Protein AF-0000000066014298 (afdb_homodimer)

Solvent-accessible surface area (backbone atoms only — not comparable to full-atom values): 33777 Å² total; per-residue (Å²): 77,55,36,62,46,35,75,46,19,85,83,38,64,76,31,48,53,47,71,37,62,68,52,24,14,51,49,6,16,52,43,0,21,51,41,16,60,69,45,35,65,58,52,49,52,53,37,36,66,75,38,62,63,17,42,53,72,63,83,87,49,66,69,64,47,68,72,71,45,60,49,31,18,52,47,40,13,54,46,33,51,50,11,21,48,54,12,22,55,38,34,28,62,87,83,42,62,62,52,52,46,35,48,47,37,20,51,50,31,19,48,56,15,38,53,26,44,50,42,12,44,74,68,64,31,74,64,48,63,54,69,66,61,51,50,51,53,41,40,52,49,29,29,52,42,30,45,52,47,37,68,70,39,60,85,63,62,40,27,32,50,53,45,83,65,38,83,84,46,63,49,71,46,50,75,55,29,26,58,51,41,12,49,46,14,42,48,31,8,51,14,31,36,60,41,56,75,51,57,48,36,36,56,54,40,48,39,51,38,32,52,52,48,18,51,50,18,39,36,24,28,29,65,68,51,6,59,75,40,65,47,68,62,36,85,63,36,28,53,40,20,16,44,27,21,0,40,42,16,4,43,53,30,46,42,63,43,14,29,42,80,42,64,36,36,43,40,42,14,22,26,23,9,54,15,20,30,54,24,41,48,23,52,69,58,55,35,54,62,45,42,52,38,23,38,30,60,30,50,50,25,40,46,37,35,52,50,30,52,51,35,32,74,73,70,69,44,73,79,54,91,32,69,33,46,73,49,26,42,44,74,72,66,47,49,68,62,31,51,32,52,44,51,41,50,50,24,52,53,28,33,51,55,32,57,51,47,50,68,66,82,78,56,35,62,44,36,75,46,19,85,83,39,64,78,31,49,52,47,71,37,62,68,52,24,12,51,49,4,14,52,42,0,21,51,43,16,59,71,44,35,65,58,52,50,54,51,38,37,66,75,36,61,64,17,42,53,72,63,84,87,48,68,69,65,47,67,72,71,44,61,49,31,18,50,48,40,13,54,46,33,52,50,12,20,48,54,12,23,55,37,34,28,62,87,82,40,61,61,51,52,47,33,48,48,36,19,51,50,32,18,48,54,14,39,54,27,45,48,43,12,43,74,67,64,31,74,63,46,64,54,68,66,60,51,49,51,53,42,39,52,50,29,30,54,42,30,45,50,47,37,67,72,38,59,83,64,63,41,25,32,50,54,46,82,66,37,84,83,46,65,49,72,46,50,76,54,29,26,58,51,42,12,47,45,13,42,48,33,8,51,16,33,36,61,39,56,76,51,58,48,36,38,58,54,42,49,38,52,37,32,53,52,48,17,50,49,19,41,37,23,28,29,66,67,51,7,60,73,40,65,47,68,62,37,84,65,37,27,54,41,20,16,44,27,21,0,40,43,15,3,42,54,30,46,41,65,42,14,29,44,80,42,65,35,36,43,41,43,15,22,26,23,9,55,16,20,30,53,23,40,47,23,52,70,58,56,35,54,62,46,41,53,39,24,39,30,60,30,48,50,27,39,48,37,36,53,50,31,52,51,36,34,74,75,70,68,42,72,79,52,92,31,69,34,46,71,50,25,43,44,75,71,66,47,50,69,61,31,50,33,53,46,51,42,51,50,24,51,53,29,33,51,55,33,57,50,46,50,67,68,82

Radius of gyration: 25.82 Å; Cα contacts (8 Å, |Δi|>4): 1441; chains: 2; bounding box: 60×61×71 Å

Nearest PDB structures (foldseek):
  8tlu-assembly1_E  TM=9.517E-01  e=1.216E-29  Escherichia coli K-12
  8tlu-assembly1_A  TM=9.482E-01  e=8.428E-30  Escherichia coli K-12
  8g02-assembly1_E  TM=9.380E-01  e=7.347E-30  Escherichia coli K-12
  6oyz-assembly1_A  TM=9.672E-01  e=3.616E-25  Aquifex aeolicus VF5
  6oyz-assembly3_B  TM=9.262E-01  e=1.638E-24  Aquifex aeolicus VF5

Foldseek 3Di:
DLLCLCVCCVVPVVSVLLVDLVSLLQQLLQQLQCQCQVCVVVVLVVQLVVLVFAFQDDPPADPVCVVQVTSFHEQLLVSLLVLLVVSLVNRFDPVQVLSVLLNQLLQQLLVLQVQQRVQCSVVVHNGGDDPVVSLVSLLVSQLVSLVVLLVPWDPPLSQWADDFLDLPDIHRPDSVSSVVLSCLLQLLLVLLVLQQPFQLQRLLLLLLLLQLLLVLQLQLQDPVSCVVLSHHRTHRSNSCNSSSSSSNSNSVSLSVQRPVVHNYGNTSSNSSSSSSSSSSSCSNSNNSVLCCQLVVLSVLQVVQVVCQVVCCVVPVDGPAPDGSVLSSVVVVPDDRVRSRVVSSVVSNVSSVVSSVSSRSD/DLLCLCVCCVVPVVSVLLVDLVSLLQQLLQQLQCQCQVCVVVVLVVQLVVLVFAFQDDPPADPVCVVQVTSFHEQLLVSLLVLLVVSLVNRFDPVQVLSVLLNQLLQQLLVLQVQQRVQCSVVVHNGGDDPVVSLVSLLVSQLVSLVVLLVPWDPPLSQWADDFLDLPDIHRPDSVSSVVLSCLLQLLLVLLVLQQPFQLQRLLLLLLLLQLLLVLQLQLQDPVSCVVLSHHRTHRSNSCNSSSSSSNSNSVSLSVQRPVVHNYGNTSSNSSSSSSSSSSSCSNSNNSVLCCQLVVLSVLQVVQVVVQVVCCVVPVDGPAPDGSVLSSVVVVPDDRVRSRVVSSVVSNVSSVVSSVSSRSD

Secondary structure (DSSP, 8-state):
-GGGGGGGTTT-GGGGGGG-HHHHHHHHHHHHHHHHHHHHHHHHHHHHHHHTT-SPPPTTS-THHHHHSTT----THHHHHHHHHHHHHHHS-TT-HHHHHHHHHHHHHHHHHHHHHHHHHHHTSS--S-HHHHHHHHHHHHHHHHHHHHHHSPTTGGGEEEPTT-TT-EEE-TTHHHHHHHHHHHHHHHHHHHHTTSTTTTHHHHHHHHHHHHHHHHHHT-HHHHHHHT----TTGGGHHHHHHHHHHHHHHHHHHHSSSPSS--HHHHHHHHHHHHHHHHHHTT-HHHHHHHTHHHHHHHHHHHHHHHHHHHHS--SSSSSSHHHHHHHTT--HHHHHHHHHHHHHHHHHHHHHTTT--/-GGGGGGGTTT-GGGGGGG-HHHHHHHHHHHHHHHHHHHHHHHHHHHHHHHTT-SPPPTTS-THHHHHSTT----THHHHHHHHHHHHHHHS-TT-HHHHHHHHHHHHHHHHHHHHHHHHHHHTSS--S-HHHHHHHHHHHHHHHHHHHHHHSPTTGGGEEEPTT-TT-EEE-TTHHHHHHHHHHHHHHHHHHHHTTSTTTTHHHHHHHHHHHHHHHHHHT-HHHHHHHT----TTGGGHHHHHHHHHHHHHHHHHHHSSSPSS--HHHHHHHHHHHHHHHHHHTT-HHHHHHHTHHHHHHHHHHHHHHHHHHHHS--SSSSSSHHHHHHHTT--HHHHHHHHHHHHHHHHHHHHHTTT--

Structure (mmCIF, N/CA/C/O backbone):
data_AF-0000000066014298-model_v1
#
loop_
_entity.id
_entity.type
_entity.pdbx_description
1 polymer Phospho-N-acetylmuramoyl-pentapeptide-transferase
#
loop_
_atom_site.group_PDB
_atom_site.id
_atom_site.type_symbol
_atom_site.label_atom_id
_atom_site.label_alt_id
_atom_site.label_comp_id
_atom_site.label_asym_id
_atom_site.label_entity_id
_atom_site.label_seq_id
_atom_site.pdbx_PDB_ins_code
_atom_site.Cartn_x
_atom_site.Cartn_y
_atom_site.Cartn_z
_atom_site.occupancy
_atom_site.B_iso_or_equiv
_atom_site.auth_seq_id
_atom_site.auth_comp_id
_atom_site.auth_asym_id
_atom_site.auth_atom_id
_atom_site.pdbx_PDB_model_num
ATOM 1 N N . MET A 1 1 ? -16.188 22.031 -7.141 1 75.44 1 MET A N 1
ATOM 2 C CA . MET A 1 1 ? -17 22.641 -8.195 1 75.44 1 MET A CA 1
ATOM 3 C C . MET A 1 1 ? -17.688 21.562 -9.031 1 75.44 1 MET A C 1
ATOM 5 O O . MET A 1 1 ? -18.859 21.719 -9.414 1 75.44 1 MET A O 1
ATOM 9 N N . LEU A 1 2 ? -17.062 20.406 -9.18 1 82.62 2 LEU A N 1
ATOM 10 C CA . LEU A 1 2 ? -17.656 19.375 -10.023 1 82.62 2 LEU A CA 1
ATOM 11 C C . LEU A 1 2 ? -18.859 18.734 -9.336 1 82.62 2 LEU A C 1
ATOM 13 O O . LEU A 1 2 ? -19.703 18.125 -9.992 1 82.62 2 LEU A O 1
ATOM 17 N N . TYR A 1 3 ? -18.953 19.031 -8.094 1 81.81 3 TYR A N 1
ATOM 18 C CA . TYR A 1 3 ? -20.094 18.562 -7.309 1 81.81 3 TYR A CA 1
ATOM 19 C C . TYR A 1 3 ? -21.406 19.094 -7.883 1 81.81 3 TYR A C 1
ATOM 21 O O . TYR A 1 3 ? -22.406 18.391 -7.93 1 81.81 3 TYR A O 1
ATOM 29 N N . TRP A 1 4 ? -21.344 20.297 -8.406 1 83 4 TRP A N 1
ATOM 30 C CA . TRP A 1 4 ? -22.562 20.969 -8.852 1 83 4 TRP A CA 1
ATOM 31 C C . TRP A 1 4 ? -23.031 20.406 -10.188 1 83 4 TRP A C 1
ATOM 33 O O . TRP A 1 4 ? -24.141 20.719 -10.641 1 83 4 TRP A O 1
ATOM 43 N N . LEU A 1 5 ? -22.203 19.547 -10.781 1 82.25 5 LEU A N 1
ATOM 44 C CA . LEU A 1 5 ? -22.625 18.906 -12.023 1 82.25 5 LEU A CA 1
ATOM 45 C C . LEU A 1 5 ? -23.797 17.953 -11.773 1 82.25 5 LEU A C 1
ATOM 47 O O . LEU A 1 5 ? -24.469 17.547 -12.711 1 82.25 5 LEU A O 1
ATOM 51 N N . ILE A 1 6 ? -24.047 17.688 -10.57 1 80.12 6 ILE A N 1
ATOM 52 C CA . ILE A 1 6 ? -25.188 16.859 -10.18 1 80.12 6 ILE A CA 1
ATOM 53 C C . ILE A 1 6 ? -26.484 17.516 -10.664 1 80.12 6 ILE A C 1
ATOM 55 O O . ILE A 1 6 ? -27.438 16.812 -11.016 1 80.12 6 ILE A O 1
ATOM 59 N N . ASP A 1 7 ? -26.438 18.828 -10.703 1 83.75 7 ASP A N 1
ATOM 60 C CA . ASP A 1 7 ? -27.641 19.562 -11.086 1 83.75 7 ASP A CA 1
ATOM 61 C C . ASP A 1 7 ? -28 19.312 -12.547 1 83.75 7 ASP A C 1
ATOM 63 O O . ASP A 1 7 ? -29.141 19.531 -12.953 1 83.75 7 ASP A O 1
ATOM 67 N N . LEU A 1 8 ? -27.031 18.859 -13.297 1 81.19 8 LEU A N 1
ATOM 68 C CA . LEU A 1 8 ? -27.266 18.594 -14.711 1 81.19 8 LEU A CA 1
ATOM 69 C C . LEU A 1 8 ? -27.734 17.172 -14.93 1 81.19 8 LEU A C 1
ATOM 71 O O . LEU A 1 8 ? -28 16.766 -16.062 1 81.19 8 LEU A O 1
ATOM 75 N N . SER A 1 9 ? -27.859 16.422 -13.891 1 82.06 9 SER A N 1
ATOM 76 C CA . SER A 1 9 ? -28.172 15 -14 1 82.06 9 SER A CA 1
ATOM 77 C C . SER A 1 9 ? -29.562 14.781 -14.562 1 82.06 9 SER A C 1
ATOM 79 O O . SER A 1 9 ? -29.844 13.727 -15.141 1 82.06 9 SER A O 1
ATOM 81 N N . SER A 1 10 ? -30.453 15.734 -14.414 1 85.12 10 SER A N 1
ATOM 82 C CA . SER A 1 10 ? -31.797 15.609 -14.969 1 85.12 10 SER A CA 1
ATOM 83 C C . SER A 1 10 ? -31.75 15.602 -16.5 1 85.12 10 SER A C 1
ATOM 85 O O . SER A 1 10 ? -32.531 14.875 -17.125 1 85.12 10 SER A O 1
ATOM 87 N N . SER A 1 11 ? -30.828 16.344 -17.031 1 87.44 11 SER A N 1
ATOM 88 C CA . SER A 1 11 ? -30.672 16.422 -18.469 1 87.44 11 SER A CA 1
ATOM 89 C C . SER A 1 11 ? -29.719 15.359 -18.984 1 87.44 11 SER A C 1
ATOM 91 O O . SER A 1 11 ? -29.922 14.812 -20.078 1 87.44 11 SER A O 1
ATOM 93 N N . PHE A 1 12 ? -28.703 15.141 -18.188 1 87.44 12 PHE A N 1
ATOM 94 C CA . PHE A 1 12 ? -27.688 14.148 -18.562 1 87.44 12 PHE A CA 1
ATOM 95 C C . PHE A 1 12 ? -27.484 13.148 -17.422 1 87.44 12 PHE A C 1
ATOM 97 O O . PHE A 1 12 ? -26.703 13.398 -16.5 1 87.44 12 PHE A O 1
ATOM 104 N N . PRO A 1 13 ? -28.062 11.969 -17.516 1 82.69 13 PRO A N 1
ATOM 105 C CA . PRO A 1 13 ? -28.062 10.977 -16.438 1 82.69 13 PRO A CA 1
ATOM 106 C C . PRO A 1 13 ? -26.656 10.57 -16 1 82.69 13 PRO A C 1
ATOM 108 O O . PRO A 1 13 ? -26.453 10.148 -14.867 1 82.69 13 PRO A O 1
ATOM 111 N N . ALA A 1 14 ? -25.75 10.727 -16.859 1 80.56 14 ALA A N 1
ATOM 112 C CA . ALA A 1 14 ? -24.359 10.352 -16.578 1 80.56 14 ALA A CA 1
ATOM 113 C C . ALA A 1 14 ? -23.797 11.195 -15.43 1 80.56 14 ALA A C 1
ATOM 115 O O . ALA A 1 14 ? -22.922 10.734 -14.688 1 80.56 14 ALA A O 1
ATOM 116 N N . PHE A 1 15 ? -24.359 12.289 -15.211 1 84.69 15 PHE A N 1
ATOM 117 C CA . PHE A 1 15 ? -23.828 13.195 -14.195 1 84.69 15 PHE A CA 1
ATOM 118 C C . PHE A 1 15 ? -24.312 12.781 -12.805 1 84.69 15 PHE A C 1
ATOM 120 O O . PHE A 1 15 ? -23.844 13.328 -11.797 1 84.69 15 PHE A O 1
ATOM 127 N N . ASN A 1 16 ? -25.203 11.82 -12.703 1 84.25 16 ASN A N 1
ATOM 128 C CA . ASN A 1 16 ? -25.656 11.305 -11.422 1 84.25 16 ASN A CA 1
ATOM 129 C C . ASN A 1 16 ? -24.516 10.688 -10.617 1 84.25 16 ASN A C 1
ATOM 131 O O . ASN A 1 16 ? -24.609 10.586 -9.391 1 84.25 16 ASN A O 1
ATOM 135 N N . VAL A 1 17 ? -23.453 10.344 -11.328 1 84.56 17 VAL A N 1
ATOM 136 C CA . VAL A 1 17 ? -22.328 9.68 -10.688 1 84.56 17 VAL A CA 1
ATOM 137 C C . VAL A 1 17 ? -21.641 10.641 -9.711 1 84.56 17 VAL A C 1
ATOM 139 O O . VAL A 1 17 ? -21.016 10.203 -8.742 1 84.56 17 VAL A O 1
ATOM 142 N N . PHE A 1 18 ? -21.828 11.883 -9.898 1 88.81 18 PHE A N 1
ATOM 143 C CA . PHE A 1 18 ? -21.172 12.891 -9.062 1 88.81 18 PHE A CA 1
ATOM 144 C C . PHE A 1 18 ? -21.844 12.961 -7.691 1 88.81 18 PHE A C 1
ATOM 146 O O . PHE A 1 18 ? -21.297 13.562 -6.766 1 88.81 18 PHE A O 1
ATOM 153 N N . ARG A 1 19 ? -23 12.344 -7.48 1 88.19 19 ARG A N 1
ATOM 154 C CA . ARG A 1 19 ? -23.672 12.289 -6.184 1 88.19 19 ARG A CA 1
ATOM 155 C C . ARG A 1 19 ? -22.953 11.32 -5.246 1 88.19 19 ARG A C 1
ATOM 157 O O . ARG A 1 19 ? -23.047 11.453 -4.023 1 88.19 19 ARG A O 1
ATOM 164 N N . TYR A 1 20 ? -22.281 10.406 -5.863 1 90.06 20 TYR A N 1
ATOM 165 C CA . TYR A 1 20 ? -21.656 9.352 -5.074 1 90.06 20 TYR A CA 1
ATOM 166 C C . TYR A 1 20 ? -20.297 9.789 -4.547 1 90.06 20 TYR A C 1
ATOM 168 O O . TYR A 1 20 ? -19.406 10.125 -5.324 1 90.06 20 TYR A O 1
ATOM 176 N N . ILE A 1 21 ? -20.141 9.688 -3.246 1 95.06 21 ILE A N 1
ATOM 177 C CA . ILE A 1 21 ? -18.906 10.086 -2.57 1 95.06 21 ILE A CA 1
ATOM 178 C C . ILE A 1 21 ? -17.75 9.234 -3.08 1 95.06 21 ILE A C 1
ATOM 180 O O . ILE A 1 21 ? -16.641 9.734 -3.271 1 95.06 21 ILE A O 1
ATOM 184 N N . THR A 1 22 ? -18.062 7.965 -3.344 1 93.06 22 THR A N 1
ATOM 185 C CA . THR A 1 22 ? -17.016 7.051 -3.797 1 93.06 22 THR A CA 1
ATOM 186 C C . THR A 1 22 ? -16.469 7.492 -5.148 1 93.06 22 THR A C 1
ATOM 188 O O . THR A 1 22 ? -15.25 7.465 -5.363 1 93.06 22 THR A O 1
ATOM 191 N N . PHE A 1 23 ? -17.328 7.902 -6.051 1 92.69 23 PHE A N 1
ATOM 192 C CA . PHE A 1 23 ? -16.891 8.391 -7.355 1 92.69 23 PHE A CA 1
ATOM 193 C C . PHE A 1 23 ? -16.062 9.664 -7.211 1 92.69 23 PHE A C 1
ATOM 195 O O . PHE A 1 23 ? -15 9.789 -7.812 1 92.69 23 PHE A O 1
ATOM 202 N N . ARG A 1 24 ? -16.547 10.57 -6.391 1 96.38 24 ARG A N 1
ATOM 203 C CA . ARG A 1 24 ? -15.859 11.836 -6.207 1 96.38 24 ARG A CA 1
ATOM 204 C C . ARG A 1 24 ? -14.531 11.641 -5.488 1 96.38 24 ARG A C 1
ATOM 206 O O . ARG A 1 24 ? -13.562 12.359 -5.746 1 96.38 24 ARG A O 1
ATOM 213 N N . THR A 1 25 ? -14.469 10.664 -4.555 1 97.62 25 THR A N 1
ATOM 214 C CA . THR A 1 25 ? -13.211 10.312 -3.91 1 97.62 25 THR A CA 1
ATOM 215 C C . THR A 1 25 ? -12.188 9.828 -4.938 1 97.62 25 THR A C 1
ATOM 217 O O . THR A 1 25 ? -11.031 10.258 -4.926 1 97.62 25 THR A O 1
ATOM 220 N N . GLY A 1 26 ? -12.688 8.93 -5.852 1 95.75 26 GLY A N 1
ATOM 221 C CA . GLY A 1 26 ? -11.82 8.477 -6.934 1 95.75 26 GLY A CA 1
ATOM 222 C C . GLY A 1 26 ? -11.359 9.602 -7.836 1 95.75 26 GLY A C 1
ATOM 223 O O . GLY A 1 26 ? -10.188 9.656 -8.211 1 95.75 26 GLY A O 1
ATOM 224 N N . GLY A 1 27 ? -12.258 10.469 -8.164 1 96.31 27 GLY A N 1
ATOM 225 C CA . GLY A 1 27 ? -11.898 11.633 -8.961 1 96.31 27 GLY A CA 1
ATOM 226 C C . GLY A 1 27 ? -10.859 12.516 -8.305 1 96.31 27 GLY A C 1
ATOM 227 O O . GLY A 1 27 ? -9.922 12.977 -8.961 1 96.31 27 GLY A O 1
ATOM 228 N N . ALA A 1 28 ? -11.047 12.742 -7.027 1 98.31 28 ALA A N 1
ATOM 229 C CA . ALA A 1 28 ? -10.094 13.562 -6.273 1 98.31 28 ALA A CA 1
ATOM 230 C C . ALA A 1 28 ? -8.711 12.914 -6.254 1 98.31 28 ALA A C 1
ATOM 232 O O . ALA A 1 28 ? -7.699 13.609 -6.363 1 98.31 28 ALA A O 1
ATOM 233 N N . MET A 1 29 ? -8.703 11.625 -6.078 1 98.25 29 MET A N 1
ATOM 234 C CA . MET A 1 29 ? -7.441 10.883 -6.07 1 98.25 29 MET A CA 1
ATOM 235 C C . MET A 1 29 ? -6.707 11.039 -7.398 1 98.25 29 MET A C 1
ATOM 237 O O . MET A 1 29 ? -5.52 11.359 -7.422 1 98.25 29 MET A O 1
ATOM 241 N N . VAL A 1 30 ? -7.426 10.852 -8.492 1 97.44 30 VAL A N 1
ATOM 242 C CA . VAL A 1 30 ? -6.844 10.938 -9.828 1 97.44 30 VAL A CA 1
ATOM 243 C C . VAL A 1 30 ? -6.355 12.367 -10.086 1 97.44 30 VAL A C 1
ATOM 245 O O . VAL A 1 30 ? -5.254 12.562 -10.602 1 97.44 30 VAL A O 1
ATOM 248 N N . THR A 1 31 ? -7.176 13.305 -9.688 1 98 31 THR A N 1
ATOM 249 C CA . THR A 1 31 ? -6.809 14.703 -9.883 1 98 31 THR A CA 1
ATOM 250 C C . THR A 1 31 ? -5.551 15.047 -9.102 1 98 31 THR A C 1
ATOM 252 O O . THR A 1 31 ? -4.645 15.703 -9.625 1 98 31 THR A O 1
ATOM 255 N N . GLY A 1 32 ? -5.535 14.633 -7.812 1 98.38 32 GLY A N 1
ATOM 256 C CA . GLY A 1 32 ? -4.34 14.875 -7.02 1 98.38 32 GLY A CA 1
ATOM 257 C C . GLY A 1 32 ? -3.088 14.273 -7.621 1 98.38 32 GLY A C 1
ATOM 258 O O . GLY A 1 32 ? -2.045 14.922 -7.684 1 98.38 32 GLY A O 1
ATOM 259 N N . ALA A 1 33 ? -3.201 13.031 -8.102 1 97.94 33 ALA A N 1
ATOM 260 C CA . ALA A 1 33 ? -2.07 12.344 -8.719 1 97.94 33 ALA A CA 1
ATOM 261 C C . ALA A 1 33 ? -1.608 13.062 -9.977 1 97.94 33 ALA A C 1
ATOM 263 O O . ALA A 1 33 ? -0.416 13.328 -10.148 1 97.94 33 ALA A O 1
ATOM 264 N N . LEU A 1 34 ? -2.525 13.359 -10.852 1 97.06 34 LEU A N 1
ATOM 265 C CA . LEU A 1 34 ? -2.203 14 -12.125 1 97.06 34 LEU A CA 1
ATOM 266 C C . LEU A 1 34 ? -1.572 15.375 -11.891 1 97.06 34 LEU A C 1
ATOM 268 O O . LEU A 1 34 ? -0.633 15.75 -12.594 1 97.06 34 LEU A O 1
ATOM 272 N N . PHE A 1 35 ? -2.143 16.078 -10.906 1 97.75 35 PHE A N 1
ATOM 273 C CA . PHE A 1 35 ? -1.598 17.391 -10.602 1 97.75 35 PHE A CA 1
ATOM 274 C C . PHE A 1 35 ? -0.122 17.297 -10.234 1 97.75 35 PHE A C 1
ATOM 276 O O . PHE A 1 35 ? 0.708 18.031 -10.773 1 97.75 35 PHE A O 1
ATOM 283 N N . VAL A 1 36 ? 0.224 16.422 -9.312 1 97.75 36 VAL A N 1
ATOM 284 C CA . VAL A 1 36 ? 1.597 16.328 -8.828 1 97.75 36 VAL A CA 1
ATOM 285 C C . VAL A 1 36 ? 2.494 15.766 -9.93 1 97.75 36 VAL A C 1
ATOM 287 O O . VAL A 1 36 ? 3.631 16.219 -10.102 1 97.75 36 VAL A O 1
ATOM 290 N N . PHE A 1 37 ? 2 14.781 -10.703 1 94.25 37 PHE A N 1
ATOM 291 C CA . PHE A 1 37 ? 2.801 14.203 -11.781 1 94.25 37 PHE A CA 1
ATOM 292 C C . PHE A 1 37 ? 3.094 15.242 -12.859 1 94.25 37 PHE A C 1
ATOM 294 O O . PHE A 1 37 ? 4.191 15.266 -13.414 1 94.25 37 PHE A O 1
ATOM 301 N N . MET A 1 38 ? 2.148 16.062 -13.125 1 95.56 38 MET A N 1
ATOM 302 C CA . MET A 1 38 ? 2.289 17.031 -14.219 1 95.56 38 MET A CA 1
ATOM 303 C C . MET A 1 38 ? 3.096 18.25 -13.766 1 95.56 38 MET A C 1
ATOM 305 O O . MET A 1 38 ? 3.932 18.75 -14.523 1 95.56 38 MET A O 1
ATOM 309 N N . PHE A 1 39 ? 2.9 18.672 -12.516 1 96.25 39 PHE A N 1
ATOM 310 C CA . PHE A 1 39 ? 3.512 19.922 -12.078 1 96.25 39 PHE A CA 1
ATOM 311 C C . PHE A 1 39 ? 4.699 19.656 -11.164 1 96.25 39 PHE A C 1
ATOM 313 O O . PHE A 1 39 ? 5.473 20.562 -10.859 1 96.25 39 PHE A O 1
ATOM 320 N N . GLY A 1 40 ? 4.863 18.438 -10.734 1 94.81 40 GLY A N 1
ATOM 321 C CA . GLY A 1 40 ? 5.934 18.078 -9.82 1 94.81 40 GLY A CA 1
ATOM 322 C C . GLY A 1 40 ? 7.309 18.453 -10.328 1 94.81 40 GLY A C 1
ATOM 323 O O . GLY A 1 40 ? 8.062 19.141 -9.641 1 94.81 40 GLY A O 1
ATOM 324 N N . PRO A 1 41 ? 7.66 18.047 -11.562 1 96 41 PRO A N 1
ATOM 325 C CA . PRO A 1 41 ? 8.984 18.375 -12.094 1 96 41 PRO A CA 1
ATOM 326 C C . PRO A 1 41 ? 9.242 19.891 -12.133 1 96 41 PRO A C 1
ATOM 328 O O . PRO A 1 41 ? 10.336 20.344 -11.805 1 96 41 PRO A O 1
ATOM 331 N N . TRP A 1 42 ? 8.227 20.641 -12.445 1 96.31 42 TRP A N 1
ATOM 332 C CA . TRP A 1 42 ? 8.352 22.094 -12.484 1 96.31 42 TRP A CA 1
ATOM 333 C C . TRP A 1 42 ? 8.578 22.656 -11.086 1 96.31 42 TRP A C 1
ATOM 335 O O . TRP A 1 42 ? 9.406 23.547 -10.898 1 96.31 42 TRP A O 1
ATOM 345 N N . ILE A 1 43 ? 7.914 22.172 -10.117 1 95.44 43 ILE A N 1
ATOM 346 C CA . ILE A 1 43 ? 8.047 22.625 -8.742 1 95.44 43 ILE A CA 1
ATOM 347 C C . ILE A 1 43 ? 9.43 22.266 -8.211 1 95.44 43 ILE A C 1
ATOM 349 O O . ILE A 1 43 ? 10.102 23.109 -7.594 1 95.44 43 ILE A O 1
ATOM 353 N N . ILE A 1 44 ? 9.867 21.109 -8.492 1 95.81 44 ILE A N 1
ATOM 354 C CA . ILE A 1 44 ? 11.172 20.641 -8.031 1 95.81 44 ILE A CA 1
ATOM 355 C C . ILE A 1 44 ? 12.273 21.5 -8.633 1 95.81 44 ILE A C 1
ATOM 357 O O . ILE A 1 44 ? 13.188 21.938 -7.926 1 95.81 44 ILE A O 1
ATOM 361 N N . ASP A 1 45 ? 12.18 21.766 -9.93 1 95.44 45 ASP A N 1
ATOM 362 C CA . ASP A 1 45 ? 13.188 22.578 -10.609 1 95.44 45 ASP A CA 1
ATOM 363 C C . ASP A 1 45 ? 13.234 23.984 -10.039 1 95.44 45 ASP A C 1
ATOM 365 O O . ASP A 1 45 ? 14.312 24.547 -9.859 1 95.44 45 ASP A O 1
ATOM 369 N N . ASN A 1 46 ? 12.117 24.562 -9.781 1 95.31 46 ASN A N 1
ATOM 370 C CA . ASN A 1 46 ? 12.055 25.906 -9.219 1 95.31 46 ASN A CA 1
ATOM 371 C C . ASN A 1 46 ? 12.633 25.938 -7.809 1 95.31 46 ASN A C 1
ATOM 373 O O . ASN A 1 46 ? 13.328 26.891 -7.441 1 95.31 46 ASN A O 1
ATOM 377 N N . LEU A 1 47 ? 12.344 24.953 -7.012 1 93.94 47 LEU A N 1
ATOM 378 C CA . LEU A 1 47 ? 12.859 24.891 -5.648 1 93.94 47 LEU A CA 1
ATOM 379 C C . LEU A 1 47 ? 14.367 24.688 -5.652 1 93.94 47 LEU A C 1
ATOM 381 O O . LEU A 1 47 ? 15.078 25.266 -4.824 1 93.94 47 LEU A O 1
ATOM 385 N N . ARG A 1 48 ? 14.781 23.859 -6.535 1 92.88 48 ARG A N 1
ATOM 386 C CA . ARG A 1 48 ? 16.219 23.625 -6.668 1 92.88 48 ARG A CA 1
ATOM 387 C C . ARG A 1 48 ? 16.953 24.922 -7.008 1 92.88 48 ARG A C 1
ATOM 389 O O . ARG A 1 48 ? 18.016 25.188 -6.453 1 92.88 48 ARG A O 1
ATOM 396 N N . LEU A 1 49 ? 16.469 25.672 -7.895 1 90.88 49 LEU A N 1
ATOM 397 C CA . LEU A 1 49 ? 17.078 26.922 -8.32 1 90.88 49 LEU A CA 1
ATOM 398 C C . LEU A 1 49 ? 17.094 27.938 -7.172 1 90.88 49 LEU A C 1
ATOM 400 O O . LEU A 1 49 ? 18.094 28.625 -6.965 1 90.88 49 LEU A O 1
ATOM 404 N N . ARG A 1 50 ? 16.016 27.969 -6.441 1 91.69 50 ARG A N 1
ATOM 405 C CA . ARG A 1 50 ? 15.844 28.984 -5.406 1 91.69 50 ARG A CA 1
ATOM 406 C C . ARG A 1 50 ? 16.625 28.625 -4.148 1 91.69 50 ARG A C 1
ATOM 408 O O . ARG A 1 50 ? 17.031 29.5 -3.391 1 91.69 50 ARG A O 1
ATOM 415 N N . GLN A 1 51 ? 16.797 27.328 -3.943 1 91.19 51 GLN A N 1
ATOM 416 C CA . GLN A 1 51 ? 17.422 26.875 -2.703 1 91.19 51 GLN A CA 1
ATOM 417 C C . GLN A 1 51 ? 18.891 26.578 -2.906 1 91.19 51 GLN A C 1
ATOM 419 O O . GLN A 1 51 ? 19.641 26.375 -1.938 1 91.19 51 GLN A O 1
ATOM 424 N N . GLY A 1 52 ? 19.438 26.547 -4.055 1 84.75 52 GLY A N 1
ATOM 425 C CA . GLY A 1 52 ? 20.844 26.406 -4.383 1 84.75 52 GLY A CA 1
ATOM 426 C C . GLY A 1 52 ? 21.469 25.156 -3.791 1 84.75 52 GLY A C 1
ATOM 427 O O . GLY A 1 52 ? 21.5 24.109 -4.434 1 84.75 52 GLY A O 1
ATOM 428 N N . LYS A 1 53 ? 21.781 25.266 -2.434 1 82.5 53 LYS A N 1
ATOM 429 C CA . LYS A 1 53 ? 22.531 24.219 -1.744 1 82.5 53 LYS A CA 1
ATOM 430 C C . LYS A 1 53 ? 21.594 23.172 -1.16 1 82.5 53 LYS A C 1
ATOM 432 O O . LYS A 1 53 ? 22.031 22.203 -0.536 1 82.5 53 LYS A O 1
ATOM 437 N N . GLY A 1 54 ? 20.312 23.391 -1.422 1 85.06 54 GLY A N 1
ATOM 438 C CA . GLY A 1 54 ? 19.328 22.438 -0.925 1 85.06 54 GLY A CA 1
ATOM 439 C C . GLY A 1 54 ? 19.078 22.578 0.563 1 85.06 54 GLY A C 1
ATOM 440 O O . GLY A 1 54 ? 19.312 23.641 1.146 1 85.06 54 GLY A O 1
ATOM 441 N N . GLN A 1 55 ? 18.422 21.531 1.117 1 85.06 55 GLN A N 1
ATOM 442 C CA . GLN A 1 55 ? 18.109 21.516 2.545 1 85.06 55 GLN A CA 1
ATOM 443 C C . GLN A 1 55 ? 19.391 21.422 3.379 1 85.06 55 GLN A C 1
ATOM 445 O O . GLN A 1 55 ? 20.219 20.547 3.162 1 85.06 55 GLN A O 1
ATOM 450 N N . PRO A 1 56 ? 19.578 22.375 4.309 1 82.06 56 PRO A N 1
ATOM 451 C CA . PRO A 1 56 ? 20.703 22.25 5.234 1 82.06 56 PRO A CA 1
ATOM 452 C C . PRO A 1 56 ? 20.625 20.984 6.102 1 82.06 56 PRO A C 1
ATOM 454 O O . PRO A 1 56 ? 19.547 20.656 6.617 1 82.06 56 PRO A O 1
ATOM 457 N N . ILE A 1 57 ? 21.688 20.281 6.223 1 81.69 57 ILE A N 1
ATOM 458 C CA . ILE A 1 57 ? 21.734 19.016 6.945 1 81.69 57 ILE A CA 1
ATOM 459 C C . ILE A 1 57 ? 22.344 19.219 8.328 1 81.69 57 ILE A C 1
ATOM 461 O O . ILE A 1 57 ? 23.344 19.938 8.461 1 81.69 57 ILE A O 1
ATOM 465 N N . ARG A 1 58 ? 21.719 18.609 9.297 1 82.62 58 ARG A N 1
ATOM 466 C CA . ARG A 1 58 ? 22.234 18.719 10.656 1 82.62 58 ARG A CA 1
ATOM 467 C C . ARG A 1 58 ? 23.531 17.953 10.812 1 82.62 58 ARG A C 1
ATOM 469 O O . ARG A 1 58 ? 23.672 16.828 10.312 1 82.62 58 ARG A O 1
ATOM 476 N N . THR A 1 59 ? 24.422 18.469 11.602 1 80.31 59 THR A N 1
ATOM 477 C CA . THR A 1 59 ? 25.719 17.828 11.805 1 80.31 59 THR A CA 1
ATOM 478 C C . THR A 1 59 ? 25.625 16.75 12.875 1 80.31 59 THR A C 1
ATOM 480 O O . THR A 1 59 ? 26.484 15.852 12.93 1 80.31 59 THR A O 1
ATOM 483 N N . ASP A 1 60 ? 24.547 16.859 13.688 1 79.31 60 ASP A N 1
ATOM 484 C CA . ASP A 1 60 ? 24.422 15.906 14.781 1 79.31 60 ASP A CA 1
ATOM 485 C C . ASP A 1 60 ? 23.547 14.727 14.375 1 79.31 60 ASP A C 1
ATOM 487 O O . ASP A 1 60 ? 23.219 13.875 15.203 1 79.31 60 ASP A O 1
ATOM 491 N N . GLY A 1 61 ? 23.219 14.68 13.117 1 81.81 61 GLY A N 1
ATOM 492 C CA . GLY A 1 61 ? 22.484 13.531 12.602 1 81.81 61 GLY A CA 1
ATOM 493 C C . GLY A 1 61 ? 23.391 12.43 12.078 1 81.81 61 GLY A C 1
ATOM 494 O O . GLY A 1 61 ? 24.594 12.438 12.336 1 81.81 61 GLY A O 1
ATOM 495 N N . PRO A 1 62 ? 22.766 11.438 11.469 1 82.62 62 PRO A N 1
ATOM 496 C CA . PRO A 1 62 ? 23.625 10.391 10.891 1 82.62 62 PRO A CA 1
ATOM 497 C C . PRO A 1 62 ? 24.641 10.938 9.898 1 82.62 62 PRO A C 1
ATOM 499 O O . PRO A 1 62 ? 24.281 11.688 8.992 1 82.62 62 PRO A O 1
ATOM 502 N N . GLN A 1 63 ? 25.781 10.523 9.93 1 80 63 GLN A N 1
ATOM 503 C CA . GLN A 1 63 ? 26.875 11.062 9.141 1 80 63 GLN A CA 1
ATOM 504 C C . GLN A 1 63 ? 26.672 10.797 7.656 1 80 63 GLN A C 1
ATOM 506 O O . GLN A 1 63 ? 27.094 11.594 6.812 1 80 63 GLN A O 1
ATOM 511 N N . SER A 1 64 ? 26.031 9.742 7.387 1 81.56 64 SER A N 1
ATOM 512 C CA . SER A 1 64 ? 25.797 9.375 5.996 1 81.56 64 SER A CA 1
ATOM 513 C C . SER A 1 64 ? 24.922 10.414 5.289 1 81.56 64 SER A C 1
ATOM 515 O O . SER A 1 64 ? 25 10.57 4.07 1 81.56 64 SER A O 1
ATOM 517 N N . HIS A 1 65 ? 24.188 11.125 6.043 1 85.06 65 HIS A N 1
ATOM 518 C CA . HIS A 1 65 ? 23.281 12.109 5.465 1 85.06 65 HIS A CA 1
ATOM 519 C C . HIS A 1 65 ? 24.047 13.281 4.875 1 85.06 65 HIS A C 1
ATOM 521 O O . HIS A 1 65 ? 23.594 13.922 3.924 1 85.06 65 HIS A O 1
ATOM 527 N N . LEU A 1 66 ? 25.156 13.539 5.379 1 80.38 66 LEU A N 1
ATOM 528 C CA . LEU A 1 66 ? 25.984 14.656 4.918 1 80.38 66 LEU A CA 1
ATOM 529 C C . LEU A 1 66 ? 26.484 14.406 3.504 1 80.38 66 LEU A C 1
ATOM 531 O O . LEU A 1 66 ? 26.703 15.352 2.74 1 80.38 66 LEU A O 1
ATOM 535 N N . MET A 1 67 ? 26.531 13.148 3.168 1 80.06 67 MET A N 1
ATOM 536 C CA . MET A 1 67 ? 27.062 12.781 1.856 1 80.06 67 MET A CA 1
ATOM 537 C C . MET A 1 67 ? 25.938 12.469 0.883 1 80.06 67 MET A C 1
ATOM 539 O O . MET A 1 67 ? 26.016 12.789 -0.303 1 80.06 67 MET A O 1
ATOM 543 N N . THR A 1 68 ? 24.922 12.008 1.424 1 82.81 68 THR A N 1
ATOM 544 C CA . THR A 1 68 ? 23.938 11.414 0.524 1 82.81 68 THR A CA 1
ATOM 545 C C . THR A 1 68 ? 22.75 12.367 0.309 1 82.81 68 THR A C 1
ATOM 547 O O . THR A 1 68 ? 22.031 12.258 -0.687 1 82.81 68 THR A O 1
ATOM 550 N N . LYS A 1 69 ? 22.609 13.336 1.166 1 85.25 69 LYS A N 1
ATOM 551 C CA . LYS A 1 69 ? 21.406 14.148 1.114 1 85.25 69 LYS A CA 1
ATOM 552 C C . LYS A 1 69 ? 21.719 15.578 0.672 1 85.25 69 LYS A C 1
ATOM 554 O O . LYS A 1 69 ? 20.797 16.375 0.431 1 85.25 69 LYS A O 1
ATOM 559 N N . LYS A 1 70 ? 22.922 15.875 0.522 1 83.25 70 LYS A N 1
ATOM 560 C CA . LYS A 1 70 ? 23.344 17.234 0.159 1 83.25 70 LYS A CA 1
ATOM 561 C C . LYS A 1 70 ? 22.828 17.609 -1.225 1 83.25 70 LYS A C 1
ATOM 563 O O . LYS A 1 70 ? 22.859 16.797 -2.154 1 83.25 70 LYS A O 1
ATOM 568 N N . GLY A 1 71 ? 22.234 18.828 -1.28 1 86.81 71 GLY A N 1
ATOM 569 C CA . GLY A 1 71 ? 21.828 19.344 -2.576 1 86.81 71 GLY A CA 1
ATOM 570 C C . GLY A 1 71 ? 20.375 19.078 -2.904 1 86.81 71 GLY A C 1
ATOM 571 O O . GLY A 1 71 ? 19.812 19.672 -3.828 1 86.81 71 GLY A O 1
ATOM 572 N N . THR A 1 72 ? 19.703 18.234 -2.178 1 92.06 72 THR A N 1
ATOM 573 C CA . THR A 1 72 ? 18.312 17.906 -2.432 1 92.06 72 THR A CA 1
ATOM 574 C C . THR A 1 72 ? 17.391 19.016 -1.92 1 92.06 72 THR A C 1
ATOM 576 O O . THR A 1 72 ? 17.484 19.406 -0.755 1 92.06 72 THR A O 1
ATOM 579 N N . PRO A 1 73 ? 16.562 19.562 -2.785 1 95.31 73 PRO A N 1
ATOM 580 C CA . PRO A 1 73 ? 15.664 20.625 -2.338 1 95.31 73 PRO A CA 1
ATOM 581 C C . PRO A 1 73 ? 14.617 20.141 -1.338 1 95.31 73 PRO A C 1
ATOM 583 O O . PRO A 1 73 ? 14.297 18.938 -1.306 1 95.31 73 PRO A O 1
ATOM 586 N N . THR A 1 74 ? 14.125 21.062 -0.504 1 95.62 74 THR A N 1
ATOM 587 C CA . THR A 1 74 ? 13.078 20.766 0.473 1 95.62 74 THR A CA 1
ATOM 588 C C . THR A 1 74 ? 11.789 21.5 0.131 1 95.62 74 THR A C 1
ATOM 590 O O . THR A 1 74 ? 11.641 22.016 -0.977 1 95.62 74 THR A O 1
ATOM 593 N N . MET A 1 75 ? 10.766 21.406 0.931 1 97.06 75 MET A N 1
ATOM 594 C CA . MET A 1 75 ? 9.445 22.016 0.783 1 97.06 75 MET A CA 1
ATOM 595 C C . MET A 1 75 ? 8.617 21.266 -0.265 1 97.06 75 MET A C 1
ATOM 597 O O . MET A 1 75 ? 7.773 21.875 -0.933 1 97.06 75 MET A O 1
ATOM 601 N N . GLY A 1 76 ? 8.891 20.031 -0.455 1 97.38 76 GLY A N 1
ATOM 602 C CA . GLY A 1 76 ? 8.094 19.203 -1.346 1 97.38 76 GLY A CA 1
ATOM 603 C C . GLY A 1 76 ? 6.637 19.109 -0.929 1 97.38 76 GLY A C 1
ATOM 604 O O . GLY A 1 76 ? 5.777 18.75 -1.737 1 97.38 76 GLY A O 1
ATOM 605 N N . GLY A 1 77 ? 6.387 19.438 0.289 1 98.31 77 GLY A N 1
ATOM 606 C CA . GLY A 1 77 ? 5.012 19.516 0.759 1 98.31 77 GLY A CA 1
ATOM 607 C C . GLY A 1 77 ? 4.141 20.422 -0.095 1 98.31 77 GLY A C 1
ATOM 608 O O . GLY A 1 77 ? 2.926 20.219 -0.178 1 98.31 77 GLY A O 1
ATOM 609 N N . LEU A 1 78 ? 4.742 21.359 -0.725 1 98 78 LEU A N 1
ATOM 610 C CA . LEU A 1 78 ? 4 22.266 -1.593 1 98 78 LEU A CA 1
ATOM 611 C C . LEU A 1 78 ? 3.324 21.5 -2.725 1 98 78 LEU A C 1
ATOM 613 O O . LEU A 1 78 ? 2.197 21.812 -3.111 1 98 78 LEU A O 1
ATOM 617 N N . MET A 1 79 ? 4.008 20.531 -3.268 1 98 79 MET A N 1
ATOM 618 C CA . MET A 1 79 ? 3.424 19.75 -4.352 1 98 79 MET A CA 1
ATOM 619 C C . MET A 1 79 ? 2.25 18.922 -3.848 1 98 79 MET A C 1
ATOM 621 O O . MET A 1 79 ? 1.204 18.859 -4.496 1 98 79 MET A O 1
ATOM 625 N N . ILE A 1 80 ? 2.4 18.312 -2.656 1 98.69 80 ILE A N 1
ATOM 626 C CA . ILE A 1 80 ? 1.34 17.5 -2.072 1 98.69 80 ILE A CA 1
ATOM 627 C C . ILE A 1 80 ? 0.125 18.375 -1.772 1 98.69 80 ILE A C 1
ATOM 629 O O . ILE A 1 80 ? -0.999 18.047 -2.156 1 98.69 80 ILE A O 1
ATOM 633 N N . LEU A 1 81 ? 0.391 19.516 -1.131 1 98.81 81 LEU A N 1
ATOM 634 C CA . LEU A 1 81 ? -0.684 20.391 -0.679 1 98.81 81 LEU A CA 1
ATOM 635 C C . LEU A 1 81 ? -1.417 21.016 -1.865 1 98.81 81 LEU A C 1
ATOM 637 O O . LEU A 1 81 ? -2.633 21.219 -1.813 1 98.81 81 LEU A O 1
ATOM 641 N N . SER A 1 82 ? -0.672 21.344 -2.924 1 98.56 82 SER A N 1
ATOM 642 C CA . SER A 1 82 ? -1.319 21.875 -4.113 1 98.56 82 SER A CA 1
ATOM 643 C C . SER A 1 82 ? -2.232 20.844 -4.766 1 98.56 82 SER A C 1
ATOM 645 O O . SER A 1 82 ? -3.389 21.141 -5.078 1 98.56 82 SER A O 1
ATOM 647 N N . GLY A 1 83 ? -1.722 19.609 -4.957 1 98.62 83 GLY A N 1
ATOM 648 C CA . GLY A 1 83 ? -2.547 18.547 -5.523 1 98.62 83 GLY A CA 1
ATOM 649 C C . GLY A 1 83 ? -3.748 18.203 -4.66 1 98.62 83 GLY A C 1
ATOM 650 O O . GLY A 1 83 ? -4.852 18.016 -5.176 1 98.62 83 GLY A O 1
ATOM 651 N N . LEU A 1 84 ? -3.547 18.125 -3.367 1 98.81 84 LEU A N 1
ATOM 652 C CA . LEU A 1 84 ? -4.598 17.844 -2.395 1 98.81 84 LEU A CA 1
ATOM 653 C C . LEU A 1 84 ? -5.68 18.906 -2.439 1 98.81 84 LEU A C 1
ATOM 655 O O . LEU A 1 84 ? -6.875 18.594 -2.445 1 98.81 84 LEU A O 1
ATOM 659 N N . THR A 1 85 ? -5.238 20.188 -2.484 1 98.75 85 THR A N 1
ATOM 660 C CA . THR A 1 85 ? -6.18 21.297 -2.467 1 98.75 85 THR A CA 1
ATOM 661 C C . THR A 1 85 ? -6.992 21.344 -3.76 1 98.75 85 THR A C 1
ATOM 663 O O . THR A 1 85 ? -8.219 21.469 -3.727 1 98.75 85 THR A O 1
ATOM 666 N N . VAL A 1 86 ? -6.332 21.188 -4.895 1 98.44 86 VAL A N 1
ATOM 667 C CA . VAL A 1 86 ? -7.02 21.219 -6.184 1 98.44 86 VAL A CA 1
ATOM 668 C C . VAL A 1 86 ? -8 20.047 -6.262 1 98.44 86 VAL A C 1
ATOM 670 O O . VAL A 1 86 ? -9.164 20.234 -6.641 1 98.44 86 VAL A O 1
ATOM 673 N N . GLY A 1 87 ? -7.527 18.844 -5.867 1 98.44 87 GLY A N 1
ATOM 674 C CA . GLY A 1 87 ? -8.414 17.688 -5.867 1 98.44 87 GLY A CA 1
ATOM 675 C C . GLY A 1 87 ? -9.609 17.844 -4.949 1 98.44 87 GLY A C 1
ATOM 676 O O . GLY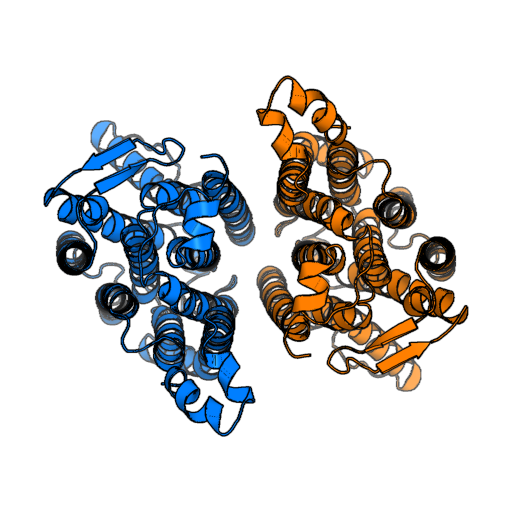 A 1 87 ? -10.734 17.5 -5.316 1 98.44 87 GLY A O 1
ATOM 677 N N . THR A 1 88 ? -9.422 18.406 -3.773 1 98.5 88 THR A N 1
ATOM 678 C CA . THR A 1 88 ? -10.484 18.578 -2.789 1 98.5 88 THR A CA 1
ATOM 679 C C . THR A 1 88 ? -11.5 19.609 -3.26 1 98.5 88 THR A C 1
ATOM 681 O O . THR A 1 88 ? -12.703 19.359 -3.26 1 98.5 88 THR A O 1
ATOM 684 N N . VAL A 1 89 ? -11.031 20.75 -3.727 1 97.94 89 VAL A N 1
ATOM 685 C CA . VAL A 1 89 ? -11.906 21.859 -4.09 1 97.94 89 VAL A CA 1
ATOM 686 C C . VAL A 1 89 ? -12.719 21.484 -5.328 1 97.94 89 VAL A C 1
ATOM 688 O O . VAL A 1 89 ? -13.883 21.859 -5.445 1 97.94 89 VAL A O 1
ATOM 691 N N . LEU A 1 90 ? -12.188 20.703 -6.184 1 97.69 90 LEU A N 1
ATOM 692 C CA . LEU A 1 90 ? -12.875 20.344 -7.418 1 97.69 90 LEU A CA 1
ATOM 693 C C . LEU A 1 90 ? -13.945 19.281 -7.148 1 97.69 90 LEU A C 1
ATOM 695 O O . LEU A 1 90 ? -15 19.281 -7.789 1 97.69 90 LEU A O 1
ATOM 699 N N . TRP A 1 91 ? -13.711 18.422 -6.176 1 97.94 91 TRP A N 1
ATOM 700 C CA . TRP A 1 91 ? -14.547 17.234 -6.148 1 97.94 91 TRP A CA 1
ATOM 701 C C . TRP A 1 91 ? -15.414 17.203 -4.895 1 97.94 91 TRP A C 1
ATOM 703 O O . TRP A 1 91 ? -16.453 16.531 -4.863 1 97.94 91 TRP A O 1
ATOM 713 N N . ALA A 1 92 ? -14.984 17.844 -3.818 1 97.88 92 ALA A N 1
ATOM 714 C CA . ALA A 1 92 ? -15.75 17.797 -2.576 1 97.88 92 ALA A CA 1
ATOM 715 C C . ALA A 1 92 ? -16.969 18.703 -2.643 1 97.88 92 ALA A C 1
ATOM 717 O O . ALA A 1 92 ? -17 19.641 -3.436 1 97.88 92 ALA A O 1
ATOM 718 N N . ASN A 1 93 ? -18.047 18.422 -1.851 1 96.69 93 ASN A N 1
ATOM 719 C CA . ASN A 1 93 ? -19.172 19.328 -1.663 1 96.69 93 ASN A CA 1
ATOM 720 C C . ASN A 1 93 ? -18.75 20.625 -1.005 1 96.69 93 ASN A C 1
ATOM 722 O O . ASN A 1 93 ? -18.375 20.641 0.169 1 96.69 93 ASN A O 1
ATOM 726 N N . PRO A 1 94 ? -18.797 21.703 -1.728 1 95.56 94 PRO A N 1
ATOM 727 C CA . PRO A 1 94 ? -18.297 22.969 -1.193 1 95.56 94 PRO A CA 1
ATOM 728 C C . PRO A 1 94 ? -19.125 23.469 -0.004 1 95.56 94 PRO A C 1
ATOM 730 O O . PRO A 1 94 ? -18.688 24.391 0.7 1 95.56 94 PRO A O 1
ATOM 733 N N . LEU A 1 95 ? -20.234 22.922 0.275 1 96.25 95 LEU A N 1
ATOM 734 C CA . LEU A 1 95 ? -21.078 23.375 1.376 1 96.25 95 LEU A CA 1
ATOM 735 C C . LEU A 1 95 ? -20.766 22.609 2.654 1 96.25 95 LEU A C 1
ATOM 737 O O . LEU A 1 95 ? -21.281 22.938 3.725 1 96.25 95 LEU A O 1
ATOM 741 N N . ASN A 1 96 ? -19.922 21.625 2.541 1 97.56 96 ASN A N 1
ATOM 742 C CA . ASN A 1 96 ? -19.625 20.781 3.695 1 97.56 96 ASN A CA 1
ATOM 743 C C . ASN A 1 96 ? -18.625 21.453 4.637 1 97.56 96 ASN A C 1
ATOM 745 O O . ASN A 1 96 ? -17.469 21.672 4.273 1 97.56 96 ASN A O 1
ATOM 749 N N . PRO A 1 97 ? -19.016 21.797 5.773 1 98.06 97 PRO A N 1
ATOM 750 C CA . PRO A 1 97 ? -18.125 22.531 6.684 1 98.06 97 PRO A CA 1
ATOM 751 C C . PRO A 1 97 ? -16.938 21.703 7.152 1 98.06 97 PRO A C 1
ATOM 753 O O . PRO A 1 97 ? -15.867 22.25 7.422 1 98.06 97 PRO A O 1
ATOM 756 N N . TYR A 1 98 ? -17.109 20.375 7.312 1 98.5 98 TYR A N 1
ATOM 757 C CA . TYR A 1 98 ? -16.016 19.516 7.77 1 98.5 98 TYR A CA 1
ATOM 758 C C . TYR A 1 98 ? -14.828 19.594 6.812 1 98.5 98 TYR A C 1
ATOM 760 O O . TYR A 1 98 ? -13.68 19.641 7.246 1 98.5 98 TYR A O 1
ATOM 768 N N . VAL A 1 99 ? -15.086 19.609 5.523 1 98.62 99 VAL A N 1
ATOM 769 C CA . VAL A 1 99 ? -14.047 19.688 4.504 1 98.62 99 VAL A CA 1
ATOM 770 C C . VAL A 1 99 ? -13.242 20.969 4.68 1 98.62 99 VAL A C 1
ATOM 772 O O . VAL A 1 99 ? -12.008 20.953 4.664 1 98.62 99 VAL A O 1
ATOM 775 N N . TRP A 1 100 ? -13.883 22.016 4.957 1 98.62 100 TRP A N 1
ATOM 776 C CA . TRP A 1 100 ? -13.219 23.312 5.07 1 98.62 100 TRP A CA 1
ATOM 777 C C . TRP A 1 100 ? -12.422 23.406 6.367 1 98.62 100 TRP A C 1
ATOM 779 O O . TRP A 1 100 ? -11.336 23.984 6.398 1 98.62 100 TRP A O 1
ATOM 789 N N . ILE A 1 101 ? -12.984 22.891 7.43 1 98.81 101 ILE A N 1
ATOM 790 C CA . ILE A 1 101 ? -12.289 22.906 8.711 1 98.81 101 ILE A CA 1
ATOM 791 C C . ILE A 1 101 ? -10.984 22.125 8.609 1 98.81 101 ILE A C 1
ATOM 793 O O . ILE A 1 101 ? -9.922 22.625 8.984 1 98.81 101 ILE A O 1
ATOM 797 N N . VAL A 1 102 ? -11.023 20.891 8.055 1 98.94 102 VAL A N 1
ATOM 798 C CA . VAL A 1 102 ? -9.844 20.047 7.941 1 98.94 102 VAL A CA 1
ATOM 799 C C . VAL A 1 102 ? -8.859 20.656 6.957 1 98.94 102 VAL A C 1
ATOM 801 O O . VAL A 1 102 ? -7.648 20.641 7.191 1 98.94 102 VAL A O 1
ATOM 804 N N . LEU A 1 103 ? -9.383 21.188 5.852 1 98.88 103 LEU A N 1
ATOM 805 C CA . LEU A 1 103 ? -8.508 21.828 4.879 1 98.88 103 LEU A CA 1
ATOM 806 C C . LEU A 1 103 ? -7.812 23.031 5.492 1 98.88 103 LEU A C 1
ATOM 808 O O . LEU A 1 103 ? -6.633 23.281 5.223 1 98.88 103 LEU A O 1
ATOM 812 N N . ALA A 1 104 ? -8.523 23.797 6.316 1 98.81 104 ALA A N 1
ATOM 813 C CA . ALA A 1 104 ? -7.945 24.969 6.98 1 98.81 104 ALA A CA 1
ATOM 814 C C . ALA A 1 104 ? -6.812 24.547 7.918 1 98.81 104 ALA A C 1
ATOM 816 O O . ALA A 1 104 ? -5.773 25.219 7.973 1 98.81 104 ALA A O 1
ATOM 817 N N . VAL A 1 105 ? -7.023 23.5 8.664 1 98.94 105 VAL A N 1
ATOM 818 C CA . VAL A 1 105 ? -5.969 22.984 9.531 1 98.94 105 VAL A CA 1
ATOM 819 C C . VAL A 1 105 ? -4.773 22.547 8.695 1 98.94 105 VAL A C 1
ATOM 821 O O . VAL A 1 105 ? -3.627 22.859 9.016 1 98.94 105 VAL A O 1
ATOM 824 N N . THR A 1 106 ? -5.035 21.797 7.605 1 98.94 106 THR A N 1
ATOM 825 C CA . THR A 1 106 ? -3.996 21.266 6.73 1 98.94 106 THR A CA 1
ATOM 826 C C . THR A 1 106 ? -3.146 22.391 6.152 1 98.94 106 THR A C 1
ATOM 828 O O . THR A 1 106 ? -1.919 22.375 6.266 1 98.94 106 THR A O 1
ATOM 831 N N . LEU A 1 107 ? -3.803 23.375 5.602 1 98.88 107 LEU A N 1
ATOM 832 C CA . LEU A 1 107 ? -3.092 24.484 4.984 1 98.88 107 LEU A CA 1
ATOM 833 C C . LEU A 1 107 ? -2.457 25.375 6.043 1 98.88 107 LEU A C 1
ATOM 835 O O . LEU A 1 107 ? -1.386 25.953 5.82 1 98.88 107 LEU A O 1
ATOM 839 N N . GLY A 1 108 ? -3.133 25.562 7.191 1 98.88 108 GLY A N 1
ATOM 840 C CA . GLY A 1 108 ? -2.545 26.312 8.281 1 98.88 108 GLY A CA 1
ATOM 841 C C . GLY A 1 108 ? -1.249 25.719 8.797 1 98.88 108 GLY A C 1
ATOM 842 O O . GLY A 1 108 ? -0.241 26.422 8.914 1 98.88 108 GLY A O 1
ATOM 843 N N . PHE A 1 109 ? -1.303 24.406 9.102 1 98.88 109 PHE A N 1
ATOM 844 C CA . PHE A 1 109 ? -0.086 23.719 9.516 1 98.88 109 PHE A CA 1
ATOM 845 C C . PHE A 1 109 ? 0.953 23.734 8.398 1 98.88 109 PHE A C 1
ATOM 847 O O . PHE A 1 109 ? 2.152 23.844 8.664 1 98.88 109 PHE A O 1
ATOM 854 N N . GLY A 1 110 ? 0.467 23.609 7.125 1 98.81 110 GLY A N 1
ATOM 855 C CA . GLY A 1 110 ? 1.359 23.719 5.984 1 98.81 110 GLY A CA 1
ATOM 856 C C . GLY A 1 110 ? 2.086 25.062 5.93 1 98.81 110 GLY A C 1
ATOM 857 O O . GLY A 1 110 ? 3.273 25.109 5.609 1 98.81 110 GLY A O 1
ATOM 858 N N . PHE A 1 111 ? 1.383 26.094 6.23 1 98.56 111 PHE A N 1
ATOM 859 C CA . PHE A 1 111 ? 1.978 27.422 6.238 1 98.56 111 PHE A CA 1
ATOM 860 C C . PHE A 1 111 ? 3.018 27.547 7.348 1 98.56 111 PHE A C 1
ATOM 862 O O . PHE A 1 111 ? 4.07 28.156 7.152 1 98.56 111 PHE A O 1
ATOM 869 N N . VAL A 1 112 ? 2.715 27.031 8.508 1 98.31 112 VAL A N 1
ATOM 870 C CA . VAL A 1 112 ? 3.674 27.016 9.602 1 98.31 112 VAL A CA 1
ATOM 871 C C . VAL A 1 112 ? 4.941 26.281 9.18 1 98.31 112 VAL A C 1
ATOM 873 O O . VAL A 1 112 ? 6.055 26.781 9.383 1 98.31 112 VAL A O 1
ATOM 876 N N . GLY A 1 113 ? 4.746 25.125 8.57 1 98.19 113 GLY A N 1
ATOM 877 C CA . GLY A 1 113 ? 5.879 24.344 8.078 1 98.19 113 GLY A CA 1
ATOM 878 C C . GLY A 1 113 ? 6.641 25.047 6.969 1 98.19 113 GLY A C 1
ATOM 879 O O . GLY A 1 113 ? 7.867 24.969 6.91 1 98.19 113 GLY A O 1
ATOM 880 N N . PHE A 1 114 ? 5.887 25.688 6.094 1 97.75 114 PHE A N 1
ATOM 881 C CA . PHE A 1 114 ? 6.496 26.422 4.996 1 97.75 114 PHE A CA 1
ATOM 882 C C . PHE A 1 114 ? 7.406 27.531 5.531 1 97.75 114 PHE A C 1
ATOM 884 O O . PHE A 1 114 ? 8.531 27.688 5.059 1 97.75 114 PHE A O 1
ATOM 891 N N . TYR A 1 115 ? 6.902 28.234 6.438 1 97 115 TYR A N 1
ATOM 892 C CA . TYR A 1 115 ? 7.691 29.312 7.02 1 97 115 TYR A CA 1
ATOM 893 C C . TYR A 1 115 ? 8.945 28.781 7.699 1 97 115 TYR A C 1
ATOM 895 O O . TYR A 1 115 ? 10.023 29.375 7.598 1 97 115 TYR A O 1
ATOM 903 N N . ASP A 1 116 ? 8.812 27.688 8.383 1 96.44 116 ASP A N 1
ATOM 904 C CA . ASP A 1 116 ? 9.945 27.047 9.023 1 96.44 116 ASP A CA 1
ATOM 905 C C . ASP A 1 116 ? 11 26.625 7.996 1 96.44 116 ASP A C 1
ATOM 907 O O . ASP A 1 116 ? 12.188 26.938 8.156 1 96.44 116 ASP A O 1
ATOM 911 N N . ASP A 1 117 ? 10.594 25.953 6.938 1 96.25 117 ASP A N 1
ATOM 912 C CA . ASP A 1 117 ? 11.5 25.516 5.879 1 96.25 117 ASP A CA 1
ATOM 913 C C . ASP A 1 117 ? 12.148 26.719 5.191 1 96.25 117 ASP A C 1
ATOM 915 O O . ASP A 1 117 ? 13.336 26.688 4.855 1 96.25 117 ASP A O 1
ATOM 919 N N . TYR A 1 118 ? 11.289 27.703 4.961 1 94.5 118 TYR A N 1
ATOM 920 C CA . TYR A 1 118 ? 11.75 28.922 4.293 1 94.5 118 TYR A CA 1
ATOM 921 C C . TYR A 1 118 ? 12.883 29.578 5.078 1 94.5 118 TYR A C 1
ATOM 923 O O . TYR A 1 118 ? 13.891 29.984 4.5 1 94.5 118 TYR A O 1
ATOM 931 N N . MET A 1 119 ? 12.773 29.656 6.344 1 93.56 119 MET A N 1
ATOM 932 C CA . MET A 1 119 ? 13.805 30.234 7.199 1 93.56 119 MET A CA 1
ATOM 933 C C . MET A 1 119 ? 15.078 29.391 7.172 1 93.56 119 MET A C 1
ATOM 935 O O . MET A 1 119 ? 16.188 29.938 7.109 1 93.56 119 MET A O 1
ATOM 939 N N . LYS A 1 120 ? 14.938 28.109 7.211 1 92 120 LYS A N 1
ATOM 940 C CA . LYS A 1 120 ? 16.078 27.203 7.188 1 92 120 LYS A CA 1
ATOM 941 C C . LYS A 1 120 ? 16.891 27.375 5.906 1 92 120 LYS A C 1
ATOM 943 O O . LYS A 1 120 ? 18.125 27.5 5.949 1 92 120 LYS A O 1
ATOM 948 N N . VAL A 1 121 ? 16.219 27.375 4.805 1 91.5 121 VAL A N 1
ATOM 949 C CA . VAL A 1 121 ? 16.891 27.422 3.512 1 91.5 121 VAL A CA 1
ATOM 950 C C . VAL A 1 121 ? 17.453 28.812 3.262 1 91.5 121 VAL A C 1
ATOM 952 O O . VAL A 1 121 ? 18.531 28.969 2.709 1 91.5 121 VAL A O 1
ATOM 955 N N . THR A 1 122 ? 16.734 29.875 3.641 1 90.62 122 THR A N 1
ATOM 956 C CA . THR A 1 122 ? 17.172 31.25 3.404 1 90.62 122 THR A CA 1
ATOM 957 C C . THR A 1 122 ? 18.375 31.594 4.281 1 90.62 122 THR A C 1
ATOM 959 O O . THR A 1 122 ? 19.297 32.281 3.834 1 90.62 122 THR A O 1
ATOM 962 N N . LYS A 1 123 ? 18.406 31.094 5.5 1 90.44 123 LYS A N 1
ATOM 963 C CA . LYS A 1 123 ? 19.484 31.391 6.43 1 90.44 123 LYS A CA 1
ATOM 964 C C . LYS A 1 123 ? 20.594 30.328 6.34 1 90.44 123 LYS A C 1
ATOM 966 O O . LYS A 1 123 ? 21.641 30.469 6.969 1 90.44 123 LYS A O 1
ATOM 971 N N . GLN A 1 124 ? 20.281 29.281 5.574 1 88.56 124 GLN A N 1
ATOM 972 C CA . GLN A 1 124 ? 21.234 28.188 5.402 1 88.56 124 GLN A CA 1
ATOM 973 C C . GLN A 1 124 ? 21.672 27.609 6.746 1 88.56 124 GLN A C 1
ATOM 975 O O . GLN A 1 124 ? 22.859 27.453 7.008 1 88.56 124 GLN A O 1
ATOM 980 N N . THR A 1 125 ? 20.656 27.484 7.555 1 87.06 125 THR A N 1
ATOM 981 C CA . THR A 1 125 ? 20.844 26.844 8.859 1 87.06 125 THR A CA 1
ATOM 982 C C . THR A 1 125 ? 19.766 25.781 9.094 1 87.06 125 THR A C 1
ATOM 984 O O . THR A 1 125 ? 18.734 25.766 8.422 1 87.06 125 THR A O 1
ATOM 987 N N . HIS A 1 126 ? 20.109 24.953 10.039 1 83.88 126 HIS A N 1
ATOM 988 C CA . HIS A 1 126 ? 19.125 23.906 10.328 1 83.88 126 HIS A CA 1
ATOM 989 C C . HIS A 1 126 ? 18.031 24.422 11.25 1 83.88 126 HIS A C 1
ATOM 991 O O . HIS A 1 126 ? 17 23.766 11.414 1 83.88 126 HIS A O 1
ATOM 997 N N . ALA A 1 127 ? 18.188 25.609 11.773 1 84.25 127 ALA A N 1
ATOM 998 C CA . ALA A 1 127 ? 17.219 26.156 12.734 1 84.25 127 ALA A CA 1
ATOM 999 C C . ALA A 1 127 ? 16.172 27.016 12.039 1 84.25 127 ALA A C 1
ATOM 1001 O O . ALA A 1 127 ? 16.516 27.906 11.266 1 84.25 127 ALA A O 1
ATOM 1002 N N . GLY A 1 128 ? 14.922 26.703 12.242 1 89.5 128 GLY A N 1
ATOM 1003 C CA . GLY A 1 128 ? 13.812 27.5 11.75 1 89.5 128 GLY A CA 1
ATOM 1004 C C . GLY A 1 128 ? 13.125 28.297 12.836 1 89.5 128 GLY A C 1
ATOM 1005 O O . GLY A 1 128 ? 13.789 29 13.609 1 89.5 128 GLY A O 1
ATOM 1006 N N . ILE A 1 129 ? 11.852 28.297 12.82 1 90.25 129 ILE A N 1
ATOM 1007 C CA . ILE A 1 129 ? 11.055 28.938 13.859 1 90.25 129 ILE A CA 1
ATOM 1008 C C . ILE A 1 129 ? 11.281 28.234 15.195 1 90.25 129 ILE A C 1
ATOM 1010 O O . ILE A 1 129 ? 11.508 27.016 15.234 1 90.25 129 ILE A O 1
ATOM 1014 N N . SER A 1 130 ? 11.25 29.031 16.234 1 92.75 130 SER A N 1
ATOM 1015 C CA . SER A 1 130 ? 11.438 28.406 17.547 1 92.75 130 SER A CA 1
ATOM 1016 C C . SER A 1 130 ? 10.352 27.375 17.812 1 92.75 130 SER A C 1
ATOM 1018 O O . SER A 1 130 ? 9.195 27.562 17.438 1 92.75 130 SER A O 1
ATOM 1020 N N . GLY A 1 131 ? 10.742 26.328 18.453 1 92.19 131 GLY A N 1
ATOM 1021 C CA . GLY A 1 131 ? 9.805 25.266 18.766 1 92.19 131 GLY A CA 1
ATOM 1022 C C . GLY A 1 131 ? 8.594 25.75 19.531 1 92.19 131 GLY A C 1
ATOM 1023 O O . GLY A 1 131 ? 7.473 25.297 19.281 1 92.19 131 GLY A O 1
ATOM 1024 N N . ARG A 1 132 ? 8.797 26.656 20.422 1 95.44 132 ARG A N 1
ATOM 1025 C CA . ARG A 1 132 ? 7.715 27.172 21.25 1 95.44 132 ARG A CA 1
ATOM 1026 C C . ARG A 1 132 ? 6.723 27.969 20.406 1 95.44 132 ARG A C 1
ATOM 1028 O O . ARG A 1 132 ? 5.508 27.828 20.562 1 95.44 132 ARG A O 1
ATOM 1035 N N . THR A 1 133 ? 7.242 28.812 19.609 1 96.19 133 THR A N 1
ATOM 1036 C CA . THR A 1 133 ? 6.395 29.625 18.734 1 96.19 133 THR A CA 1
ATOM 1037 C C . THR A 1 133 ? 5.613 28.75 17.766 1 96.19 133 THR A C 1
ATOM 1039 O O . THR A 1 133 ? 4.414 28.953 17.562 1 96.19 133 THR A O 1
ATOM 1042 N N . ARG A 1 134 ? 6.301 27.812 17.219 1 96.94 134 ARG A N 1
ATOM 1043 C CA . ARG A 1 134 ? 5.676 26.891 16.281 1 96.94 134 ARG A CA 1
ATOM 1044 C C . ARG A 1 134 ? 4.52 26.141 16.938 1 96.94 134 ARG A C 1
ATOM 1046 O O . ARG A 1 134 ? 3.42 26.078 16.391 1 96.94 134 ARG A O 1
ATOM 1053 N N . LEU A 1 135 ? 4.742 25.625 18.109 1 97.5 135 LEU A N 1
ATOM 1054 C CA . LEU A 1 135 ? 3.732 24.875 18.859 1 97.5 135 LEU A CA 1
ATOM 1055 C C . LEU A 1 135 ? 2.543 25.766 19.203 1 97.5 135 LEU A C 1
ATOM 1057 O O . LEU A 1 135 ? 1.393 25.328 19.125 1 97.5 135 LEU A O 1
ATOM 1061 N N . LEU A 1 136 ? 2.822 26.953 19.594 1 98.06 136 LEU A N 1
ATOM 1062 C CA . LEU A 1 136 ? 1.758 27.891 19.969 1 98.06 136 LEU A CA 1
ATOM 1063 C C . LEU A 1 136 ? 0.829 28.141 18.781 1 98.06 136 LEU A C 1
ATOM 1065 O O . LEU A 1 136 ? -0.395 28.109 18.938 1 98.06 136 LEU A O 1
ATOM 1069 N N . ILE A 1 137 ? 1.402 28.422 17.641 1 98.56 137 ILE A N 1
ATOM 1070 C CA . ILE A 1 137 ? 0.605 28.688 16.438 1 98.56 137 ILE A CA 1
ATOM 1071 C C . ILE A 1 137 ? -0.208 27.438 16.078 1 98.56 137 ILE A C 1
ATOM 1073 O O . ILE A 1 137 ? -1.386 27.547 15.727 1 98.56 137 ILE A O 1
ATOM 1077 N N . GLU A 1 138 ? 0.422 26.281 16.141 1 98.69 138 GLU A N 1
ATOM 1078 C CA . GLU A 1 138 ? -0.271 25.016 15.867 1 98.69 138 GLU A CA 1
ATOM 1079 C C . GLU A 1 138 ? -1.459 24.828 16.812 1 98.69 138 GLU A C 1
ATOM 1081 O O . GLU A 1 138 ? -2.543 24.438 16.375 1 98.69 138 GLU A O 1
ATOM 1086 N N . PHE A 1 139 ? -1.244 25.156 18.078 1 98.75 139 PHE A N 1
ATOM 1087 C CA . PHE A 1 139 ? -2.314 24.969 19.047 1 98.75 139 PHE A CA 1
ATOM 1088 C C . PHE A 1 139 ? -3.447 25.969 18.797 1 98.75 139 PHE A C 1
ATOM 1090 O O . PHE A 1 139 ? -4.617 25.641 19.016 1 98.75 139 PHE A O 1
ATOM 1097 N N . ILE A 1 140 ? -3.141 27.125 18.359 1 98.81 140 ILE A N 1
ATOM 1098 C CA . ILE A 1 140 ? -4.16 28.109 18.031 1 98.81 140 ILE A CA 1
ATOM 1099 C C . ILE A 1 140 ? -5 27.625 16.859 1 98.81 140 ILE A C 1
ATOM 1101 O O . ILE A 1 140 ? -6.234 27.641 16.906 1 98.81 140 ILE A O 1
ATOM 1105 N N . ILE A 1 141 ? -4.363 27.141 15.805 1 98.88 141 ILE A N 1
ATOM 1106 C CA . ILE A 1 141 ? -5.051 26.656 14.617 1 98.88 141 ILE A CA 1
ATOM 1107 C C . ILE A 1 141 ? -5.895 25.422 14.977 1 98.88 141 ILE A C 1
ATOM 1109 O O . ILE A 1 141 ? -7.082 25.375 14.648 1 98.88 141 ILE A O 1
ATOM 1113 N N . ALA A 1 142 ? -5.258 24.484 15.68 1 98.88 142 ALA A N 1
ATOM 1114 C CA . ALA A 1 142 ? -5.938 23.25 16.078 1 98.88 142 ALA A CA 1
ATOM 1115 C C . ALA A 1 142 ? -7.094 23.547 17.031 1 98.88 142 ALA A C 1
ATOM 1117 O O . ALA A 1 142 ? -8.156 22.922 16.938 1 98.88 142 ALA A O 1
ATOM 1118 N N . GLY A 1 143 ? -6.844 24.453 17.969 1 98.69 143 GLY A N 1
ATOM 1119 C CA . GLY A 1 143 ? -7.895 24.828 18.906 1 98.69 143 GLY A CA 1
ATOM 1120 C C . GLY A 1 143 ? -9.102 25.438 18.219 1 98.69 143 GLY A C 1
ATOM 1121 O O . GLY A 1 143 ? -10.242 25.109 18.547 1 98.69 143 GLY A O 1
ATOM 1122 N N . ALA A 1 144 ? -8.859 26.344 17.297 1 98.75 144 ALA A N 1
ATOM 1123 C CA . ALA A 1 144 ? -9.945 26.953 16.531 1 98.75 144 ALA A CA 1
ATOM 1124 C C . ALA A 1 144 ? -10.734 25.891 15.766 1 98.75 144 ALA A C 1
ATOM 1126 O O . ALA A 1 144 ? -11.969 25.953 15.719 1 98.75 144 ALA A O 1
ATOM 1127 N N . ALA A 1 145 ? -10.062 24.969 15.195 1 98.75 145 ALA A N 1
ATOM 1128 C CA . ALA A 1 145 ? -10.711 23.891 14.438 1 98.75 145 ALA A CA 1
ATOM 1129 C C . ALA A 1 145 ? -11.555 23.016 15.352 1 98.75 145 ALA A C 1
ATOM 1131 O O . ALA A 1 145 ? -12.695 22.672 15.008 1 98.75 145 ALA A O 1
ATOM 1132 N N . CYS A 1 146 ? -10.961 22.625 16.484 1 98.5 146 CYS A N 1
ATOM 1133 C CA . CYS A 1 146 ? -11.688 21.766 17.422 1 98.5 146 CYS A CA 1
ATOM 1134 C C . CYS A 1 146 ? -12.898 22.5 17.984 1 98.5 146 CYS A C 1
ATOM 1136 O O . CYS A 1 146 ? -13.945 21.875 18.219 1 98.5 146 CYS A O 1
ATOM 1138 N N . PHE A 1 147 ? -12.758 23.797 18.219 1 97.94 147 PHE A N 1
ATOM 1139 C CA . PHE A 1 147 ? -13.898 24.594 18.641 1 97.94 147 PHE A CA 1
ATOM 1140 C C . PHE A 1 147 ? -15.008 24.562 17.594 1 97.94 147 PHE A C 1
ATOM 1142 O O . PHE A 1 147 ? -16.172 24.359 17.922 1 97.94 147 PHE A O 1
ATOM 1149 N N . ALA A 1 148 ? -14.656 24.75 16.391 1 98.06 148 ALA A N 1
ATOM 1150 C CA . ALA A 1 148 ? -15.625 24.734 15.297 1 98.06 148 ALA A CA 1
ATOM 1151 C C . ALA A 1 148 ? -16.297 23.359 15.195 1 98.06 148 ALA A C 1
ATOM 1153 O O . ALA A 1 148 ? -17.5 23.281 14.945 1 98.06 148 ALA A O 1
ATOM 1154 N N . LEU A 1 149 ? -15.523 22.281 15.383 1 97.5 149 LEU A N 1
ATOM 1155 C CA . LEU A 1 149 ? -16.062 20.938 15.289 1 97.5 149 LEU A CA 1
ATOM 1156 C C . LEU A 1 149 ? -17.062 20.656 16.406 1 97.5 149 LEU A C 1
ATOM 1158 O O . LEU A 1 149 ? -18.094 20.016 16.188 1 97.5 149 LEU A O 1
ATOM 1162 N N . VAL A 1 150 ? -16.734 21.125 17.609 1 95.19 150 VAL A N 1
ATOM 1163 C CA . VAL A 1 150 ? -17.641 20.953 18.734 1 95.19 150 VAL A CA 1
ATOM 1164 C C . VAL A 1 150 ? -18.922 21.75 18.5 1 95.19 150 VAL A C 1
ATOM 1166 O O . VAL A 1 150 ? -20.016 21.266 18.781 1 95.19 150 VAL A O 1
ATOM 1169 N N . TRP A 1 151 ? -18.766 22.891 17.906 1 93.44 151 TRP A N 1
ATOM 1170 C CA . TRP A 1 151 ? -19.906 23.75 17.625 1 93.44 151 TRP A CA 1
ATOM 1171 C C . TRP A 1 151 ? -20.797 23.125 16.547 1 93.44 151 TRP A C 1
ATOM 1173 O O . TRP A 1 151 ? -22.016 23.219 16.625 1 93.44 151 TRP A O 1
ATOM 1183 N N . LEU A 1 152 ? -20.25 22.5 15.609 1 92.81 152 LEU A N 1
ATOM 1184 C CA . LEU A 1 152 ? -20.953 21.906 14.484 1 92.81 152 LEU A CA 1
ATOM 1185 C C . LEU A 1 152 ? -21.641 20.609 14.898 1 92.81 152 LEU A C 1
ATOM 1187 O O . LEU A 1 152 ? -22.688 20.25 14.352 1 92.81 152 LEU A O 1
ATOM 1191 N N . GLY A 1 153 ? -20.953 19.844 15.812 1 89.06 153 GLY A N 1
ATOM 1192 C CA . GLY A 1 153 ? -21.422 18.516 16.172 1 89.06 153 GLY A CA 1
ATOM 1193 C C . GLY A 1 153 ? -22.594 18.547 17.141 1 89.06 153 GLY A C 1
ATOM 1194 O O . GLY A 1 153 ? -23.016 19.609 17.578 1 89.06 153 GLY A O 1
ATOM 1195 N N . ARG A 1 154 ? -23.328 17.359 17.328 1 83.19 154 ARG A N 1
ATOM 1196 C CA . ARG A 1 154 ? -24.469 17.172 18.234 1 83.19 154 ARG A CA 1
ATOM 1197 C C . ARG A 1 154 ? -23.984 16.812 19.641 1 83.19 154 ARG A C 1
ATOM 1199 O O . ARG A 1 154 ? -23.188 15.898 19.812 1 83.19 154 ARG A O 1
ATOM 1206 N N . ALA A 1 155 ? -24.406 17.547 20.578 1 80.5 155 ALA A N 1
ATOM 1207 C CA . ALA A 1 155 ? -24.125 17.203 21.969 1 80.5 155 ALA A CA 1
ATOM 1208 C C . ALA A 1 155 ? -24.844 15.922 22.391 1 80.5 155 ALA A C 1
ATOM 1210 O O . ALA A 1 155 ? -25.938 15.641 21.906 1 80.5 155 ALA A O 1
ATOM 1211 N N . PRO A 1 156 ? -24.125 15.117 23.219 1 84.94 156 PRO A N 1
ATOM 1212 C CA . PRO A 1 156 ? -22.828 15.305 23.859 1 84.94 156 PRO A CA 1
ATOM 1213 C C . PRO A 1 156 ? -21.688 14.672 23.062 1 84.94 156 PRO A C 1
ATOM 1215 O O . PRO A 1 156 ? -20.516 14.75 23.469 1 84.94 156 PRO A O 1
ATOM 1218 N N . LEU A 1 157 ? -22.016 14.133 21.953 1 82.25 157 LEU A N 1
ATOM 1219 C CA . LEU A 1 157 ? -21.031 13.398 21.172 1 82.25 157 LEU A CA 1
ATOM 1220 C C . LEU A 1 157 ? -19.891 14.32 20.734 1 82.25 157 LEU A C 1
ATOM 1222 O O . LEU A 1 157 ? -18.719 13.945 20.797 1 82.25 157 LEU A O 1
ATOM 1226 N N . SER A 1 158 ? -20.203 15.523 20.453 1 86.06 158 SER A N 1
ATOM 1227 C CA . SER A 1 158 ? -19.25 16.453 19.875 1 86.06 158 SER A CA 1
ATOM 1228 C C . SER A 1 158 ? -18.156 16.828 20.859 1 86.06 158 SER A C 1
ATOM 1230 O O . SER A 1 158 ? -17.047 17.156 20.469 1 86.06 158 SER A O 1
ATOM 1232 N N . SER A 1 159 ? -18.438 16.719 22.141 1 89.12 159 SER A N 1
ATOM 1233 C CA . SER A 1 159 ? -17.484 17.078 23.172 1 89.12 159 SER A CA 1
ATOM 1234 C C . SER A 1 159 ? -17.062 15.867 23.984 1 89.12 159 SER A C 1
ATOM 1236 O O . SER A 1 159 ? -16.594 16 25.125 1 89.12 159 SER A O 1
ATOM 1238 N N . SER A 1 160 ? -17.25 14.734 23.391 1 88.38 160 SER A N 1
ATOM 1239 C CA . SER A 1 160 ? -16.953 13.516 24.141 1 88.38 160 SER A CA 1
ATOM 1240 C C . SER A 1 160 ? -15.836 12.727 23.469 1 88.38 160 SER A C 1
ATOM 1242 O O . SER A 1 160 ? -15.594 12.859 22.266 1 88.38 160 SER A O 1
ATOM 1244 N N . LEU A 1 161 ? -15.102 12.016 24.312 1 90.69 161 LEU A N 1
ATOM 1245 C CA . LEU A 1 161 ? -14.125 11.047 23.844 1 90.69 161 LEU A CA 1
ATOM 1246 C C . LEU A 1 161 ? -14.734 9.648 23.781 1 90.69 161 LEU A C 1
ATOM 1248 O O . LEU A 1 161 ? -15.234 9.133 24.781 1 90.69 161 LEU A O 1
ATOM 1252 N N . VAL A 1 162 ? -14.703 9.078 22.578 1 88.69 162 VAL A N 1
ATOM 1253 C CA . VAL A 1 162 ? -15.25 7.746 22.375 1 88.69 162 VAL A CA 1
ATOM 1254 C C . VAL A 1 162 ? -14.141 6.703 22.516 1 88.69 162 VAL A C 1
ATOM 1256 O O . VAL A 1 162 ? -13.07 6.848 21.922 1 88.69 162 VAL A O 1
ATOM 1259 N N . ILE A 1 163 ? -14.367 5.703 23.359 1 85 163 ILE A N 1
ATOM 1260 C CA . ILE A 1 163 ? -13.398 4.641 23.594 1 85 163 ILE A CA 1
ATOM 1261 C C . ILE A 1 163 ? -13.719 3.441 22.703 1 85 163 ILE A C 1
ATOM 1263 O O . ILE A 1 163 ? -14.812 2.879 22.781 1 85 163 ILE A O 1
ATOM 1267 N N . PRO A 1 164 ? -12.703 3.08 21.922 1 81.25 164 PRO A N 1
ATOM 1268 C CA . PRO A 1 164 ? -12.961 1.938 21.047 1 81.25 164 PRO A CA 1
ATOM 1269 C C . PRO A 1 164 ? -13.195 0.639 21.812 1 81.25 164 PRO A C 1
ATOM 1271 O O . PRO A 1 164 ? -12.672 0.468 22.922 1 81.25 164 PRO A O 1
ATOM 1274 N N . PHE A 1 165 ? -13.922 -0.301 21.359 1 77.69 165 PHE A N 1
ATOM 1275 C CA . PHE A 1 165 ? -14.227 -1.626 21.891 1 77.69 165 PHE A CA 1
ATOM 1276 C C . PHE A 1 165 ? -15.266 -1.541 23 1 77.69 165 PHE A C 1
ATOM 1278 O O . PHE A 1 165 ? -15.836 -2.557 23.406 1 77.69 165 PHE A O 1
ATOM 1285 N N . PHE A 1 166 ? -15.398 -0.25 23.594 1 77.75 166 PHE A N 1
ATOM 1286 C CA . PHE A 1 166 ? -16.422 -0.076 24.625 1 77.75 166 PHE A CA 1
ATOM 1287 C C . PHE A 1 166 ? -17.547 0.825 24.125 1 77.75 166 PHE A C 1
ATOM 1289 O O . PHE A 1 166 ? -17.469 2.047 24.281 1 77.75 166 PHE A O 1
ATOM 1296 N N . LYS A 1 167 ? -18.578 0.314 23.641 1 68.38 167 LYS A N 1
ATOM 1297 C CA . LYS A 1 167 ? -19.656 0.991 22.906 1 68.38 167 LYS A CA 1
ATOM 1298 C C . LYS A 1 167 ? -20.391 1.979 23.812 1 68.38 167 LYS A C 1
ATOM 1300 O O . LYS A 1 167 ? -20.797 3.053 23.359 1 68.38 167 LYS A O 1
ATOM 1305 N N . GLU A 1 168 ? -20.406 1.706 24.922 1 72.75 168 GLU A N 1
ATOM 1306 C CA . GLU A 1 168 ? -21.266 2.5 25.797 1 72.75 168 GLU A CA 1
ATOM 1307 C C . GLU A 1 168 ? -20.438 3.467 26.641 1 72.75 168 GLU A C 1
ATOM 1309 O O . GLU A 1 168 ? -21 4.254 27.406 1 72.75 168 GLU A O 1
ATOM 1314 N N . VAL A 1 169 ? -19.172 3.41 26.281 1 79.81 169 VAL A N 1
ATOM 1315 C CA . VAL A 1 169 ? -18.344 4.266 27.125 1 79.81 169 VAL A CA 1
ATOM 1316 C C . VAL A 1 169 ? -17.953 5.531 26.359 1 79.81 169 VAL A C 1
ATOM 1318 O O . VAL A 1 169 ? -17.266 5.461 25.344 1 79.81 169 VAL A O 1
ATOM 1321 N N . MET A 1 170 ? -18.609 6.57 26.734 1 86.31 170 MET A N 1
ATOM 1322 C CA . MET A 1 170 ? -18.312 7.906 26.219 1 86.31 170 MET A CA 1
ATOM 1323 C C . MET A 1 170 ? -18 8.859 27.375 1 86.31 170 MET A C 1
ATOM 1325 O O . MET A 1 170 ? -18.781 8.953 28.328 1 86.31 170 MET A O 1
ATOM 1329 N N . LEU A 1 171 ? -16.797 9.445 27.328 1 90.44 171 LEU A N 1
ATOM 1330 C CA . LEU A 1 171 ? -16.391 10.406 28.359 1 90.44 171 LEU A CA 1
ATOM 1331 C C . LEU A 1 171 ? -16.641 11.836 27.891 1 90.44 171 LEU A C 1
ATOM 1333 O O . LEU A 1 171 ? -15.93 12.352 27.031 1 90.44 171 LEU A O 1
ATOM 1337 N N . ASN A 1 172 ? -17.625 12.43 28.484 1 91.81 172 ASN A N 1
ATOM 1338 C CA . ASN A 1 172 ? -17.922 13.82 28.141 1 91.81 172 ASN A CA 1
ATOM 1339 C C . ASN A 1 172 ? -16.922 14.781 28.781 1 91.81 172 ASN A C 1
ATOM 1341 O O . ASN A 1 172 ? -16.891 14.922 30 1 91.81 172 ASN A O 1
ATOM 1345 N N . LEU A 1 173 ? -16.156 15.438 27.969 1 93.19 173 LEU A N 1
ATOM 1346 C CA . LEU A 1 173 ? -15.109 16.328 28.453 1 93.19 173 LEU A CA 1
ATOM 1347 C C . LEU A 1 173 ? -15.578 17.781 28.422 1 93.19 173 LEU A C 1
ATOM 1349 O O . LEU A 1 173 ? -14.914 18.672 28.969 1 93.19 173 LEU A O 1
ATOM 1353 N N . GLY A 1 174 ? -16.75 18.016 27.875 1 91.81 174 GLY A N 1
ATOM 1354 C CA . GLY A 1 174 ? -17.203 19.391 27.703 1 91.81 174 GLY A CA 1
ATOM 1355 C C . GLY A 1 174 ? -16.219 20.234 26.922 1 91.81 174 GLY A C 1
ATOM 1356 O O . GLY A 1 174 ? -15.711 19.797 25.891 1 91.81 174 GLY A O 1
ATOM 1357 N N . TRP A 1 175 ? -15.977 21.438 27.375 1 91 175 TRP A N 1
ATOM 1358 C CA . TRP A 1 175 ? -15.102 22.344 26.656 1 91 175 TRP A CA 1
ATOM 1359 C C . TRP A 1 175 ? -13.641 21.906 26.75 1 91 175 TRP A C 1
ATOM 1361 O O . TRP A 1 175 ? -12.805 22.328 25.953 1 91 175 TRP A O 1
ATOM 1371 N N . ALA A 1 176 ? -13.367 21.062 27.656 1 95.69 176 ALA A N 1
ATOM 1372 C CA . ALA A 1 176 ? -12.031 20.484 27.766 1 95.69 176 ALA A CA 1
ATOM 1373 C C . ALA A 1 176 ? -11.695 19.641 26.547 1 95.69 176 ALA A C 1
ATOM 1375 O O . ALA A 1 176 ? -10.523 19.344 26.281 1 95.69 176 ALA A O 1
ATOM 1376 N N . PHE A 1 177 ? -12.773 19.297 25.797 1 96.12 177 PHE A N 1
ATOM 1377 C CA . PHE A 1 177 ? -12.555 18.516 24.578 1 96.12 177 PHE A CA 1
ATOM 1378 C C . PHE A 1 177 ? -11.766 19.312 23.547 1 96.12 177 PHE A C 1
ATOM 1380 O O . PHE A 1 177 ? -10.969 18.75 22.797 1 96.12 177 PHE A O 1
ATOM 1387 N N . VAL A 1 178 ? -12.023 20.641 23.531 1 97.62 178 VAL A N 1
ATOM 1388 C CA . VAL A 1 178 ? -11.32 21.484 22.578 1 97.62 178 VAL A CA 1
ATOM 1389 C C . VAL A 1 178 ? -9.812 21.406 22.828 1 97.62 178 VAL A C 1
ATOM 1391 O O . VAL A 1 178 ? -9.031 21.297 21.875 1 97.62 178 VAL A O 1
ATOM 1394 N N . VAL A 1 179 ? -9.422 21.391 24.062 1 97.62 179 VAL A N 1
ATOM 1395 C CA . VAL A 1 179 ? -8.008 21.281 24.438 1 97.62 179 VAL A CA 1
ATOM 1396 C C . VAL A 1 179 ? -7.484 19.906 24.078 1 97.62 179 VAL A C 1
ATOM 1398 O O . VAL A 1 179 ? -6.391 19.766 23.516 1 97.62 179 VAL A O 1
ATOM 1401 N N . PHE A 1 180 ? -8.25 18.906 24.375 1 97.81 180 PHE A N 1
ATOM 1402 C CA . PHE A 1 180 ? -7.871 17.531 24.062 1 97.81 180 PHE A CA 1
ATOM 1403 C C . PHE A 1 180 ? -7.734 17.328 22.562 1 97.81 180 PHE A C 1
ATOM 1405 O O . PHE A 1 180 ? -6.742 16.766 22.094 1 97.81 180 PHE A O 1
ATOM 1412 N N . GLY A 1 181 ? -8.789 17.797 21.828 1 98.38 181 GLY A N 1
ATOM 1413 C CA . GLY A 1 181 ? -8.734 17.703 20.375 1 98.38 181 GLY A CA 1
ATOM 1414 C C . GLY A 1 181 ? -7.539 18.406 19.781 1 98.38 181 GLY A C 1
ATOM 1415 O O . GLY A 1 181 ? -6.891 17.875 18.859 1 98.38 181 GLY A O 1
ATOM 1416 N N . ALA A 1 182 ? -7.289 19.594 20.297 1 98.75 182 ALA A N 1
ATOM 1417 C CA . ALA A 1 182 ? -6.121 20.344 19.828 1 98.75 182 ALA A CA 1
ATOM 1418 C C . ALA A 1 182 ? -4.836 19.562 20.094 1 98.75 182 ALA A C 1
ATOM 1420 O O . ALA A 1 182 ? -3.922 19.578 19.266 1 98.75 182 ALA A O 1
ATOM 1421 N N . PHE A 1 183 ? -4.766 18.938 21.203 1 98.56 183 PHE A N 1
ATOM 1422 C CA . PHE A 1 183 ? -3.611 18.109 21.531 1 98.56 183 PHE A CA 1
ATOM 1423 C C . PHE A 1 183 ? -3.451 16.969 20.531 1 98.56 183 PHE A C 1
ATOM 1425 O O . PHE A 1 183 ? -2.334 16.656 20.125 1 98.56 183 PHE A O 1
ATOM 1432 N N . VAL A 1 184 ? -4.539 16.375 20.156 1 98.69 184 VAL A N 1
ATOM 1433 C CA . VAL A 1 184 ? -4.52 15.273 19.188 1 98.69 184 VAL A CA 1
ATOM 1434 C C . VAL A 1 184 ? -4.008 15.781 17.844 1 98.69 184 VAL A C 1
ATOM 1436 O O . VAL A 1 184 ? -3.135 15.164 17.234 1 98.69 184 VAL A O 1
ATOM 1439 N N . VAL A 1 185 ? -4.504 16.906 17.422 1 98.94 185 VAL A N 1
ATOM 1440 C CA . VAL A 1 185 ? -4.156 17.469 16.109 1 98.94 185 VAL A CA 1
ATOM 1441 C C . VAL A 1 185 ? -2.686 17.891 16.109 1 98.94 185 VAL A C 1
ATOM 1443 O O . VAL A 1 185 ? -1.935 17.516 15.203 1 98.94 185 VAL A O 1
ATOM 1446 N N . VAL A 1 186 ? -2.312 18.609 17.109 1 98.88 186 VAL A N 1
ATOM 1447 C CA . VAL A 1 186 ? -0.94 19.094 17.219 1 98.88 186 VAL A CA 1
ATOM 1448 C C . VAL A 1 186 ? 0.011 17.922 17.391 1 98.88 186 VAL A C 1
ATOM 1450 O O . VAL A 1 186 ? 1.086 17.875 16.797 1 98.88 186 VAL A O 1
ATOM 1453 N N . GLY A 1 187 ? -0.402 16.984 18.25 1 98.75 187 GLY A N 1
ATOM 1454 C CA . GLY A 1 187 ? 0.395 15.773 18.422 1 98.75 187 GLY A CA 1
ATOM 1455 C C . GLY A 1 187 ? 0.609 15 17.141 1 98.75 187 GLY A C 1
ATOM 1456 O O . GLY A 1 187 ? 1.729 14.578 16.844 1 98.75 187 GLY A O 1
ATOM 1457 N N . ALA A 1 188 ? -0.441 14.82 16.375 1 98.81 188 ALA A N 1
ATOM 1458 C CA . ALA A 1 188 ? -0.343 14.125 15.094 1 98.81 188 ALA A CA 1
ATOM 1459 C C . ALA A 1 188 ? 0.568 14.875 14.125 1 98.81 188 ALA A C 1
ATOM 1461 O O . ALA A 1 188 ? 1.403 14.266 13.453 1 98.81 188 ALA A O 1
ATOM 1462 N N . GLY A 1 189 ? 0.395 16.203 14.047 1 98.81 189 GLY A N 1
ATOM 1463 C CA . GLY A 1 189 ? 1.245 17.016 13.195 1 98.81 189 GLY A CA 1
ATOM 1464 C C . GLY A 1 189 ? 2.723 16.844 13.492 1 98.81 189 GLY A C 1
ATOM 1465 O O . GLY A 1 189 ? 3.52 16.609 12.586 1 98.81 189 GLY A O 1
ATOM 1466 N N . ASN A 1 190 ? 3.055 16.906 14.734 1 98.62 190 ASN A N 1
ATOM 1467 C CA . ASN A 1 190 ? 4.457 16.844 15.125 1 98.62 190 ASN A CA 1
ATOM 1468 C C . ASN A 1 190 ? 5 15.414 15.062 1 98.62 190 ASN A C 1
ATOM 1470 O O . ASN A 1 190 ? 6.18 15.211 14.773 1 98.62 190 ASN A O 1
ATOM 1474 N N . ALA A 1 191 ? 4.172 14.438 15.312 1 98.81 191 ALA A N 1
ATOM 1475 C CA . ALA A 1 191 ? 4.602 13.047 15.195 1 98.81 191 ALA A CA 1
ATOM 1476 C C . ALA A 1 191 ? 4.973 12.703 13.75 1 98.81 191 ALA A C 1
ATOM 1478 O O . ALA A 1 191 ? 5.984 12.047 13.5 1 98.81 191 ALA A O 1
ATOM 1479 N N . VAL A 1 192 ? 4.137 13.141 12.812 1 98.88 192 VAL A N 1
ATOM 1480 C CA . VAL A 1 192 ? 4.445 12.906 11.406 1 98.88 192 VAL A CA 1
ATOM 1481 C C . VAL A 1 192 ? 5.711 13.672 11.023 1 98.88 192 VAL A C 1
ATOM 1483 O O . VAL A 1 192 ? 6.555 13.156 10.281 1 98.88 192 VAL A O 1
ATOM 1486 N N . ASN A 1 193 ? 5.867 14.867 11.531 1 98.5 193 ASN A N 1
ATOM 1487 C CA . ASN A 1 193 ? 7.051 15.68 11.273 1 98.5 193 ASN A CA 1
ATOM 1488 C C . ASN A 1 193 ? 8.32 14.977 11.742 1 98.5 193 ASN A C 1
ATOM 1490 O O . ASN A 1 193 ? 9.328 14.961 11.031 1 98.5 193 ASN A O 1
ATOM 1494 N N . LEU A 1 194 ? 8.242 14.367 12.938 1 98.06 194 LEU A N 1
ATOM 1495 C CA . LEU A 1 194 ? 9.383 13.641 13.484 1 98.06 194 LEU A CA 1
ATOM 1496 C C . LEU A 1 194 ? 9.695 12.414 12.633 1 98.06 194 LEU A C 1
ATOM 1498 O O . LEU A 1 194 ? 10.852 11.977 12.562 1 98.06 194 LEU A O 1
ATOM 1502 N N . THR A 1 195 ? 8.703 11.867 11.961 1 98.38 195 THR A N 1
ATOM 1503 C CA . THR A 1 195 ? 8.852 10.648 11.18 1 98.38 195 THR A CA 1
ATOM 1504 C C . THR A 1 195 ? 9.5 10.945 9.828 1 98.38 195 THR A C 1
ATOM 1506 O O . THR A 1 195 ? 10.117 10.062 9.227 1 98.38 195 THR A O 1
ATOM 1509 N N . ASP A 1 196 ? 9.383 12.203 9.375 1 97.5 196 ASP A N 1
ATOM 1510 C CA . ASP A 1 196 ? 9.875 12.594 8.062 1 97.5 196 ASP A CA 1
ATOM 1511 C C . ASP A 1 196 ? 11.391 12.797 8.078 1 97.5 196 ASP A C 1
ATOM 1513 O O . ASP A 1 196 ? 11.875 13.891 7.777 1 97.5 196 ASP A O 1
ATOM 1517 N N . GLY A 1 197 ? 12.156 11.734 8.297 1 95.81 197 GLY A N 1
ATOM 1518 C CA . GLY A 1 197 ? 13.602 11.836 8.406 1 95.81 197 GLY A CA 1
ATOM 1519 C C . GLY A 1 197 ? 14.336 11.039 7.336 1 95.81 197 GLY A C 1
ATOM 1520 O O . GLY A 1 197 ? 15.547 11.203 7.156 1 95.81 197 GLY A O 1
ATOM 1521 N N . LEU A 1 198 ? 13.656 10.133 6.684 1 96.69 198 LEU A N 1
ATOM 1522 C CA . LEU A 1 198 ? 14.234 9.328 5.609 1 96.69 198 LEU A CA 1
ATOM 1523 C C . LEU A 1 198 ? 13.398 9.453 4.336 1 96.69 198 LEU A C 1
ATOM 1525 O O . LEU A 1 198 ? 12.203 9.727 4.398 1 96.69 198 LEU A O 1
ATOM 1529 N N . ASP A 1 199 ? 14.039 9.242 3.197 1 96.06 199 ASP A N 1
ATOM 1530 C CA . ASP A 1 199 ? 13.367 9.336 1.904 1 96.06 199 ASP A CA 1
ATOM 1531 C C . ASP A 1 199 ? 12.234 8.312 1.798 1 96.06 199 ASP A C 1
ATOM 1533 O O . ASP A 1 199 ? 12.469 7.109 1.928 1 96.06 199 ASP A O 1
ATOM 1537 N N . GLY A 1 200 ? 11.055 8.852 1.645 1 96.38 200 GLY A N 1
ATOM 1538 C CA . GLY A 1 200 ? 9.914 7.977 1.409 1 96.38 200 GLY A CA 1
ATOM 1539 C C . GLY A 1 200 ? 9.289 7.449 2.689 1 96.38 200 GLY A C 1
ATOM 1540 O O . GLY A 1 200 ? 8.266 6.766 2.65 1 96.38 200 GLY A O 1
ATOM 1541 N N . LEU A 1 201 ? 9.797 7.793 3.82 1 98 201 LEU A N 1
ATOM 1542 C CA . LEU A 1 201 ? 9.391 7.152 5.07 1 98 201 LEU A CA 1
ATOM 1543 C C . LEU A 1 201 ? 8.016 7.645 5.508 1 98 201 LEU A C 1
ATOM 1545 O O . LEU A 1 201 ? 7.137 6.844 5.824 1 98 201 LEU A O 1
ATOM 1549 N N . ALA A 1 202 ? 7.773 8.891 5.441 1 98.56 202 ALA A N 1
ATOM 1550 C CA . ALA A 1 202 ? 6.598 9.461 6.094 1 98.56 202 ALA A CA 1
ATOM 1551 C C . ALA A 1 202 ? 5.367 9.359 5.195 1 98.56 202 ALA A C 1
ATOM 1553 O O . ALA A 1 202 ? 4.258 9.109 5.672 1 98.56 202 ALA A O 1
ATOM 1554 N N . ILE A 1 203 ? 5.516 9.508 3.891 1 98.81 203 ILE A N 1
ATOM 1555 C CA . ILE A 1 203 ? 4.395 9.734 2.986 1 98.81 203 ILE A CA 1
ATOM 1556 C C . ILE A 1 203 ? 3.533 8.484 2.9 1 98.81 203 ILE A C 1
ATOM 1558 O O . ILE A 1 203 ? 2.303 8.562 2.861 1 98.81 203 ILE A O 1
ATOM 1562 N N . VAL A 1 204 ? 4.152 7.305 2.859 1 98.75 204 VAL A N 1
ATOM 1563 C CA . VAL A 1 204 ? 3.373 6.09 2.656 1 98.75 204 VAL A CA 1
ATOM 1564 C C . VAL A 1 204 ? 2.566 5.773 3.916 1 98.75 204 VAL A C 1
ATOM 1566 O O . VAL A 1 204 ? 1.358 5.539 3.844 1 98.75 204 VAL A O 1
ATOM 1569 N N . PRO A 1 205 ? 3.15 5.824 5.113 1 98.88 205 PRO A N 1
ATOM 1570 C CA . PRO A 1 205 ? 2.316 5.66 6.309 1 98.88 205 PRO A CA 1
ATOM 1571 C C . PRO A 1 205 ? 1.198 6.695 6.395 1 98.88 205 PRO A C 1
ATOM 1573 O O . PRO A 1 205 ? 0.107 6.391 6.883 1 98.88 205 PRO A O 1
ATOM 1576 N N . VAL A 1 206 ? 1.456 7.914 5.977 1 98.94 206 VAL A N 1
ATOM 1577 C CA . VAL A 1 206 ? 0.416 8.938 5.938 1 98.94 206 VAL A CA 1
ATOM 1578 C C . VAL A 1 206 ? -0.697 8.508 4.984 1 98.94 206 VAL A C 1
ATOM 1580 O O . VAL A 1 206 ? -1.881 8.641 5.305 1 98.94 206 VAL A O 1
ATOM 1583 N N . MET A 1 207 ? -0.299 8.023 3.846 1 98.88 207 MET A N 1
ATOM 1584 C CA . MET A 1 207 ? -1.281 7.555 2.873 1 98.88 207 MET A CA 1
ATOM 1585 C C . MET A 1 207 ? -2.098 6.395 3.438 1 98.88 207 MET A C 1
ATOM 1587 O O . MET A 1 207 ? -3.311 6.324 3.23 1 98.88 207 MET A O 1
ATOM 1591 N N . ILE A 1 208 ? -1.437 5.492 4.148 1 98.75 208 ILE A N 1
ATOM 1592 C CA . ILE A 1 208 ? -2.113 4.359 4.77 1 98.75 208 ILE A CA 1
ATOM 1593 C C . ILE A 1 208 ? -3.121 4.859 5.801 1 98.75 208 ILE A C 1
ATOM 1595 O O . ILE A 1 208 ? -4.27 4.414 5.82 1 98.75 208 ILE A O 1
ATOM 1599 N N . ALA A 1 209 ? -2.705 5.773 6.59 1 98.88 209 ALA A N 1
ATOM 1600 C CA . ALA A 1 209 ? -3.6 6.359 7.586 1 98.88 209 ALA A CA 1
ATOM 1601 C C . ALA A 1 209 ? -4.75 7.105 6.918 1 98.88 209 ALA A C 1
ATOM 1603 O O . ALA A 1 209 ? -5.898 7.004 7.352 1 98.88 209 ALA A O 1
ATOM 1604 N N . ALA A 1 210 ? -4.418 7.855 5.883 1 98.88 210 ALA A N 1
ATOM 1605 C CA . ALA A 1 210 ? -5.445 8.609 5.164 1 98.88 210 ALA A CA 1
ATOM 1606 C C . ALA A 1 210 ? -6.465 7.676 4.523 1 98.88 210 ALA A C 1
ATOM 1608 O O . ALA A 1 210 ? -7.664 7.961 4.523 1 98.88 210 ALA A O 1
ATOM 1609 N N . ALA A 1 211 ? -6.008 6.609 3.938 1 98.69 211 ALA A N 1
ATOM 1610 C CA . ALA A 1 211 ? -6.926 5.625 3.369 1 98.69 211 ALA A CA 1
ATOM 1611 C C . ALA A 1 211 ? -7.844 5.043 4.441 1 98.69 211 ALA A C 1
ATOM 1613 O O . ALA A 1 211 ? -9.047 4.891 4.223 1 98.69 211 ALA A O 1
ATOM 1614 N N . SER A 1 212 ? -7.273 4.707 5.562 1 98.62 212 SER A N 1
ATOM 1615 C CA . SER A 1 212 ? -8.031 4.156 6.68 1 98.62 212 SER A CA 1
ATOM 1616 C C . SER A 1 212 ? -9.07 5.148 7.188 1 98.62 212 SER A C 1
ATOM 1618 O O . SER A 1 212 ? -10.242 4.801 7.348 1 98.62 212 SER A O 1
ATOM 1620 N N . PHE A 1 213 ? -8.672 6.348 7.344 1 98.81 213 PHE A N 1
ATOM 1621 C CA . PHE A 1 213 ? -9.57 7.348 7.895 1 98.81 213 PHE A CA 1
ATOM 1622 C C . PHE A 1 213 ? -10.562 7.828 6.84 1 98.81 213 PHE A C 1
ATOM 1624 O O . PHE A 1 213 ? -11.648 8.297 7.168 1 98.81 213 PHE A O 1
ATOM 1631 N N . GLY A 1 214 ? -10.141 7.789 5.539 1 98.69 214 GLY A N 1
ATOM 1632 C CA . GLY A 1 214 ? -11.133 7.98 4.496 1 98.69 214 GLY A CA 1
ATOM 1633 C C . GLY A 1 214 ? -12.273 6.98 4.57 1 98.69 214 GLY A C 1
ATOM 1634 O O . GLY A 1 214 ? -13.445 7.355 4.449 1 98.69 214 GLY A O 1
ATOM 1635 N N . LEU A 1 215 ? -11.914 5.754 4.805 1 97.56 215 LEU A N 1
ATOM 1636 C CA . LEU A 1 215 ? -12.922 4.711 4.973 1 97.56 215 LEU A CA 1
ATOM 1637 C C . LEU A 1 215 ? -13.766 4.961 6.219 1 97.56 215 LEU A C 1
ATOM 1639 O O . LEU A 1 215 ? -14.992 4.867 6.176 1 97.56 215 LEU A O 1
ATOM 1643 N N . ILE A 1 216 ? -13.156 5.27 7.301 1 97.94 216 ILE A N 1
ATOM 1644 C CA . ILE A 1 216 ? -13.852 5.523 8.562 1 97.94 216 ILE A CA 1
ATOM 1645 C C . ILE A 1 216 ? -14.797 6.707 8.391 1 97.94 216 ILE A C 1
ATOM 1647 O O . ILE A 1 216 ? -15.945 6.664 8.852 1 97.94 216 ILE A O 1
ATOM 1651 N N . SER A 1 217 ? -14.32 7.742 7.707 1 98.62 217 SER A N 1
ATOM 1652 C CA . SER A 1 217 ? -15.156 8.914 7.461 1 98.62 217 SER A CA 1
ATOM 1653 C C . SER A 1 217 ? -16.391 8.547 6.637 1 98.62 217 SER A C 1
ATOM 1655 O O . SER A 1 217 ? -17.5 8.977 6.941 1 98.62 217 SER A O 1
ATOM 1657 N N . TYR A 1 218 ? -16.188 7.773 5.625 1 97.81 218 TYR A N 1
ATOM 1658 C CA . TYR A 1 218 ? -17.266 7.328 4.754 1 97.81 218 TYR A CA 1
ATOM 1659 C C . TYR A 1 218 ? -18.297 6.531 5.535 1 97.81 218 TYR A C 1
ATOM 1661 O O . TYR A 1 218 ? -19.5 6.734 5.363 1 97.81 218 TYR A O 1
ATOM 1669 N N . LEU A 1 219 ? -17.828 5.641 6.383 1 96.56 219 LEU A N 1
ATOM 1670 C CA . LEU A 1 219 ? -18.703 4.77 7.16 1 96.56 219 LEU A CA 1
ATOM 1671 C C . LEU A 1 219 ? -19.406 5.555 8.258 1 96.56 219 LEU A C 1
ATOM 1673 O O . LEU A 1 219 ? -20.609 5.406 8.453 1 96.56 219 LEU A O 1
ATOM 1677 N N . ALA A 1 220 ? -18.703 6.41 8.961 1 95.88 220 ALA A N 1
ATOM 1678 C CA . ALA A 1 220 ? -19.25 7.191 10.055 1 95.88 220 ALA A CA 1
ATOM 1679 C C . ALA A 1 220 ? -20.203 8.266 9.539 1 95.88 220 ALA A C 1
ATOM 1681 O O . ALA A 1 220 ? -21.094 8.727 10.266 1 95.88 220 ALA A O 1
ATOM 1682 N N . GLY A 1 221 ? -20 8.656 8.312 1 96.5 221 GLY A N 1
ATOM 1683 C CA . GLY A 1 221 ? -20.844 9.688 7.723 1 96.5 221 GLY A CA 1
ATOM 1684 C C . GLY A 1 221 ? -22.125 9.156 7.137 1 96.5 221 GLY A C 1
ATOM 1685 O O . GLY A 1 221 ? -22.969 9.922 6.645 1 96.5 221 GLY A O 1
ATOM 1686 N N . ASN A 1 222 ? -22.328 7.836 7.137 1 95.88 222 ASN A N 1
ATOM 1687 C CA . ASN A 1 222 ? -23.531 7.148 6.668 1 95.88 222 ASN A CA 1
ATOM 1688 C C . ASN A 1 222 ? -24.266 6.473 7.816 1 95.88 222 ASN A C 1
ATOM 1690 O O . ASN A 1 222 ? -23.734 5.566 8.461 1 95.88 222 ASN A O 1
ATOM 1694 N N . ALA A 1 223 ? -25.547 6.824 7.965 1 94.25 223 ALA A N 1
ATOM 1695 C CA . ALA A 1 223 ? -26.312 6.367 9.125 1 94.25 223 ALA A CA 1
ATOM 1696 C C . ALA A 1 223 ? -26.484 4.852 9.109 1 94.25 223 ALA A C 1
ATOM 1698 O O . ALA A 1 223 ? -26.406 4.203 10.156 1 94.25 223 ALA A O 1
ATOM 1699 N N . VAL A 1 224 ? -26.688 4.289 7.957 1 93.25 224 VAL A N 1
ATOM 1700 C CA . VAL A 1 224 ? -26.922 2.855 7.82 1 93.25 224 VAL A CA 1
ATOM 1701 C C . VAL A 1 224 ? -25.656 2.08 8.188 1 93.25 224 VAL A C 1
ATOM 1703 O O . VAL A 1 224 ? -25.703 1.149 8.992 1 93.25 224 VAL A O 1
ATOM 1706 N N . PHE A 1 225 ? -24.531 2.514 7.668 1 91.94 225 PHE A N 1
ATOM 1707 C CA . PHE A 1 225 ? -23.281 1.828 7.938 1 91.94 225 PHE A CA 1
ATOM 1708 C C . PHE A 1 225 ? -22.859 2.012 9.391 1 91.94 225 PHE A C 1
ATOM 1710 O O . PHE A 1 225 ? -22.344 1.082 10.016 1 91.94 225 PHE A O 1
ATOM 1717 N N . ALA A 1 226 ? -23.047 3.234 9.883 1 92.25 226 ALA A N 1
ATOM 1718 C CA . ALA A 1 226 ? -22.688 3.51 11.273 1 92.25 226 ALA A CA 1
ATOM 1719 C C . ALA A 1 226 ? -23.453 2.613 12.234 1 92.25 226 ALA A C 1
ATOM 1721 O O . ALA A 1 226 ? -22.891 2.074 13.188 1 92.25 226 ALA A O 1
ATOM 1722 N N . GLU A 1 227 ? -24.75 2.439 11.945 1 90.38 227 GLU A N 1
ATOM 1723 C CA . GLU A 1 227 ? -25.578 1.563 12.766 1 90.38 227 GLU A CA 1
ATOM 1724 C C . GLU A 1 227 ? -25.125 0.109 12.648 1 90.38 227 GLU A C 1
ATOM 1726 O O . GLU A 1 227 ? -24.984 -0.586 13.664 1 90.38 227 GLU A O 1
ATOM 1731 N N . TYR A 1 228 ? -24.844 -0.295 11.453 1 85.75 228 TYR A N 1
ATOM 1732 C CA . TYR A 1 228 ? -24.438 -1.672 11.188 1 85.75 228 TYR A CA 1
ATOM 1733 C C . TYR A 1 228 ? -23.141 -2.008 11.914 1 85.75 228 TYR A C 1
ATOM 1735 O O . TYR A 1 228 ? -22.984 -3.107 12.453 1 85.75 228 TYR A O 1
ATOM 1743 N N . LEU A 1 229 ? -22.219 -1.039 11.961 1 87.69 229 LEU A N 1
ATOM 1744 C CA . LEU A 1 229 ? -20.906 -1.268 12.547 1 87.69 229 LEU A CA 1
ATOM 1745 C C . LEU A 1 229 ? -20.875 -0.839 14.008 1 87.69 229 LEU A C 1
ATOM 1747 O O . LEU A 1 229 ? -19.859 -0.991 14.688 1 87.69 229 LEU A O 1
ATOM 1751 N N . GLN A 1 230 ? -21.938 -0.256 14.453 1 86.69 230 GLN A N 1
ATOM 1752 C CA . GLN A 1 230 ? -22.094 0.197 15.836 1 86.69 230 GLN A CA 1
ATOM 1753 C C . GLN A 1 230 ? -21.047 1.258 16.188 1 86.69 230 GLN A C 1
ATOM 1755 O O . GLN A 1 230 ? -20.391 1.165 17.219 1 86.69 230 GLN A O 1
ATOM 1760 N N . ILE A 1 231 ? -20.828 2.148 15.211 1 88.94 231 ILE A N 1
ATOM 1761 C CA . ILE A 1 231 ? -20 3.326 15.469 1 88.94 231 ILE A CA 1
ATOM 1762 C C . ILE A 1 231 ? -20.875 4.578 15.445 1 88.94 231 ILE A C 1
ATOM 1764 O O . ILE A 1 231 ? -22.031 4.527 15.031 1 88.94 231 ILE A O 1
ATOM 1768 N N . ASN A 1 232 ? -20.375 5.652 16.016 1 90.94 232 ASN A N 1
ATOM 1769 C CA . ASN A 1 232 ? -21.156 6.883 16.094 1 90.94 232 ASN A CA 1
ATOM 1770 C C . ASN A 1 232 ? -21.344 7.512 14.719 1 90.94 232 ASN A C 1
ATOM 1772 O O . ASN A 1 232 ? -20.375 7.684 13.977 1 90.94 232 ASN A O 1
ATOM 1776 N N . TYR A 1 233 ? -22.578 7.785 14.461 1 94.25 233 TYR A N 1
ATOM 1777 C CA . TYR A 1 233 ? -22.891 8.5 13.234 1 94.25 233 TYR A CA 1
ATOM 1778 C C . TYR A 1 233 ? -22.578 9.984 13.367 1 94.25 233 TYR A C 1
ATOM 1780 O O . TYR A 1 233 ? -23.031 10.641 14.305 1 94.25 233 TYR A O 1
ATOM 1788 N N . VAL A 1 234 ? -21.766 10.492 12.492 1 96.38 234 VAL A N 1
ATOM 1789 C CA . VAL A 1 234 ? -21.453 11.922 12.438 1 96.38 234 VAL A CA 1
ATOM 1790 C C . VAL A 1 234 ? -21.812 12.484 11.07 1 96.38 234 VAL A C 1
ATOM 1792 O O . VAL A 1 234 ? -21 12.43 10.133 1 96.38 234 VAL A O 1
ATOM 1795 N N . ALA A 1 235 ? -22.922 13.141 11.031 1 95.75 235 ALA A N 1
ATOM 1796 C CA . ALA A 1 235 ? -23.484 13.617 9.773 1 95.75 235 ALA A CA 1
ATOM 1797 C C . ALA A 1 235 ? -22.531 14.57 9.062 1 95.75 235 ALA A C 1
ATOM 1799 O O . ALA A 1 235 ? -22 15.508 9.68 1 95.75 235 ALA A O 1
ATOM 1800 N N . GLY A 1 236 ? -22.234 14.297 7.766 1 96.31 236 GLY A N 1
ATOM 1801 C CA . GLY A 1 236 ? -21.453 15.203 6.949 1 96.31 236 GLY A CA 1
ATOM 1802 C C . GLY A 1 236 ? -20 14.797 6.836 1 96.31 236 GLY A C 1
ATOM 1803 O O . GLY A 1 236 ? -19.281 15.242 5.938 1 96.31 236 GLY A O 1
ATOM 1804 N N . THR A 1 237 ? -19.531 13.914 7.719 1 98.12 237 THR A N 1
ATOM 1805 C CA . THR A 1 237 ? -18.109 13.594 7.754 1 98.12 237 THR A CA 1
ATOM 1806 C C . THR A 1 237 ? -17.734 12.68 6.598 1 98.12 237 THR A C 1
ATOM 1808 O O . THR A 1 237 ? -16.547 12.523 6.281 1 98.12 237 THR A O 1
ATOM 1811 N N . GLY A 1 238 ? -18.719 12.094 5.934 1 98.25 238 GLY A N 1
ATOM 1812 C CA . GLY A 1 238 ? -18.438 11.25 4.781 1 98.25 238 GLY A CA 1
ATOM 1813 C C . GLY A 1 238 ? -17.656 11.977 3.695 1 98.25 238 GLY A C 1
ATOM 1814 O O . GLY A 1 238 ? -16.859 11.367 2.984 1 98.25 238 GLY A O 1
ATOM 1815 N N . GLU A 1 239 ? -17.859 13.266 3.633 1 98 239 GLU A N 1
ATOM 1816 C CA . GLU A 1 239 ? -17.234 14.078 2.598 1 98 239 GLU A CA 1
ATOM 1817 C C . GLU A 1 239 ? -15.719 14.141 2.783 1 98 239 GLU A C 1
ATOM 1819 O O . GLU A 1 239 ? -14.984 14.445 1.844 1 98 239 GLU A O 1
ATOM 1824 N N . LEU A 1 240 ? -15.258 13.836 3.951 1 98.88 240 LEU A N 1
ATOM 1825 C CA . LEU A 1 240 ? -13.82 13.852 4.223 1 98.88 240 LEU A CA 1
ATOM 1826 C C . LEU A 1 240 ? -13.117 12.742 3.455 1 98.88 240 LEU A C 1
ATOM 1828 O O . LEU A 1 240 ? -11.898 12.781 3.281 1 98.88 240 LEU A O 1
ATOM 1832 N N . ALA A 1 241 ? -13.875 11.742 2.982 1 98.81 241 ALA A N 1
ATOM 1833 C CA . ALA A 1 241 ? -13.297 10.703 2.127 1 98.81 241 ALA A CA 1
ATOM 1834 C C . ALA A 1 241 ? -12.734 11.305 0.844 1 98.81 241 ALA A C 1
ATOM 1836 O O . ALA A 1 241 ? -11.711 10.828 0.329 1 98.81 241 ALA A O 1
ATOM 1837 N N . VAL A 1 242 ? -13.344 12.328 0.336 1 98.62 242 VAL A N 1
ATOM 1838 C CA . VAL A 1 242 ? -12.898 12.984 -0.887 1 98.62 242 VAL A CA 1
ATOM 1839 C C . VAL A 1 242 ? -11.547 13.664 -0.642 1 98.62 242 VAL A C 1
ATOM 1841 O O . VAL A 1 242 ? -10.633 13.555 -1.466 1 98.62 242 VAL A O 1
ATOM 1844 N N . LEU A 1 243 ? -11.445 14.289 0.49 1 98.81 243 LEU A N 1
ATOM 1845 C CA . LEU A 1 243 ? -10.188 14.914 0.885 1 98.81 243 LEU A CA 1
ATOM 1846 C C . LEU A 1 243 ? -9.086 13.875 1.044 1 98.81 243 LEU A C 1
ATOM 1848 O O . LEU A 1 243 ? -7.957 14.086 0.595 1 98.81 243 LEU A O 1
ATOM 1852 N N . CYS A 1 244 ? -9.414 12.773 1.685 1 98.94 244 CYS A N 1
ATOM 1853 C CA . CYS A 1 244 ? -8.461 11.68 1.84 1 98.94 244 CYS A CA 1
ATOM 1854 C C . CYS A 1 244 ? -8.039 11.125 0.484 1 98.94 244 CYS A C 1
ATOM 1856 O O . CYS A 1 244 ? -6.871 10.797 0.275 1 98.94 244 CYS A O 1
ATOM 1858 N N . GLY A 1 245 ? -9.016 11.023 -0.442 1 98.75 245 GLY A N 1
ATOM 1859 C CA . GLY A 1 245 ? -8.688 10.586 -1.793 1 98.75 245 GLY A CA 1
ATOM 1860 C C . GLY A 1 245 ? -7.695 11.5 -2.486 1 98.75 245 GLY A C 1
ATOM 1861 O O . GLY A 1 245 ? -6.75 11.031 -3.119 1 98.75 245 GLY A O 1
ATOM 1862 N N . ALA A 1 246 ? -7.906 12.789 -2.348 1 98.88 246 ALA A N 1
ATOM 1863 C CA . ALA A 1 246 ? -6.992 13.773 -2.932 1 98.88 246 ALA A CA 1
ATOM 1864 C C . ALA A 1 246 ? -5.578 13.602 -2.381 1 98.88 246 ALA A C 1
ATOM 1866 O O . ALA A 1 246 ? -4.602 13.688 -3.129 1 98.88 246 ALA A O 1
ATOM 1867 N N . LEU A 1 247 ? -5.48 13.359 -1.101 1 98.94 247 LEU A N 1
ATOM 1868 C CA . LEU A 1 247 ? -4.176 13.148 -0.483 1 98.94 247 LEU A CA 1
ATOM 1869 C C . LEU A 1 247 ? -3.521 11.875 -1.019 1 98.94 247 LEU A C 1
ATOM 1871 O O . LEU A 1 247 ? -2.312 11.852 -1.262 1 98.94 247 LEU A O 1
ATOM 1875 N N . LEU A 1 248 ? -4.309 10.797 -1.164 1 98.75 248 LEU A N 1
ATOM 1876 C CA . LEU A 1 248 ? -3.764 9.547 -1.68 1 98.75 248 LEU A CA 1
ATOM 1877 C C . LEU A 1 248 ? -3.15 9.75 -3.062 1 98.75 248 LEU A C 1
ATOM 1879 O O . LEU A 1 248 ? -2.029 9.305 -3.32 1 98.75 248 LEU A O 1
ATOM 1883 N N . GLY A 1 249 ? -3.885 10.445 -3.918 1 98.75 249 GLY A N 1
ATOM 1884 C CA . GLY A 1 249 ? -3.371 10.727 -5.25 1 98.75 249 GLY A CA 1
ATOM 1885 C C . GLY A 1 249 ? -2.131 11.602 -5.238 1 98.75 249 GLY A C 1
ATOM 1886 O O . GLY A 1 249 ? -1.114 11.25 -5.84 1 98.75 249 GLY A O 1
ATOM 1887 N N . ALA A 1 250 ? -2.213 12.703 -4.52 1 98.88 250 ALA A N 1
ATOM 1888 C CA . ALA A 1 250 ? -1.085 13.625 -4.426 1 98.88 250 ALA A CA 1
ATOM 1889 C C . ALA A 1 250 ? 0.125 12.945 -3.787 1 98.88 250 ALA A C 1
ATOM 1891 O O . ALA A 1 250 ? 1.265 13.195 -4.191 1 98.88 250 ALA A O 1
ATOM 1892 N N . GLY A 1 251 ? -0.177 12.148 -2.783 1 98.69 251 GLY A N 1
ATOM 1893 C CA . GLY A 1 251 ? 0.887 11.414 -2.113 1 98.69 251 GLY A CA 1
ATOM 1894 C C . GLY A 1 251 ? 1.614 10.445 -3.029 1 98.69 251 GLY A C 1
ATOM 1895 O O . GLY A 1 251 ? 2.84 10.328 -2.969 1 98.69 251 GLY A O 1
ATOM 1896 N N . LEU A 1 252 ? 0.879 9.703 -3.877 1 98.44 252 LEU A N 1
ATOM 1897 C CA . LEU A 1 252 ? 1.489 8.797 -4.848 1 98.44 252 LEU A CA 1
ATOM 1898 C C . LEU A 1 252 ? 2.387 9.562 -5.812 1 98.44 252 LEU A C 1
ATOM 1900 O O . LEU A 1 252 ? 3.494 9.125 -6.121 1 98.44 252 LEU A O 1
ATOM 1904 N N . GLY A 1 253 ? 1.874 10.672 -6.266 1 98.19 253 GLY A N 1
ATOM 1905 C CA . GLY A 1 253 ? 2.693 11.516 -7.121 1 98.19 253 GLY A CA 1
ATOM 1906 C C . GLY A 1 253 ? 3.977 11.977 -6.457 1 98.19 253 GLY A C 1
ATOM 1907 O O . GLY A 1 253 ? 5.055 11.898 -7.051 1 98.19 253 GLY A O 1
ATOM 1908 N N . PHE A 1 254 ? 3.848 12.438 -5.219 1 98.62 254 PHE A N 1
ATOM 1909 C CA . PHE A 1 254 ? 5.008 12.906 -4.469 1 98.62 254 PHE A CA 1
ATOM 1910 C C . PHE A 1 254 ? 6 11.773 -4.238 1 98.62 254 PHE A C 1
ATOM 1912 O O . PHE A 1 254 ? 7.215 11.977 -4.332 1 98.62 254 PHE A O 1
ATOM 1919 N N . LEU A 1 255 ? 5.477 10.562 -3.918 1 98.38 255 LEU A N 1
ATOM 1920 C CA . LEU A 1 255 ? 6.324 9.406 -3.641 1 98.38 255 LEU A CA 1
ATOM 1921 C C . LEU A 1 255 ? 7.207 9.086 -4.84 1 98.38 255 LEU A C 1
ATOM 1923 O O . LEU A 1 255 ? 8.344 8.641 -4.672 1 98.38 255 LEU A O 1
ATOM 1927 N N . TRP A 1 256 ? 6.738 9.359 -6.016 1 97.56 256 TRP A N 1
ATOM 1928 C CA . TRP A 1 256 ? 7.508 9.141 -7.234 1 97.56 256 TRP A CA 1
ATOM 1929 C C . TRP A 1 256 ? 8.844 9.875 -7.176 1 97.56 256 TRP A C 1
ATOM 1931 O O . TRP A 1 256 ? 9.859 9.367 -7.645 1 97.56 256 TRP A O 1
ATOM 1941 N N . PHE A 1 257 ? 8.844 11.023 -6.562 1 97.31 257 PHE A N 1
ATOM 1942 C CA . PHE A 1 257 ? 10.023 11.883 -6.539 1 97.31 257 PHE A CA 1
ATOM 1943 C C . PHE A 1 257 ? 10.758 11.758 -5.211 1 97.31 257 PHE A C 1
ATOM 1945 O O . PHE A 1 257 ? 11.906 12.188 -5.09 1 97.31 257 PHE A O 1
ATOM 1952 N N . ASN A 1 258 ? 10.062 11.156 -4.254 1 97.56 258 ASN A N 1
ATOM 1953 C CA . ASN A 1 258 ? 10.609 11.109 -2.9 1 97.56 258 ASN A CA 1
ATOM 1954 C C . ASN A 1 258 ? 11.164 9.727 -2.574 1 97.56 258 ASN A C 1
ATOM 1956 O O . ASN A 1 258 ? 11.758 9.523 -1.512 1 97.56 258 ASN A O 1
ATOM 1960 N N . ALA A 1 259 ? 11.078 8.766 -3.533 1 94.19 259 ALA A N 1
ATOM 1961 C CA . ALA A 1 259 ? 11.664 7.438 -3.354 1 94.19 259 ALA A CA 1
ATOM 1962 C C . ALA A 1 259 ? 13.188 7.523 -3.248 1 94.19 259 ALA A C 1
ATOM 1964 O O . ALA A 1 259 ? 13.82 8.312 -3.953 1 94.19 259 ALA A O 1
ATOM 1965 N N . PRO A 1 260 ? 13.773 6.699 -2.354 1 91.25 260 PRO A N 1
ATOM 1966 C CA . PRO A 1 260 ? 15.227 6.762 -2.162 1 91.25 260 PRO A CA 1
ATOM 1967 C C . PRO A 1 260 ? 16 6.383 -3.42 1 91.25 260 PRO A C 1
ATOM 1969 O O . PRO A 1 260 ? 15.742 5.336 -4.02 1 91.25 260 PRO A O 1
ATOM 1972 N N . PRO A 1 261 ? 16.906 7.215 -3.777 1 93.12 261 PRO A N 1
ATOM 1973 C CA . PRO A 1 261 ? 17.219 8.547 -3.252 1 93.12 261 PRO A CA 1
ATOM 1974 C C . PRO A 1 261 ? 16.266 9.617 -3.752 1 93.12 261 PRO A C 1
ATOM 1976 O O . PRO A 1 261 ? 15.953 9.672 -4.945 1 93.12 261 PRO A O 1
ATOM 1979 N N . ALA A 1 262 ? 15.914 10.445 -2.885 1 95.06 262 ALA A N 1
ATOM 1980 C CA . ALA A 1 262 ? 14.852 11.406 -3.152 1 95.06 262 ALA A CA 1
ATOM 1981 C C . ALA A 1 262 ? 15.359 12.562 -4.016 1 95.06 262 ALA A C 1
ATOM 1983 O O . ALA A 1 262 ? 16.484 13.023 -3.844 1 95.06 262 ALA A O 1
ATOM 1984 N N . SER A 1 263 ? 14.508 13.023 -4.887 1 94.81 263 SER A N 1
ATOM 1985 C CA . SER A 1 263 ? 14.773 14.234 -5.66 1 94.81 263 SER A CA 1
ATOM 1986 C C . SER A 1 263 ? 14.273 15.477 -4.93 1 94.81 263 SER A C 1
ATOM 1988 O O . SER A 1 263 ? 14.625 16.609 -5.293 1 94.81 263 SER A O 1
ATOM 1990 N N . ILE A 1 264 ? 13.484 15.273 -3.92 1 96.56 264 ILE A N 1
ATOM 1991 C CA . ILE A 1 264 ? 12.914 16.359 -3.141 1 96.56 264 ILE A CA 1
ATOM 1992 C C . ILE A 1 264 ? 12.477 15.844 -1.771 1 96.56 264 ILE A C 1
ATOM 1994 O O . ILE A 1 264 ? 11.984 14.719 -1.653 1 96.56 264 ILE A O 1
ATOM 1998 N N . PHE A 1 265 ? 12.727 16.641 -0.731 1 97.38 265 PHE A N 1
ATOM 1999 C CA . PHE A 1 265 ? 12.266 16.297 0.61 1 97.38 265 PHE A CA 1
ATOM 2000 C C . PHE A 1 265 ? 10.906 16.922 0.892 1 97.38 265 PHE A C 1
ATOM 2002 O O . PHE A 1 265 ? 10.609 18.016 0.404 1 97.38 265 PHE A O 1
ATOM 2009 N N . MET A 1 266 ? 10.086 16.266 1.647 1 97.62 266 MET A N 1
ATOM 2010 C CA . MET A 1 266 ? 8.758 16.75 2.012 1 97.62 266 MET A CA 1
ATOM 2011 C C . MET A 1 266 ? 8.844 18.062 2.771 1 97.62 266 MET A C 1
ATOM 2013 O O . MET A 1 266 ? 8.07 19 2.508 1 97.62 266 MET A O 1
ATOM 2017 N N . GLY A 1 267 ? 9.805 18.125 3.734 1 97.25 267 GLY A N 1
ATOM 2018 C CA . GLY A 1 267 ? 9.977 19.297 4.582 1 97.25 267 GLY A CA 1
ATOM 2019 C C . GLY A 1 267 ? 8.914 19.406 5.66 1 97.25 267 GLY A C 1
ATOM 2020 O O . GLY A 1 267 ? 7.93 18.672 5.652 1 97.25 267 GLY A O 1
ATOM 2021 N N . ASP A 1 268 ? 9.102 20.422 6.5 1 97.94 268 ASP A N 1
ATOM 2022 C CA . ASP A 1 268 ? 8.102 20.719 7.523 1 97.94 268 ASP A CA 1
ATOM 2023 C C . ASP A 1 268 ? 6.797 21.188 6.895 1 97.94 268 ASP A C 1
ATOM 2025 O O . ASP A 1 268 ? 5.723 21.016 7.477 1 97.94 268 ASP A O 1
ATOM 2029 N N . THR A 1 269 ? 6.93 21.688 5.656 1 98.25 269 THR A N 1
ATOM 2030 C CA . THR A 1 269 ? 5.777 22.125 4.883 1 98.25 269 THR A CA 1
ATOM 2031 C C . THR A 1 269 ? 4.766 21 4.719 1 98.25 269 THR A C 1
ATOM 2033 O O . THR A 1 269 ? 3.566 21.188 4.918 1 98.25 269 THR A O 1
ATOM 2036 N N . GLY A 1 270 ? 5.242 19.875 4.391 1 98.69 270 GLY A N 1
ATOM 2037 C CA . GLY A 1 270 ? 4.359 18.75 4.152 1 98.69 270 GLY A CA 1
ATOM 2038 C C . GLY A 1 270 ? 4.043 17.953 5.41 1 98.69 270 GLY A C 1
ATOM 2039 O O . GLY A 1 270 ? 2.881 17.641 5.672 1 98.69 270 GLY A O 1
ATOM 2040 N N . SER A 1 271 ? 5.051 17.609 6.184 1 98.75 271 SER A N 1
ATOM 2041 C CA . SER A 1 271 ? 4.891 16.672 7.289 1 98.75 271 SER A CA 1
ATOM 2042 C C . SER A 1 271 ? 3.959 17.234 8.359 1 98.75 271 SER A C 1
ATOM 2044 O O . SER A 1 271 ? 3.061 16.531 8.836 1 98.75 271 SER A O 1
ATOM 2046 N N . LEU A 1 272 ? 4.121 18.562 8.727 1 98.75 272 LEU A N 1
ATOM 2047 C CA . LEU A 1 272 ? 3.225 19.172 9.703 1 98.75 272 LEU A CA 1
ATOM 2048 C C . LEU A 1 272 ? 1.792 19.203 9.18 1 98.75 272 LEU A C 1
ATOM 2050 O O . LEU A 1 272 ? 0.854 18.875 9.914 1 98.75 272 LEU A O 1
ATOM 2054 N N . ALA A 1 273 ? 1.648 19.562 7.914 1 98.94 273 ALA A N 1
ATOM 2055 C CA . ALA A 1 273 ? 0.338 19.688 7.281 1 98.94 273 ALA A CA 1
ATOM 2056 C C . ALA A 1 273 ? -0.385 18.344 7.258 1 98.94 273 ALA A C 1
ATOM 2058 O O . ALA A 1 273 ? -1.555 18.25 7.641 1 98.94 273 ALA A O 1
ATOM 2059 N N . LEU A 1 274 ? 0.316 17.328 6.836 1 98.94 274 LEU A N 1
ATOM 2060 C CA . LEU A 1 274 ? -0.288 16 6.68 1 98.94 274 LEU A CA 1
ATOM 2061 C C . LEU A 1 274 ? -0.656 15.406 8.031 1 98.94 274 LEU A C 1
ATOM 2063 O O . LEU A 1 274 ? -1.696 14.758 8.172 1 98.94 274 LEU A O 1
ATOM 2067 N N . GLY A 1 275 ? 0.212 15.625 9.008 1 98.94 275 GLY A N 1
ATOM 2068 C CA . GLY A 1 275 ? -0.138 15.203 10.359 1 98.94 275 GLY A CA 1
ATOM 2069 C C . GLY A 1 275 ? -1.347 15.938 10.914 1 98.94 275 GLY A C 1
ATOM 2070 O O . GLY A 1 275 ? -2.229 15.32 11.516 1 98.94 275 GLY A O 1
ATOM 2071 N N . GLY A 1 276 ? -1.344 17.25 10.719 1 98.94 276 GLY A N 1
ATOM 2072 C CA . GLY A 1 276 ? -2.498 18.031 11.133 1 98.94 276 GLY A CA 1
ATOM 2073 C C . GLY A 1 276 ? -3.791 17.594 10.477 1 98.94 276 GLY A C 1
ATOM 2074 O O . GLY A 1 276 ? -4.844 17.562 11.117 1 98.94 276 GLY A O 1
ATOM 2075 N N . MET A 1 277 ? -3.729 17.25 9.234 1 98.94 277 MET A N 1
ATOM 2076 C CA . MET A 1 277 ? -4.883 16.75 8.492 1 98.94 277 MET A CA 1
ATOM 2077 C C . MET A 1 277 ? -5.43 15.477 9.133 1 98.94 277 MET A C 1
ATOM 2079 O O . MET A 1 277 ? -6.621 15.383 9.422 1 98.94 277 MET A O 1
ATOM 2083 N N . LEU A 1 278 ? -4.535 14.508 9.375 1 98.94 278 LEU A N 1
ATOM 2084 C CA . LEU A 1 278 ? -4.941 13.242 9.961 1 98.94 278 LEU A CA 1
ATOM 2085 C C . LEU A 1 278 ? -5.547 13.445 11.344 1 98.94 278 LEU A C 1
ATOM 2087 O O . LEU A 1 278 ? -6.59 12.875 11.664 1 98.94 278 LEU A O 1
ATOM 2091 N N . GLY A 1 279 ? -4.883 14.273 12.133 1 98.94 279 GLY A N 1
ATOM 2092 C CA . GLY A 1 279 ? -5.402 14.562 13.453 1 98.94 279 GLY A CA 1
ATOM 2093 C C . GLY A 1 279 ? -6.785 15.188 13.438 1 98.94 279 GLY A C 1
ATOM 2094 O O . GLY A 1 279 ? -7.664 14.789 14.195 1 98.94 279 GLY A O 1
ATOM 2095 N N . SER A 1 280 ? -6.98 16.172 12.586 1 98.88 280 SER A N 1
ATOM 2096 C CA . SER A 1 280 ? -8.258 16.875 12.531 1 98.88 280 SER A CA 1
ATOM 2097 C C . SER A 1 280 ? -9.367 15.953 12.008 1 98.88 280 SER A C 1
ATOM 2099 O O . SER A 1 280 ? -10.516 16.047 12.453 1 98.88 280 SER A O 1
ATOM 2101 N N . ILE A 1 281 ? -9.047 15.055 11.055 1 98.88 281 ILE A N 1
ATOM 2102 C CA . ILE A 1 281 ? -10.031 14.094 10.578 1 98.88 281 ILE A CA 1
ATOM 2103 C C . ILE A 1 281 ? -10.438 13.156 11.719 1 98.88 281 ILE A C 1
ATOM 2105 O O . ILE A 1 281 ? -11.617 12.867 11.906 1 98.88 281 ILE A O 1
ATOM 2109 N N . ALA A 1 282 ? -9.43 12.672 12.445 1 98.75 282 ALA A N 1
ATOM 2110 C CA . ALA A 1 282 ? -9.703 11.758 13.555 1 98.75 282 ALA A CA 1
ATOM 2111 C C . ALA A 1 282 ? -10.641 12.391 14.578 1 98.75 282 ALA A C 1
ATOM 2113 O O . ALA A 1 282 ? -11.555 11.734 15.078 1 98.75 282 ALA A O 1
ATOM 2114 N N . VAL A 1 283 ? -10.414 13.664 14.867 1 98.56 283 VAL A N 1
ATOM 2115 C CA . VAL A 1 283 ? -11.266 14.375 15.805 1 98.56 283 VAL A CA 1
ATOM 2116 C C . VAL A 1 283 ? -12.664 14.539 15.219 1 98.56 283 VAL A C 1
ATOM 2118 O O . VAL A 1 283 ? -13.664 14.336 15.906 1 98.56 283 VAL A O 1
ATOM 2121 N N . ALA A 1 284 ? -12.758 14.875 13.961 1 98.38 284 ALA A N 1
ATOM 2122 C CA . ALA A 1 284 ? -14.039 15.125 13.289 1 98.38 284 ALA A CA 1
ATOM 2123 C C . ALA A 1 284 ? -14.906 13.875 13.305 1 98.38 284 ALA A C 1
ATOM 2125 O O . ALA A 1 284 ? -16.125 13.953 13.516 1 98.38 284 ALA A O 1
ATOM 2126 N N . VAL A 1 285 ? -1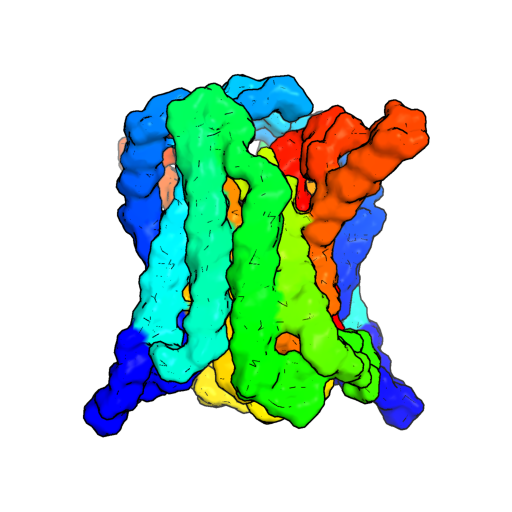4.273 12.695 13.125 1 97.44 285 VAL A N 1
ATOM 2127 C CA . VAL A 1 285 ? -15.055 11.477 12.977 1 97.44 285 VAL A CA 1
ATOM 2128 C C . VAL A 1 285 ? -15.133 10.742 14.312 1 97.44 285 VAL A C 1
ATOM 2130 O O . VAL A 1 285 ? -15.648 9.625 14.391 1 97.44 285 VAL A O 1
ATOM 2133 N N . LYS A 1 286 ? -14.578 11.32 15.383 1 96 286 LYS A N 1
ATOM 2134 C CA . LYS A 1 286 ? -14.641 10.805 16.75 1 96 286 LYS A CA 1
ATOM 2135 C C . LYS A 1 286 ? -13.898 9.477 16.875 1 96 286 LYS A C 1
ATOM 2137 O O . LYS A 1 286 ? -14.383 8.547 17.516 1 96 286 LYS A O 1
ATOM 2142 N N . HIS A 1 287 ? -12.742 9.406 16.234 1 97 287 HIS A N 1
ATOM 2143 C CA . HIS A 1 287 ? -11.883 8.227 16.328 1 97 287 HIS A CA 1
ATOM 2144 C C . HIS A 1 287 ? -10.461 8.609 16.688 1 97 287 HIS A C 1
ATOM 2146 O O . HIS A 1 287 ? -9.5 8.156 16.062 1 97 287 HIS A O 1
ATOM 2152 N N . GLU A 1 288 ? -10.312 9.391 17.734 1 97.38 288 GLU A N 1
ATOM 2153 C CA . GLU A 1 288 ? -9.016 9.906 18.172 1 97.38 288 GLU A CA 1
ATOM 2154 C C . GLU A 1 288 ? -8.117 8.773 18.656 1 97.38 288 GLU A C 1
ATOM 2156 O O . GLU A 1 288 ? -6.934 8.719 18.312 1 97.38 288 GLU A O 1
ATOM 2161 N N . ILE A 1 289 ? -8.617 7.832 19.375 1 96.25 289 ILE A N 1
ATOM 2162 C CA . ILE A 1 289 ? -7.836 6.719 19.906 1 96.25 289 ILE A CA 1
ATOM 2163 C C . ILE A 1 289 ? -7.426 5.793 18.766 1 96.25 289 ILE A C 1
ATOM 2165 O O . ILE A 1 289 ? -6.309 5.277 18.734 1 96.25 289 ILE A O 1
ATOM 2169 N N . VAL A 1 290 ? -8.32 5.59 17.797 1 97.25 290 VAL A N 1
ATOM 2170 C CA . VAL A 1 290 ? -8.031 4.746 16.641 1 97.25 290 VAL A CA 1
ATOM 2171 C C . VAL A 1 290 ? -6.879 5.344 15.836 1 97.25 290 VAL A C 1
ATOM 2173 O O . VAL A 1 290 ? -6.062 4.613 15.273 1 97.25 290 VAL A O 1
ATOM 2176 N N . LEU A 1 291 ? -6.797 6.684 15.852 1 98.56 291 LEU A N 1
ATOM 2177 C CA . LEU A 1 291 ? -5.668 7.328 15.18 1 98.56 291 LEU A CA 1
ATOM 2178 C C . LEU A 1 291 ? -4.348 6.918 15.828 1 98.56 291 LEU A C 1
ATOM 2180 O O . LEU A 1 291 ? -3.35 6.723 15.133 1 98.56 291 LEU A O 1
ATOM 2184 N N . ALA A 1 292 ? -4.344 6.797 17.125 1 98.19 292 ALA A N 1
ATOM 2185 C CA . ALA A 1 292 ? -3.129 6.387 17.828 1 98.19 292 ALA A CA 1
ATOM 2186 C C . ALA A 1 292 ? -2.697 4.988 17.391 1 98.19 292 ALA A C 1
ATOM 2188 O O . ALA A 1 292 ? -1.501 4.691 17.328 1 98.19 292 ALA A O 1
ATOM 2189 N N . VAL A 1 293 ? -3.627 4.172 17.016 1 97.94 293 VAL A N 1
ATOM 2190 C CA . VAL A 1 293 ? -3.324 2.807 16.594 1 97.94 293 VAL A CA 1
ATOM 2191 C C . VAL A 1 293 ? -2.922 2.799 15.117 1 97.94 293 VAL A C 1
ATOM 2193 O O . VAL A 1 293 ? -1.833 2.34 14.766 1 97.94 293 VAL A O 1
ATOM 2196 N N . ILE A 1 294 ? -3.775 3.402 14.266 1 98.62 294 ILE A N 1
ATOM 2197 C CA . ILE A 1 294 ? -3.516 3.438 12.828 1 98.62 294 ILE A CA 1
ATOM 2198 C C . ILE A 1 294 ? -2.229 4.211 12.555 1 98.62 294 ILE A C 1
ATOM 2200 O O . ILE A 1 294 ? -1.429 3.818 11.703 1 98.62 294 ILE A O 1
ATOM 2204 N N . GLY A 1 295 ? -2.064 5.289 13.297 1 98.62 295 GLY A N 1
ATOM 2205 C CA . GLY A 1 295 ? -0.841 6.07 13.211 1 98.62 295 GLY A CA 1
ATOM 2206 C C . GLY A 1 295 ? 0.209 5.645 14.219 1 98.62 295 GLY A C 1
ATOM 2207 O O . GLY A 1 295 ? 1.062 6.445 14.609 1 98.62 295 GLY A O 1
ATOM 2208 N N . GLY A 1 296 ? 0.132 4.426 14.641 1 98.62 296 GLY A N 1
ATOM 2209 C CA . GLY A 1 296 ? 1.002 3.943 15.703 1 98.62 296 GLY A CA 1
ATOM 2210 C C . GLY A 1 296 ? 2.477 4.109 15.391 1 98.62 296 GLY A C 1
ATOM 2211 O O . GLY A 1 296 ? 3.289 4.324 16.281 1 98.62 296 GLY A O 1
ATOM 2212 N N . LEU A 1 297 ? 2.854 4.008 14.094 1 98.75 297 LEU A N 1
ATOM 2213 C CA . LEU A 1 297 ? 4.238 4.238 13.703 1 98.75 297 LEU A CA 1
ATOM 2214 C C . LEU A 1 297 ? 4.684 5.648 14.078 1 98.75 297 LEU A C 1
ATOM 2216 O O . LEU A 1 297 ? 5.785 5.84 14.594 1 98.75 297 LEU A O 1
ATOM 2220 N N . PHE A 1 298 ? 3.818 6.629 13.773 1 98.81 298 PHE A N 1
ATOM 2221 C CA . PHE A 1 298 ? 4.129 8.008 14.125 1 98.81 298 PHE A CA 1
ATOM 2222 C C . PHE A 1 298 ? 4.238 8.172 15.633 1 98.81 298 PHE A C 1
ATOM 2224 O O . PHE A 1 298 ? 5.102 8.898 16.125 1 98.81 298 PHE A O 1
ATOM 2231 N N . VAL A 1 299 ? 3.32 7.504 16.328 1 98.62 299 VAL A N 1
ATOM 2232 C CA . VAL A 1 299 ? 3.334 7.539 17.797 1 98.62 299 VAL A CA 1
ATOM 2233 C C . VAL A 1 299 ? 4.652 6.969 18.312 1 98.62 299 VAL A C 1
ATOM 2235 O O . VAL A 1 299 ? 5.281 7.551 19.203 1 98.62 299 VAL A O 1
ATOM 2238 N N . LEU A 1 300 ? 5.098 5.859 17.75 1 98.44 300 LEU A N 1
ATOM 2239 C CA . LEU A 1 300 ? 6.348 5.227 18.156 1 98.44 300 LEU A CA 1
ATOM 2240 C C . LEU A 1 300 ? 7.531 6.156 17.922 1 98.44 300 LEU A C 1
ATOM 2242 O O . LEU A 1 300 ? 8.438 6.238 18.75 1 98.44 300 LEU A O 1
ATOM 2246 N N . GLU A 1 301 ? 7.562 6.805 16.812 1 98.5 301 GLU A N 1
ATOM 2247 C CA . GLU A 1 301 ? 8.609 7.77 16.5 1 98.5 301 GLU A CA 1
ATOM 2248 C C . GLU A 1 301 ? 8.633 8.906 17.516 1 98.5 301 GLU A C 1
ATOM 2250 O O . GLU A 1 301 ? 9.695 9.273 18.016 1 98.5 301 GLU A O 1
ATOM 2255 N N . ALA A 1 302 ? 7.469 9.453 17.812 1 98.31 302 ALA A N 1
ATOM 2256 C CA . ALA A 1 302 ? 7.355 10.562 18.766 1 98.31 302 ALA A CA 1
ATOM 2257 C C . ALA A 1 302 ? 7.742 10.125 20.172 1 98.31 302 ALA A C 1
ATOM 2259 O O . ALA A 1 302 ? 8.477 10.828 20.859 1 98.31 302 ALA A O 1
ATOM 2260 N N . VAL A 1 303 ? 7.262 8.969 20.562 1 98.31 303 VAL A N 1
ATOM 2261 C CA . VAL A 1 303 ? 7.543 8.453 21.891 1 98.31 303 VAL A CA 1
ATOM 2262 C C . VAL A 1 303 ? 9.039 8.188 22.047 1 98.31 303 VAL A C 1
ATOM 2264 O O . VAL A 1 303 ? 9.617 8.414 23.109 1 98.31 303 VAL A O 1
ATOM 2267 N N . SER A 1 304 ? 9.688 7.688 20.984 1 98.25 304 SER A N 1
ATOM 2268 C CA . SER A 1 304 ? 11.125 7.434 21.047 1 98.25 304 SER A CA 1
ATOM 2269 C C . SER A 1 304 ? 11.898 8.711 21.344 1 98.25 304 SER A C 1
ATOM 2271 O O . SER A 1 304 ? 12.867 8.688 22.109 1 98.25 304 SER A O 1
ATOM 2273 N N . VAL A 1 305 ? 11.438 9.812 20.781 1 97.75 305 VAL A N 1
ATOM 2274 C CA . VAL A 1 305 ? 12.086 11.094 21.031 1 97.75 305 VAL A CA 1
ATOM 2275 C C . VAL A 1 305 ? 11.828 11.539 22.469 1 97.75 305 VAL A C 1
ATOM 2277 O O . VAL A 1 305 ? 12.75 11.977 23.172 1 97.75 305 VAL A O 1
ATOM 2280 N N . ILE A 1 306 ? 10.602 11.43 22.891 1 97.62 306 ILE A N 1
ATOM 2281 C CA . ILE A 1 306 ? 10.219 11.852 24.234 1 97.62 306 ILE A CA 1
ATOM 2282 C C . ILE A 1 306 ? 11.016 11.055 25.281 1 97.62 306 ILE A C 1
ATOM 2284 O O . ILE A 1 306 ? 11.594 11.641 26.188 1 97.62 306 ILE A O 1
ATOM 2288 N N . VAL A 1 307 ? 11.062 9.781 25.078 1 97.81 307 VAL A N 1
ATOM 2289 C CA . VAL A 1 307 ? 11.773 8.906 26 1 97.81 307 VAL A CA 1
ATOM 2290 C C . VAL A 1 307 ? 13.266 9.227 25.984 1 97.81 307 VAL A C 1
ATOM 2292 O O . VAL A 1 307 ? 13.906 9.297 27.031 1 97.81 307 VAL A O 1
ATOM 2295 N N . GLN A 1 308 ? 13.789 9.383 24.797 1 97.38 308 GLN A N 1
ATOM 2296 C CA . GLN A 1 308 ? 15.203 9.688 24.641 1 97.38 308 GLN A CA 1
ATOM 2297 C C . GLN A 1 308 ? 15.57 10.977 25.375 1 97.38 308 GLN A C 1
ATOM 2299 O O . GLN A 1 308 ? 16.547 11.016 26.125 1 97.38 308 GLN A O 1
ATOM 2304 N N . VAL A 1 309 ? 14.852 12.031 25.188 1 96.5 309 VAL A N 1
ATOM 2305 C CA . VAL A 1 309 ? 15.133 13.344 25.766 1 96.5 309 VAL A CA 1
ATOM 2306 C C . VAL A 1 309 ? 14.93 13.305 27.281 1 96.5 309 VAL A C 1
ATOM 2308 O O . VAL A 1 309 ? 15.75 13.836 28.031 1 96.5 309 VAL A O 1
ATOM 2311 N N . ALA A 1 310 ? 13.875 12.711 27.688 1 97.38 310 ALA A N 1
ATOM 2312 C CA . ALA A 1 310 ? 13.609 12.602 29.125 1 97.38 310 ALA A CA 1
ATOM 2313 C C . ALA A 1 310 ? 14.711 11.828 29.828 1 97.38 310 ALA A C 1
ATOM 2315 O O . ALA A 1 310 ? 15.188 12.234 30.891 1 97.38 310 ALA A O 1
ATOM 2316 N N . SER A 1 311 ? 15.102 10.711 29.266 1 97.38 311 SER A N 1
ATOM 2317 C CA . SER A 1 311 ? 16.141 9.891 29.859 1 97.38 311 SER A CA 1
ATOM 2318 C C . SER A 1 311 ? 17.469 10.641 29.938 1 97.38 311 SER A C 1
ATOM 2320 O O . SER A 1 311 ? 18.141 10.633 30.969 1 97.38 311 SER A O 1
ATOM 2322 N N . PHE A 1 312 ? 17.75 11.289 28.859 1 95.94 312 PHE A N 1
ATOM 2323 C CA . PHE A 1 312 ? 19.016 12.016 28.828 1 95.94 312 PHE A CA 1
ATOM 2324 C C . PHE A 1 312 ? 19.016 13.156 29.844 1 95.94 312 PHE A C 1
ATOM 2326 O O . PHE A 1 312 ? 20.016 13.406 30.516 1 95.94 312 PHE A O 1
ATOM 2333 N N . LYS A 1 313 ? 17.938 13.836 29.953 1 96.81 313 LYS A N 1
ATOM 2334 C CA . LYS A 1 313 ? 17.828 14.961 30.875 1 96.81 313 LYS A CA 1
ATOM 2335 C C . LYS A 1 313 ? 17.844 14.477 32.344 1 96.81 313 LYS A C 1
ATOM 2337 O O . LYS A 1 313 ? 18.422 15.141 33.188 1 96.81 313 LYS A O 1
ATOM 2342 N N . LEU A 1 314 ? 17.328 13.359 32.594 1 97.38 314 LEU A N 1
ATOM 2343 C CA . LEU A 1 314 ? 17.156 12.883 33.969 1 97.38 314 LEU A CA 1
ATOM 2344 C C . LEU A 1 314 ? 18.359 12.047 34.406 1 97.38 314 LEU A C 1
ATOM 2346 O O . LEU A 1 314 ? 18.734 12.086 35.562 1 97.38 314 LEU A O 1
ATOM 2350 N N . THR A 1 315 ? 18.938 11.266 33.469 1 97.06 315 THR A N 1
ATOM 2351 C CA . THR A 1 315 ? 19.938 10.281 33.875 1 97.06 315 THR A CA 1
ATOM 2352 C C . THR A 1 315 ? 21.25 10.508 33.156 1 97.06 315 THR A C 1
ATOM 2354 O O . THR A 1 315 ? 22.281 9.969 33.531 1 97.06 315 THR A O 1
ATOM 2357 N N . GLY A 1 316 ? 21.219 11.219 32.062 1 95.19 316 GLY A N 1
ATOM 2358 C CA . GLY A 1 316 ? 22.406 11.414 31.234 1 95.19 316 GLY A CA 1
ATOM 2359 C C . GLY A 1 316 ? 22.688 10.242 30.312 1 95.19 316 GLY A C 1
ATOM 2360 O O . GLY A 1 316 ? 23.703 10.227 29.609 1 95.19 316 GLY A O 1
ATOM 2361 N N . LYS A 1 317 ? 21.812 9.312 30.344 1 96.38 317 LYS A N 1
ATOM 2362 C CA . LYS A 1 317 ? 22.031 8.117 29.531 1 96.38 317 LYS A CA 1
ATOM 2363 C C . LYS A 1 317 ? 21.047 8.062 28.359 1 96.38 317 LYS A C 1
ATOM 2365 O O . LYS A 1 317 ? 19.891 8.438 28.5 1 96.38 317 LYS A O 1
ATOM 2370 N N . ARG A 1 318 ? 21.516 7.621 27.266 1 96 318 ARG A N 1
ATOM 2371 C CA . ARG A 1 318 ? 20.688 7.438 26.078 1 96 318 ARG A CA 1
ATOM 2372 C C . ARG A 1 318 ? 19.969 6.086 26.109 1 96 318 ARG A C 1
ATOM 2374 O O . ARG A 1 318 ? 20.547 5.09 26.562 1 96 318 ARG A O 1
ATOM 2381 N N . VAL A 1 319 ? 18.812 6.121 25.703 1 96.81 319 VAL A N 1
ATOM 2382 C CA . VAL A 1 319 ? 18.047 4.887 25.609 1 96.81 319 VAL A CA 1
ATOM 2383 C C . VAL A 1 319 ? 18.234 4.258 24.234 1 96.81 319 VAL A C 1
ATOM 2385 O O . VAL A 1 319 ? 18.469 3.051 24.109 1 96.81 319 VAL A O 1
ATOM 2388 N N . PHE A 1 320 ? 18.094 5.043 23.172 1 97.19 320 PHE A N 1
ATOM 2389 C CA . PHE A 1 320 ? 18.344 4.637 21.797 1 97.19 320 PHE A CA 1
ATOM 2390 C C . PHE A 1 320 ? 19.672 5.199 21.297 1 97.19 320 PHE A C 1
ATOM 2392 O O . PHE A 1 320 ? 20.172 6.199 21.812 1 97.19 320 PHE A O 1
ATOM 2399 N N . LYS A 1 321 ? 20.25 4.504 20.312 1 96.12 321 LYS A N 1
ATOM 2400 C CA . LYS A 1 321 ? 21.469 5.066 19.719 1 96.12 321 LYS A CA 1
ATOM 2401 C C . LYS A 1 321 ? 21.219 6.477 19.203 1 96.12 321 LYS A C 1
ATOM 2403 O O . LYS A 1 321 ? 22.109 7.328 19.234 1 96.12 321 LYS A O 1
ATOM 2408 N N . MET A 1 322 ? 20.031 6.664 18.688 1 95.62 322 MET A N 1
ATOM 2409 C CA . MET A 1 322 ? 19.594 7.969 18.188 1 95.62 322 MET A CA 1
ATOM 2410 C C . MET A 1 322 ? 18.078 8.023 18.078 1 95.62 322 MET A C 1
ATOM 2412 O O . MET A 1 322 ? 17.438 7.012 17.812 1 95.62 322 MET A O 1
ATOM 2416 N N . ALA A 1 323 ? 17.594 9.125 18.312 1 96.06 323 ALA A N 1
ATOM 2417 C CA . ALA A 1 323 ? 16.172 9.359 18.094 1 96.06 323 ALA A CA 1
ATOM 2418 C C . ALA A 1 323 ? 15.938 10.43 17.031 1 96.06 323 ALA A C 1
ATOM 2420 O O . ALA A 1 323 ? 16.719 11.367 16.906 1 96.06 323 ALA A O 1
ATOM 2421 N N . PRO A 1 324 ? 14.773 10.266 16.312 1 97.12 324 PRO A N 1
ATOM 2422 C CA . PRO A 1 324 ? 13.68 9.297 16.359 1 97.12 324 PRO A CA 1
ATOM 2423 C C . PRO A 1 324 ? 14.133 7.879 16 1 97.12 324 PRO A C 1
ATOM 2425 O O . PRO A 1 324 ? 15.25 7.688 15.508 1 97.12 324 PRO A O 1
ATOM 2428 N N . ILE A 1 325 ? 13.297 6.91 16.172 1 97.75 325 ILE A N 1
ATOM 2429 C CA . ILE A 1 325 ? 13.672 5.504 16.219 1 97.75 325 ILE A CA 1
ATOM 2430 C C . ILE A 1 325 ? 14.172 5.059 14.852 1 97.75 325 ILE A C 1
ATOM 2432 O O . ILE A 1 325 ? 15 4.145 14.75 1 97.75 325 ILE A O 1
ATOM 2436 N N . HIS A 1 326 ? 13.781 5.688 13.734 1 97.94 326 HIS A N 1
ATOM 2437 C CA . HIS A 1 326 ? 14.305 5.285 12.43 1 97.94 326 HIS A CA 1
ATOM 2438 C C . HIS A 1 326 ? 15.812 5.531 12.344 1 97.94 326 HIS A C 1
ATOM 2440 O O . HIS A 1 326 ? 16.531 4.777 11.68 1 97.94 326 HIS A O 1
ATOM 2446 N N . HIS A 1 327 ? 16.344 6.492 13.031 1 96.75 327 HIS A N 1
ATOM 2447 C CA . HIS A 1 327 ? 17.781 6.723 13.07 1 96.75 327 HIS A CA 1
ATOM 2448 C C . HIS A 1 327 ? 18.469 5.695 13.953 1 96.75 327 HIS A C 1
ATOM 2450 O O . HIS A 1 327 ? 19.641 5.371 13.727 1 96.75 327 HIS A O 1
ATOM 2456 N N . HIS A 1 328 ? 17.75 5.215 15.023 1 97.06 328 HIS A N 1
ATOM 2457 C CA . HIS A 1 328 ? 18.281 4.125 15.828 1 97.06 328 HIS A CA 1
ATOM 2458 C C . HIS A 1 328 ? 18.641 2.918 14.961 1 97.06 328 HIS A C 1
ATOM 2460 O O . HIS A 1 328 ? 19.703 2.33 15.117 1 97.06 328 HIS A O 1
ATOM 2466 N N . PHE A 1 329 ? 17.828 2.621 14.008 1 96.44 329 PHE A N 1
ATOM 2467 C CA . PHE A 1 329 ? 18.031 1.451 13.164 1 96.44 329 PHE A CA 1
ATOM 2468 C C . PHE A 1 329 ? 19.078 1.733 12.094 1 96.44 329 PHE A C 1
ATOM 2470 O O . PHE A 1 329 ? 19.812 0.833 11.688 1 96.44 329 PHE A O 1
ATOM 2477 N N . GLU A 1 330 ? 19.141 3.014 11.656 1 94.88 330 GLU A N 1
ATOM 2478 C CA . GLU A 1 330 ? 20.266 3.375 10.797 1 94.88 330 GLU A CA 1
ATOM 2479 C C . GLU A 1 330 ? 21.594 3.1 11.492 1 94.88 330 GLU A C 1
ATOM 2481 O O . GLU A 1 330 ? 22.516 2.545 10.883 1 94.88 330 GLU A O 1
ATOM 2486 N N . GLN A 1 331 ? 21.656 3.508 12.742 1 94.81 331 GLN A N 1
ATOM 2487 C CA . GLN A 1 331 ? 22.875 3.338 13.516 1 94.81 331 GLN A CA 1
ATOM 2488 C C . GLN A 1 331 ? 23.156 1.861 13.781 1 94.81 331 GLN A C 1
ATOM 2490 O O . GLN A 1 331 ? 24.312 1.473 14.016 1 94.81 331 GLN A O 1
ATOM 2495 N N . LYS A 1 332 ? 22.156 1.065 13.734 1 95.31 332 LYS A N 1
ATOM 2496 C CA . LYS A 1 332 ? 22.312 -0.374 13.93 1 95.31 332 LYS A CA 1
ATOM 2497 C C . LYS A 1 332 ? 22.734 -1.062 12.633 1 95.31 332 LYS A C 1
ATOM 2499 O O . LYS A 1 332 ? 22.891 -2.283 12.594 1 95.31 332 LYS A O 1
ATOM 2504 N N . GLY A 1 333 ? 22.75 -0.321 11.547 1 93.44 333 GLY A N 1
ATOM 2505 C CA . GLY A 1 333 ? 23.312 -0.871 10.328 1 93.44 333 GLY A CA 1
ATOM 2506 C C . GLY A 1 333 ? 22.266 -1.168 9.273 1 93.44 333 GLY A C 1
ATOM 2507 O O . GLY A 1 333 ? 22.594 -1.629 8.172 1 93.44 333 GLY A O 1
ATOM 2508 N N . TRP A 1 334 ? 20.984 -0.891 9.531 1 93.62 334 TRP A N 1
ATOM 2509 C CA . TRP A 1 334 ? 19.953 -1.079 8.508 1 93.62 334 TRP A CA 1
ATOM 2510 C C . TRP A 1 334 ? 20.078 -0.019 7.418 1 93.62 334 TRP A C 1
ATOM 2512 O O . TRP A 1 334 ? 20.344 1.149 7.707 1 93.62 334 TRP A O 1
ATOM 2522 N N . THR A 1 335 ? 19.906 -0.46 6.156 1 94 335 THR A N 1
ATOM 2523 C CA . THR A 1 335 ? 19.906 0.51 5.066 1 94 335 THR A CA 1
ATOM 2524 C C . THR A 1 335 ? 18.609 1.33 5.074 1 94 335 THR A C 1
ATOM 2526 O O . THR A 1 335 ? 17.609 0.915 5.652 1 94 335 THR A O 1
ATOM 2529 N N . GLU A 1 336 ? 18.641 2.516 4.488 1 95 336 GLU A N 1
ATOM 2530 C CA . GLU A 1 336 ? 17.5 3.406 4.426 1 95 336 GLU A CA 1
ATOM 2531 C C . GLU A 1 336 ? 16.297 2.723 3.758 1 95 336 GLU A C 1
ATOM 2533 O O . GLU A 1 336 ? 15.195 2.723 4.301 1 95 336 GLU A O 1
ATOM 2538 N N . PRO A 1 337 ? 16.484 2.043 2.578 1 94.69 337 PRO A N 1
ATOM 2539 C CA . PRO A 1 337 ? 15.32 1.379 1.974 1 94.69 337 PRO A CA 1
ATOM 2540 C C . PRO A 1 337 ? 14.75 0.274 2.857 1 94.69 337 PRO A C 1
ATOM 2542 O O . PRO A 1 337 ? 13.523 0.099 2.92 1 94.69 337 PRO A O 1
ATOM 2545 N N . GLN A 1 338 ? 15.562 -0.438 3.537 1 95.19 338 GLN A N 1
ATOM 2546 C CA . GLN A 1 338 ? 15.109 -1.486 4.445 1 95.19 338 GLN A CA 1
ATOM 2547 C C . GLN A 1 338 ? 14.234 -0.913 5.555 1 95.19 338 GLN A C 1
ATOM 2549 O O . GLN A 1 338 ? 13.164 -1.449 5.848 1 95.19 338 GLN A O 1
ATOM 2554 N N . ILE A 1 339 ? 14.711 0.172 6.16 1 97.06 339 ILE A N 1
ATOM 2555 C CA . ILE A 1 339 ? 13.969 0.813 7.242 1 97.06 339 ILE A CA 1
ATOM 2556 C C . ILE A 1 339 ? 12.617 1.297 6.723 1 97.06 339 ILE A C 1
ATOM 2558 O O . ILE A 1 339 ? 11.586 1.033 7.336 1 97.06 339 ILE A O 1
ATOM 2562 N N . VAL A 1 340 ? 12.656 1.949 5.594 1 97.69 340 VAL A N 1
ATOM 2563 C CA . VAL A 1 340 ? 11.469 2.58 5.027 1 97.69 340 VAL A CA 1
ATOM 2564 C C . VAL A 1 340 ? 10.414 1.518 4.723 1 97.69 340 VAL A C 1
ATOM 2566 O O . VAL A 1 340 ? 9.266 1.626 5.16 1 97.69 340 VAL A O 1
ATOM 2569 N N . ILE A 1 341 ? 10.773 0.445 4.105 1 97.5 341 ILE A N 1
ATOM 2570 C CA . ILE A 1 341 ? 9.828 -0.584 3.689 1 97.5 341 ILE A CA 1
ATOM 2571 C C . ILE A 1 341 ? 9.344 -1.358 4.91 1 97.5 341 ILE A C 1
ATOM 2573 O O . ILE A 1 341 ? 8.148 -1.664 5.023 1 97.5 341 ILE A O 1
ATOM 2577 N N . ARG A 1 342 ? 10.203 -1.697 5.824 1 97.31 342 ARG A N 1
ATOM 2578 C CA . ARG A 1 342 ? 9.789 -2.377 7.047 1 97.31 342 ARG A CA 1
ATOM 2579 C C . ARG A 1 342 ? 8.805 -1.522 7.84 1 97.31 342 ARG A C 1
ATOM 2581 O O . ARG A 1 342 ? 7.828 -2.037 8.391 1 97.31 342 ARG A O 1
ATOM 2588 N N . PHE A 1 343 ? 9.062 -0.201 7.91 1 98.56 343 PHE A N 1
ATOM 2589 C CA . PHE A 1 343 ? 8.156 0.703 8.617 1 98.56 343 PHE A CA 1
ATOM 2590 C C . PHE A 1 343 ? 6.824 0.812 7.887 1 98.56 343 PHE A C 1
ATOM 2592 O O . PHE A 1 343 ? 5.773 0.94 8.523 1 98.56 343 PHE A O 1
ATOM 2599 N N . TRP A 1 344 ? 6.863 0.743 6.516 1 98.44 344 TRP A N 1
ATOM 2600 C CA . TRP A 1 344 ? 5.613 0.694 5.762 1 98.44 344 TRP A CA 1
ATOM 2601 C C . TRP A 1 344 ? 4.801 -0.54 6.133 1 98.44 344 TRP A C 1
ATOM 2603 O O . TRP A 1 344 ? 3.582 -0.46 6.301 1 98.44 344 TRP A O 1
ATOM 2613 N N . ILE A 1 345 ? 5.473 -1.659 6.258 1 97.94 345 ILE A N 1
ATOM 2614 C CA . ILE A 1 345 ? 4.816 -2.908 6.629 1 97.94 345 ILE A CA 1
ATOM 2615 C C . ILE A 1 345 ? 4.156 -2.762 7.996 1 97.94 345 ILE A C 1
ATOM 2617 O O . ILE A 1 345 ? 2.994 -3.139 8.18 1 97.94 345 ILE A O 1
ATOM 2621 N N . ILE A 1 346 ? 4.867 -2.164 8.922 1 97.94 346 ILE A N 1
ATOM 2622 C CA . ILE A 1 346 ? 4.348 -1.944 10.266 1 97.94 346 ILE A CA 1
ATOM 2623 C C . ILE A 1 346 ? 3.119 -1.04 10.203 1 97.94 346 ILE A C 1
ATOM 2625 O O . ILE A 1 346 ? 2.113 -1.3 10.867 1 97.94 346 ILE A O 1
ATOM 2629 N N . ALA A 1 347 ? 3.217 -0.004 9.414 1 98.62 347 ALA A N 1
ATOM 2630 C CA . ALA A 1 347 ? 2.09 0.913 9.258 1 98.62 347 ALA A CA 1
ATOM 2631 C C . ALA A 1 347 ? 0.859 0.186 8.727 1 98.62 347 ALA A C 1
ATOM 2633 O O . ALA A 1 347 ? -0.26 0.424 9.188 1 98.62 347 ALA A O 1
ATOM 2634 N N . VAL A 1 348 ? 1.049 -0.719 7.742 1 98.06 348 VAL A N 1
ATOM 2635 C CA . VAL A 1 348 ? -0.06 -1.484 7.184 1 98.06 348 VAL A CA 1
ATOM 2636 C C . VAL A 1 348 ? -0.681 -2.363 8.266 1 98.06 348 VAL A C 1
ATOM 2638 O O . VAL A 1 348 ? -1.905 -2.416 8.406 1 98.06 348 VAL A O 1
ATOM 2641 N N . MET A 1 349 ? 0.144 -3.027 9.016 1 96.75 349 MET A N 1
ATOM 2642 C CA . MET A 1 349 ? -0.333 -3.922 10.062 1 96.75 349 MET A CA 1
ATOM 2643 C C . MET A 1 349 ? -1.095 -3.146 11.133 1 96.75 349 MET A C 1
ATOM 2645 O O . MET A 1 349 ? -2.131 -3.604 11.617 1 96.75 349 MET A O 1
ATOM 2649 N N . LEU A 1 350 ? -0.608 -2 11.492 1 98.06 350 LEU A N 1
ATOM 2650 C CA . LEU A 1 350 ? -1.265 -1.165 12.492 1 98.06 350 LEU A CA 1
ATOM 2651 C C . LEU A 1 350 ? -2.584 -0.615 11.961 1 98.06 350 LEU A C 1
ATOM 2653 O O . LEU A 1 350 ? -3.564 -0.514 12.703 1 98.06 350 LEU A O 1
ATOM 2657 N N . ALA A 1 351 ? -2.58 -0.238 10.695 1 98.19 351 ALA A N 1
ATOM 2658 C CA . ALA A 1 351 ? -3.822 0.215 10.07 1 98.19 3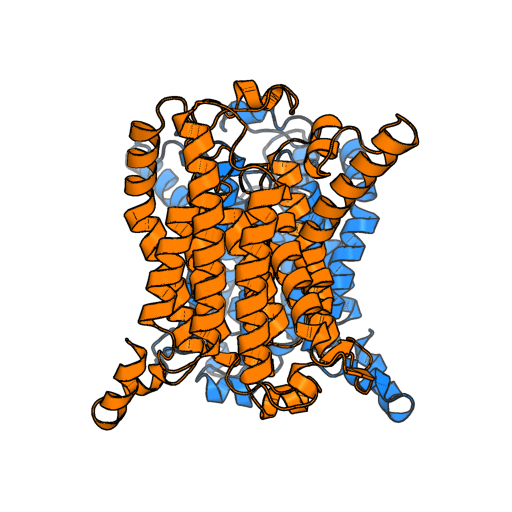51 ALA A CA 1
ATOM 2659 C C . ALA A 1 351 ? -4.883 -0.882 10.094 1 98.19 351 ALA A C 1
ATOM 2661 O O . ALA A 1 351 ? -6.047 -0.62 10.398 1 98.19 351 ALA A O 1
ATOM 2662 N N . LEU A 1 352 ? -4.449 -2.104 9.766 1 95.38 352 LEU A N 1
ATOM 2663 C CA . LEU A 1 352 ? -5.375 -3.232 9.797 1 95.38 352 LEU A CA 1
ATOM 2664 C C . LEU A 1 352 ? -5.887 -3.48 11.211 1 95.38 352 LEU A C 1
ATOM 2666 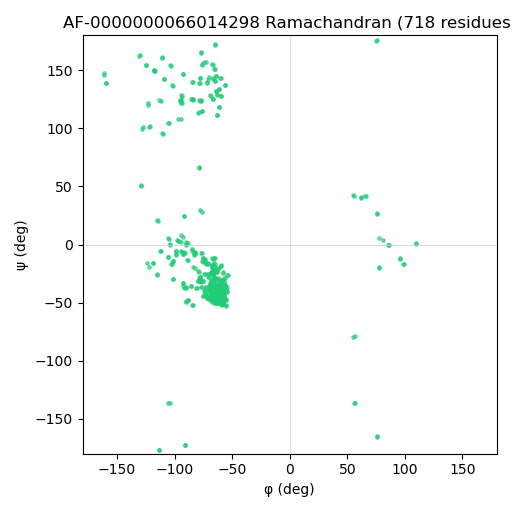O O . LEU A 1 352 ? -7.07 -3.762 11.406 1 95.38 352 LEU A O 1
ATOM 2670 N N . ALA A 1 353 ? -4.996 -3.375 12.18 1 94.94 353 ALA A N 1
ATOM 2671 C CA . ALA A 1 353 ? -5.391 -3.529 13.578 1 94.94 353 ALA A CA 1
ATOM 2672 C C . ALA A 1 353 ? -6.391 -2.455 13.984 1 94.94 353 ALA A C 1
ATOM 2674 O O . ALA A 1 353 ? -7.398 -2.75 14.633 1 94.94 353 ALA A O 1
ATOM 2675 N N . GLY A 1 354 ? -6.102 -1.213 13.594 1 96.12 354 GLY A N 1
ATOM 2676 C CA . GLY A 1 354 ? -7.023 -0.131 13.906 1 96.12 354 GLY A CA 1
ATOM 2677 C C . GLY A 1 354 ? -8.383 -0.301 13.25 1 96.12 354 GLY A C 1
ATOM 2678 O O . GLY A 1 354 ? -9.414 -0.062 13.883 1 96.12 354 GLY A O 1
ATOM 2679 N N . LEU A 1 355 ? -8.422 -0.7 12.023 1 94.44 355 LEU A N 1
ATOM 2680 C CA . LEU A 1 355 ? -9.672 -0.89 11.297 1 94.44 355 LEU A CA 1
ATOM 2681 C C . LEU A 1 355 ? -10.477 -2.051 11.875 1 94.44 355 LEU A C 1
ATOM 2683 O O . LEU A 1 355 ? -11.703 -2.053 11.82 1 94.44 355 LEU A O 1
ATOM 2687 N N . SER A 1 356 ? -9.758 -3.064 12.398 1 89.88 356 SER A N 1
ATOM 2688 C CA . SER A 1 356 ? -10.438 -4.219 12.984 1 89.88 356 SER A CA 1
ATOM 2689 C C . SER A 1 356 ? -11.234 -3.822 14.227 1 89.88 356 SER A C 1
ATOM 2691 O O . SER A 1 356 ? -12.125 -4.551 14.656 1 89.88 356 SER A O 1
ATOM 2693 N N . THR A 1 357 ? -10.906 -2.688 14.797 1 86.56 357 THR A N 1
ATOM 2694 C CA . THR A 1 357 ? -11.633 -2.227 15.977 1 86.56 357 THR A CA 1
ATOM 2695 C C . THR A 1 357 ? -13.031 -1.745 15.602 1 86.56 357 THR A C 1
ATOM 2697 O O . THR A 1 357 ? -13.891 -1.576 16.469 1 86.56 357 THR A O 1
ATOM 2700 N N . LEU A 1 358 ? -13.383 -1.46 14.336 1 84.44 358 LEU A N 1
ATOM 2701 C CA . LEU A 1 358 ? -14.695 -1.003 13.891 1 84.44 358 LEU A CA 1
ATOM 2702 C C . LEU A 1 358 ? -15.734 -2.104 14.055 1 84.44 358 LEU A C 1
ATOM 2704 O O . LEU A 1 358 ? -16.922 -1.82 14.258 1 84.44 358 LEU A O 1
ATOM 2708 N N . LYS A 1 359 ? -15.344 -3.439 13.82 1 73.25 359 LYS A N 1
ATOM 2709 C CA . LYS A 1 359 ? -16.312 -4.535 13.859 1 73.25 359 LYS A CA 1
ATOM 2710 C C . LYS A 1 359 ? -16.375 -5.164 15.242 1 73.25 359 LYS A C 1
ATOM 2712 O O . LYS A 1 359 ? -17.406 -5.703 15.641 1 73.25 359 LYS A O 1
ATOM 2717 N N . LEU A 1 360 ? -15.289 -5.184 15.898 1 59.09 360 LEU A N 1
ATOM 2718 C CA . LEU A 1 360 ? -15.242 -5.906 17.156 1 59.09 360 LEU A CA 1
ATOM 2719 C C . LEU A 1 360 ? -15.898 -5.098 18.281 1 59.09 360 LEU A C 1
ATOM 2721 O O . LEU A 1 360 ? -15.883 -5.508 19.438 1 59.09 360 LEU A O 1
ATOM 2725 N N . ARG A 1 361 ? -16.844 -4.293 17.984 1 51.25 361 ARG A N 1
ATOM 2726 C CA . ARG A 1 361 ? -17.438 -3.576 19.094 1 51.25 361 ARG A CA 1
ATOM 2727 C C . ARG A 1 361 ? -18.594 -4.371 19.703 1 51.25 361 ARG A C 1
ATOM 2729 O O . ARG A 1 361 ? -19.344 -5.035 18.984 1 51.25 361 ARG A O 1
ATOM 2736 N N . MET B 1 1 ? -10.445 -25.344 8.453 1 75.44 1 MET B N 1
ATOM 2737 C CA . MET B 1 1 ? -10.906 -26.047 9.648 1 75.44 1 MET B CA 1
ATOM 2738 C C . MET B 1 1 ? -11.68 -25.109 10.562 1 75.44 1 MET B C 1
ATOM 2740 O O . MET B 1 1 ? -12.734 -25.469 11.094 1 75.44 1 MET B O 1
ATOM 2744 N N . LEU B 1 2 ? -11.289 -23.828 10.625 1 82.88 2 LEU B N 1
ATOM 2745 C CA . LEU B 1 2 ? -11.953 -22.906 11.539 1 82.88 2 LEU B CA 1
ATOM 2746 C C . LEU B 1 2 ? -13.336 -22.531 11.023 1 82.88 2 LEU B C 1
ATOM 2748 O O . LEU B 1 2 ? -14.195 -22.078 11.797 1 82.88 2 LEU B O 1
ATOM 2752 N N . TYR B 1 3 ? -13.539 -22.844 9.797 1 81.81 3 TYR B N 1
ATOM 2753 C CA . TYR B 1 3 ? -14.844 -22.625 9.18 1 81.81 3 TYR B CA 1
ATOM 2754 C C . TYR B 1 3 ? -15.93 -23.406 9.906 1 81.81 3 TYR B C 1
ATOM 2756 O O . TYR B 1 3 ? -17.047 -22.906 10.094 1 81.81 3 TYR B O 1
ATOM 2764 N N . TRP B 1 4 ? -15.586 -24.562 10.406 1 82.88 4 TRP B N 1
ATOM 2765 C CA . TRP B 1 4 ? -16.562 -25.453 11 1 82.88 4 TRP B CA 1
ATOM 2766 C C . TRP B 1 4 ? -16.969 -24.984 12.398 1 82.88 4 TRP B C 1
ATOM 2768 O O . TRP B 1 4 ? -17.922 -25.5 12.984 1 82.88 4 TRP B O 1
ATOM 2778 N N . LEU B 1 5 ? -16.25 -23.953 12.883 1 82.38 5 LEU B N 1
ATOM 2779 C CA . LEU B 1 5 ? -16.625 -23.391 14.172 1 82.38 5 LEU B CA 1
ATOM 2780 C C . LEU B 1 5 ? -17.984 -22.688 14.086 1 82.38 5 LEU B C 1
ATOM 2782 O O . LEU B 1 5 ? -18.609 -22.406 15.117 1 82.38 5 LEU B O 1
ATOM 2786 N N . ILE B 1 6 ? -18.438 -22.5 12.938 1 80.06 6 ILE B N 1
ATOM 2787 C CA . ILE B 1 6 ? -19.766 -21.922 12.703 1 80.06 6 ILE B CA 1
ATOM 2788 C C . ILE B 1 6 ? -20.828 -22.812 13.344 1 80.06 6 ILE B C 1
ATOM 2790 O O . ILE B 1 6 ? -21.844 -22.312 13.82 1 80.06 6 ILE B O 1
ATOM 2794 N N . ASP B 1 7 ? -20.516 -24.078 13.375 1 83.75 7 ASP B N 1
ATOM 2795 C CA . ASP B 1 7 ? -21.469 -25.047 13.898 1 83.75 7 ASP B CA 1
ATOM 2796 C C . ASP B 1 7 ? -21.688 -24.844 15.398 1 83.75 7 ASP B C 1
ATOM 2798 O O . ASP B 1 7 ? -22.703 -25.281 15.953 1 83.75 7 ASP B O 1
ATOM 2802 N N . LEU B 1 8 ? -20.75 -24.188 16.031 1 81.06 8 LEU B N 1
ATOM 2803 C CA . LEU B 1 8 ? -20.844 -23.953 17.469 1 81.06 8 LEU B CA 1
ATOM 2804 C C . LEU B 1 8 ? -21.562 -22.641 17.75 1 81.06 8 LEU B C 1
ATOM 2806 O O . LEU B 1 8 ? -21.75 -22.281 18.922 1 81.06 8 LEU B O 1
ATOM 2810 N N . SER B 1 9 ? -21.953 -21.953 16.75 1 82.12 9 SER B N 1
ATOM 2811 C CA . SER B 1 9 ? -22.516 -20.625 16.906 1 82.12 9 SER B CA 1
ATOM 2812 C C . SER B 1 9 ? -23.844 -20.672 17.641 1 82.12 9 SER B C 1
ATOM 2814 O O . SER B 1 9 ? -24.25 -19.688 18.266 1 82.12 9 SER B O 1
ATOM 2816 N N . SER B 1 10 ? -24.531 -21.781 17.609 1 85.31 10 SER B N 1
ATOM 2817 C CA . SER B 1 10 ? -25.797 -21.922 18.344 1 85.31 10 SER B CA 1
ATOM 2818 C C . SER B 1 10 ? -25.562 -21.875 19.844 1 85.31 10 SER B C 1
ATOM 2820 O O . SER B 1 10 ? -26.359 -21.297 20.594 1 85.31 10 SER B O 1
ATOM 2822 N N . SER B 1 11 ? -24.438 -22.422 20.25 1 87.62 11 SER B N 1
ATOM 2823 C CA . SER B 1 11 ? -24.094 -22.438 21.672 1 87.62 11 SER B CA 1
ATOM 2824 C C . SER B 1 11 ? -23.312 -21.203 22.062 1 87.62 11 SER B C 1
ATOM 2826 O O . SER B 1 11 ? -23.469 -20.688 23.172 1 87.62 11 SER B O 1
ATOM 2828 N N . PHE B 1 12 ? -22.469 -20.781 21.141 1 87.38 12 PHE B N 1
ATOM 2829 C CA . PHE B 1 12 ? -21.641 -19.609 21.391 1 87.38 12 PHE B CA 1
ATOM 2830 C C . PHE B 1 12 ? -21.766 -18.594 20.25 1 87.38 12 PHE B C 1
ATOM 2832 O O . PHE B 1 12 ? -21.078 -18.703 19.234 1 87.38 12 PHE B O 1
ATOM 2839 N N . PRO B 1 13 ? -22.562 -17.562 20.422 1 82.5 13 PRO B N 1
ATOM 2840 C CA . PRO B 1 13 ? -22.906 -16.609 19.359 1 82.5 13 PRO B CA 1
ATOM 2841 C C . PRO B 1 13 ? -21.656 -15.938 18.766 1 82.5 13 PRO B C 1
ATOM 2843 O O . PRO B 1 13 ? -21.688 -15.5 17.609 1 82.5 13 PRO B O 1
ATOM 2846 N N . ALA B 1 14 ? -20.641 -15.906 19.484 1 80.5 14 ALA B N 1
ATOM 2847 C CA . ALA B 1 14 ? -19.406 -15.273 19.016 1 80.5 14 ALA B CA 1
ATOM 2848 C C . ALA B 1 14 ? -18.828 -16 17.797 1 80.5 14 ALA B C 1
ATOM 2850 O O . ALA B 1 14 ? -18.172 -15.391 16.953 1 80.5 14 ALA B O 1
ATOM 2851 N N . PHE B 1 15 ? -19.188 -17.188 17.641 1 84.69 15 PHE B N 1
ATOM 2852 C CA . PHE B 1 15 ? -18.641 -17.984 16.547 1 84.69 15 PHE B CA 1
ATOM 2853 C C . PHE B 1 15 ? -19.375 -17.703 15.242 1 84.69 15 PHE B C 1
ATOM 2855 O O . PHE B 1 15 ? -18.953 -18.156 14.18 1 84.69 15 PHE B O 1
ATOM 2862 N N . ASN B 1 16 ? -20.438 -16.922 15.273 1 84.31 16 ASN B N 1
ATOM 2863 C CA . ASN B 1 16 ? -21.156 -16.531 14.07 1 84.31 16 ASN B CA 1
ATOM 2864 C C . ASN B 1 16 ? -20.266 -15.727 13.125 1 84.31 16 ASN B C 1
ATOM 2866 O O . ASN B 1 16 ? -20.531 -15.656 11.93 1 84.31 16 ASN B O 1
ATOM 2870 N N . VAL B 1 17 ? -19.203 -15.164 13.695 1 84.69 17 VAL B N 1
ATOM 2871 C CA . VAL B 1 17 ? -18.328 -14.297 12.914 1 84.69 17 VAL B CA 1
ATOM 2872 C C . VAL B 1 17 ? -17.609 -15.125 11.852 1 84.69 17 VAL B C 1
ATOM 2874 O O . VAL B 1 17 ? -17.203 -14.594 10.805 1 84.69 17 VAL B O 1
ATOM 2877 N N . PHE B 1 18 ? -17.516 -16.375 12.047 1 88.81 18 PHE B N 1
ATOM 2878 C CA . PHE B 1 18 ? -16.797 -17.25 11.125 1 88.81 18 PHE B CA 1
ATOM 2879 C C . PHE B 1 18 ? -17.609 -17.484 9.852 1 88.81 18 PHE B C 1
ATOM 2881 O O . PHE B 1 18 ? -17.094 -17.984 8.859 1 88.81 18 PHE B O 1
ATOM 2888 N N . ARG B 1 19 ? -18.875 -17.109 9.805 1 88.12 19 ARG B N 1
ATOM 2889 C CA . ARG B 1 19 ? -19.719 -17.219 8.609 1 88.12 19 ARG B CA 1
ATOM 2890 C C . ARG B 1 19 ? -19.344 -16.141 7.594 1 88.12 19 ARG B C 1
ATOM 2892 O O . ARG B 1 19 ? -19.562 -16.312 6.391 1 88.12 19 ARG B O 1
ATOM 2899 N N . TYR B 1 20 ? -18.797 -15.094 8.125 1 90.19 20 TYR B N 1
ATOM 2900 C CA . TYR B 1 20 ? -18.5 -13.945 7.27 1 90.19 20 TYR B CA 1
ATOM 2901 C C . TYR B 1 20 ? -17.172 -14.125 6.559 1 90.19 20 TYR B C 1
ATOM 2903 O O . TYR B 1 20 ? -16.125 -14.266 7.203 1 90.19 20 TYR B O 1
ATOM 2911 N N . ILE B 1 21 ? -17.203 -14.016 5.246 1 95.12 21 ILE B N 1
ATOM 2912 C CA . ILE B 1 21 ? -16.016 -14.164 4.41 1 95.12 21 ILE B CA 1
ATOM 2913 C C . ILE B 1 21 ? -14.992 -13.094 4.77 1 95.12 21 ILE B C 1
ATOM 2915 O O . ILE B 1 21 ? -13.789 -13.375 4.805 1 95.12 21 ILE B O 1
ATOM 2919 N N . THR B 1 22 ? -15.508 -11.906 5.082 1 93.12 22 THR B N 1
ATOM 2920 C CA . THR B 1 22 ? -14.609 -10.797 5.402 1 93.12 22 THR B CA 1
ATOM 2921 C C . THR B 1 22 ? -13.805 -11.102 6.664 1 93.12 22 THR B C 1
ATOM 2923 O O .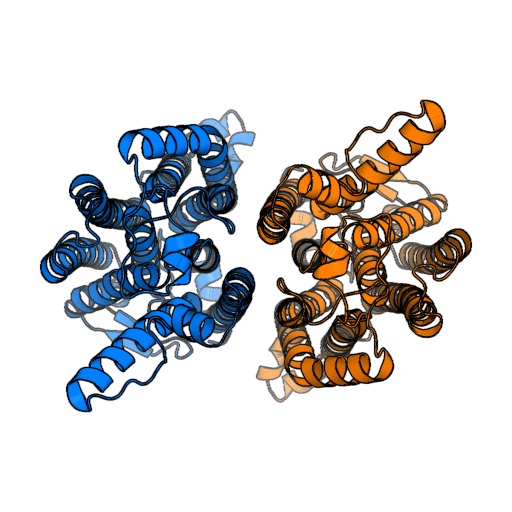 THR B 1 22 ? -12.609 -10.828 6.719 1 93.12 22 THR B O 1
ATOM 2926 N N . PHE B 1 23 ? -14.438 -11.656 7.672 1 92.75 23 PHE B N 1
ATOM 2927 C CA . PHE B 1 23 ? -13.75 -12.031 8.906 1 92.75 23 PHE B CA 1
ATOM 2928 C C . PHE B 1 23 ? -12.719 -13.117 8.633 1 92.75 23 PHE B C 1
ATOM 2930 O O . PHE B 1 23 ? -11.578 -13.023 9.086 1 92.75 23 PHE B O 1
ATOM 2937 N N . ARG B 1 24 ? -13.117 -14.109 7.883 1 96.38 24 ARG B N 1
ATOM 2938 C CA . ARG B 1 24 ? -12.219 -15.219 7.594 1 96.38 24 ARG B CA 1
ATOM 2939 C C . ARG B 1 24 ? -11.062 -14.773 6.703 1 96.38 24 ARG B C 1
ATOM 2941 O O . ARG B 1 24 ? -9.953 -15.281 6.824 1 96.38 24 ARG B O 1
ATOM 2948 N N . THR B 1 25 ? -11.328 -13.828 5.789 1 97.69 25 THR B N 1
ATOM 2949 C CA . THR B 1 25 ? -10.258 -13.242 4.98 1 97.69 25 THR B CA 1
ATOM 2950 C C . THR B 1 25 ? -9.227 -12.555 5.871 1 97.69 25 THR B C 1
ATOM 2952 O O . THR B 1 25 ? -8.023 -12.75 5.699 1 97.69 25 THR B O 1
ATOM 2955 N N . GLY B 1 26 ? -9.758 -11.75 6.848 1 95.75 26 GLY B N 1
ATOM 2956 C CA . GLY B 1 26 ? -8.867 -11.117 7.805 1 95.75 26 GLY B CA 1
ATOM 2957 C C . GLY B 1 26 ? -8.07 -12.117 8.625 1 95.75 26 GLY B C 1
ATOM 2958 O O . GLY B 1 26 ? -6.871 -11.938 8.844 1 95.75 26 GLY B O 1
ATOM 2959 N N . GLY B 1 27 ? -8.734 -13.141 9.062 1 96.31 27 GLY B N 1
ATOM 2960 C CA . GLY B 1 27 ? -8.055 -14.195 9.797 1 96.31 27 GLY B CA 1
ATOM 2961 C C . GLY B 1 27 ? -6.961 -14.867 8.992 1 96.31 27 GLY B C 1
ATOM 2962 O O . GLY B 1 27 ? -5.871 -15.125 9.516 1 96.31 27 GLY B O 1
ATOM 2963 N N . ALA B 1 28 ? -7.266 -15.156 7.75 1 98.38 28 ALA B N 1
ATOM 2964 C CA . ALA B 1 28 ? -6.281 -15.781 6.867 1 98.38 28 ALA B CA 1
ATOM 2965 C C . ALA B 1 28 ? -5.066 -14.875 6.672 1 98.38 28 ALA B C 1
ATOM 2967 O O . ALA B 1 28 ? -3.93 -15.352 6.641 1 98.38 28 ALA B O 1
ATOM 2968 N N . MET B 1 29 ? -5.328 -13.609 6.512 1 98.25 29 MET B N 1
ATOM 2969 C CA . MET B 1 29 ? -4.254 -12.633 6.348 1 98.25 29 MET B CA 1
ATOM 2970 C C . MET B 1 29 ? -3.338 -12.625 7.566 1 98.25 29 MET B C 1
ATOM 2972 O O . MET B 1 29 ? -2.115 -12.703 7.426 1 98.25 29 MET B O 1
ATOM 2976 N N . VAL B 1 30 ? -3.93 -12.57 8.742 1 97.44 30 VAL B N 1
ATOM 2977 C CA . VAL B 1 30 ? -3.168 -12.523 9.984 1 97.44 30 VAL B CA 1
ATOM 2978 C C . VAL B 1 30 ? -2.383 -13.82 10.164 1 97.44 30 VAL B C 1
ATOM 2980 O O . VAL B 1 30 ? -1.205 -13.797 10.523 1 97.44 30 VAL B O 1
ATOM 2983 N N . THR B 1 31 ? -3.041 -14.906 9.867 1 98 31 THR B N 1
ATOM 2984 C CA . THR B 1 31 ? -2.387 -16.203 10 1 98 31 THR B CA 1
ATOM 2985 C C . THR B 1 31 ? -1.199 -16.312 9.047 1 98 31 THR B C 1
ATOM 2987 O O . THR B 1 31 ? -0.122 -16.766 9.438 1 98 31 THR B O 1
ATOM 2990 N N . GLY B 1 32 ? -1.436 -15.914 7.781 1 98.38 32 GLY B N 1
ATOM 2991 C CA . GLY B 1 32 ? -0.335 -15.93 6.828 1 98.38 32 GLY B CA 1
ATOM 2992 C C . GLY B 1 32 ? 0.844 -15.078 7.266 1 98.38 32 GLY B C 1
ATOM 2993 O O . GLY B 1 32 ? 1.994 -15.516 7.184 1 98.38 32 GLY B O 1
ATOM 2994 N N . ALA B 1 33 ? 0.553 -13.883 7.77 1 97.94 33 ALA B N 1
ATOM 2995 C CA . ALA B 1 33 ? 1.598 -12.977 8.234 1 97.94 33 ALA B CA 1
ATOM 2996 C C . ALA B 1 33 ? 2.355 -13.57 9.422 1 97.94 33 ALA B C 1
ATOM 2998 O O . ALA B 1 33 ? 3.59 -13.594 9.43 1 97.94 33 ALA B O 1
ATOM 2999 N N . LEU B 1 34 ? 1.64 -14.031 10.406 1 97.06 34 LEU B N 1
ATOM 3000 C CA . LEU B 1 34 ? 2.248 -14.578 11.617 1 97.06 34 LEU B CA 1
ATOM 3001 C C . LEU B 1 34 ? 3.098 -15.805 11.289 1 97.06 34 LEU B C 1
ATOM 3003 O O . LEU B 1 34 ? 4.176 -15.984 11.852 1 97.06 34 LEU B O 1
ATOM 3007 N N . PHE B 1 35 ? 2.553 -16.609 10.375 1 97.75 35 PHE B N 1
ATOM 3008 C CA . PHE B 1 35 ? 3.301 -17.812 9.992 1 97.75 35 PHE B CA 1
ATOM 3009 C C . PHE B 1 35 ? 4.664 -17.422 9.43 1 97.75 35 PHE B C 1
ATOM 3011 O O . PHE B 1 35 ? 5.688 -17.984 9.844 1 97.75 35 PHE B O 1
ATOM 3018 N N . VAL B 1 36 ? 4.711 -16.531 8.469 1 97.81 36 VAL B N 1
ATOM 3019 C CA . VAL B 1 36 ? 5.961 -16.172 7.809 1 97.81 36 VAL B CA 1
ATOM 3020 C C . VAL B 1 36 ? 6.867 -15.43 8.789 1 97.81 36 VAL B C 1
ATOM 3022 O O . VAL B 1 36 ? 8.078 -15.641 8.805 1 97.81 36 VAL B O 1
ATOM 3025 N N . PHE B 1 37 ? 6.297 -14.555 9.648 1 94.19 37 PHE B N 1
ATOM 3026 C CA . PHE B 1 37 ? 7.102 -13.812 10.609 1 94.19 37 PHE B CA 1
ATOM 3027 C C . PHE B 1 37 ? 7.734 -14.758 11.625 1 94.19 37 PHE B C 1
ATOM 3029 O O . PHE B 1 37 ? 8.875 -14.562 12.039 1 94.19 37 PHE B O 1
ATOM 3036 N N . MET B 1 38 ? 7.008 -15.75 12.016 1 95.56 38 MET B N 1
ATOM 3037 C CA . MET B 1 38 ? 7.477 -16.656 13.062 1 95.56 38 MET B CA 1
ATOM 3038 C C . MET B 1 38 ? 8.438 -17.688 12.492 1 95.56 38 MET B C 1
ATOM 3040 O O . MET B 1 38 ? 9.445 -18.016 13.125 1 95.56 38 MET B O 1
ATOM 3044 N N . PHE B 1 39 ? 8.172 -18.156 11.273 1 96.25 39 PHE B N 1
ATOM 3045 C CA . PHE B 1 39 ? 8.953 -19.266 10.742 1 96.25 39 PHE B CA 1
ATOM 3046 C C . PHE B 1 39 ? 9.93 -18.781 9.68 1 96.25 39 PHE B C 1
ATOM 3048 O O . PHE B 1 39 ? 10.82 -19.531 9.266 1 96.25 39 PHE B O 1
ATOM 3055 N N . GLY B 1 40 ? 9.797 -17.578 9.25 1 94.81 40 GLY B N 1
ATOM 3056 C CA . GLY B 1 40 ? 10.641 -17.016 8.211 1 94.81 40 GLY B CA 1
ATOM 3057 C C . GLY B 1 40 ? 12.125 -17.109 8.523 1 94.81 40 GLY B C 1
ATOM 3058 O O . GLY B 1 40 ? 12.898 -17.641 7.734 1 94.81 40 GLY B O 1
ATOM 3059 N N . PRO B 1 41 ? 12.547 -16.625 9.711 1 96.06 41 PRO B N 1
ATOM 3060 C CA . PRO B 1 41 ? 13.969 -16.688 10.055 1 96.06 41 PRO B CA 1
ATOM 3061 C C . PRO B 1 41 ? 14.516 -18.109 10.039 1 96.06 41 PRO B C 1
ATOM 3063 O O . PRO B 1 41 ? 15.633 -18.344 9.555 1 96.06 41 PRO B O 1
ATOM 3066 N N . TRP B 1 42 ? 13.727 -19.047 10.484 1 96.38 42 TRP B N 1
ATOM 3067 C CA . TRP B 1 42 ? 14.141 -20.453 10.484 1 96.38 42 TRP B CA 1
ATOM 3068 C C . TRP B 1 42 ? 14.281 -20.969 9.055 1 96.38 42 TRP B C 1
ATOM 3070 O O . TRP B 1 42 ? 15.242 -21.688 8.742 1 96.38 42 TRP B O 1
ATOM 3080 N N . ILE B 1 43 ? 13.414 -20.641 8.195 1 95.5 43 ILE B N 1
ATOM 3081 C CA . ILE B 1 43 ? 13.445 -21.078 6.801 1 95.5 43 ILE B CA 1
ATOM 3082 C C . ILE B 1 43 ? 14.656 -20.453 6.094 1 95.5 43 ILE B C 1
ATOM 3084 O O . ILE B 1 43 ? 15.383 -21.156 5.379 1 95.5 43 ILE B O 1
ATOM 3088 N N . ILE B 1 44 ? 14.891 -19.234 6.324 1 95.88 44 ILE B N 1
ATOM 3089 C CA . ILE B 1 44 ? 16 -18.516 5.699 1 95.88 44 ILE B CA 1
ATOM 3090 C C . ILE B 1 44 ? 17.328 -19.141 6.137 1 95.88 44 ILE B C 1
ATOM 3092 O O . ILE B 1 44 ? 18.203 -19.391 5.309 1 95.88 44 ILE B O 1
ATOM 3096 N N . ASP B 1 45 ? 17.453 -19.391 7.43 1 95.5 45 ASP B N 1
ATOM 3097 C CA . ASP B 1 45 ? 18.688 -19.984 7.961 1 95.5 45 ASP B CA 1
ATOM 3098 C C . ASP B 1 45 ? 18.938 -21.359 7.371 1 95.5 45 ASP B C 1
ATOM 3100 O O . ASP B 1 45 ? 20.062 -21.703 7.031 1 95.5 45 ASP B O 1
ATOM 3104 N N . ASN B 1 46 ? 17.922 -22.156 7.262 1 95.31 46 ASN B N 1
ATOM 3105 C CA . ASN B 1 46 ? 18.062 -23.484 6.695 1 95.31 46 ASN B CA 1
ATOM 3106 C C . ASN B 1 46 ? 18.438 -23.438 5.219 1 95.31 46 ASN B C 1
ATOM 3108 O O . ASN B 1 46 ? 19.234 -24.234 4.746 1 95.31 46 ASN B O 1
ATOM 3112 N N . LEU B 1 47 ? 17.844 -22.531 4.48 1 94.06 47 LEU B N 1
ATOM 3113 C CA . LEU B 1 47 ? 18.156 -22.391 3.062 1 94.06 47 LEU B CA 1
ATOM 3114 C C . LEU B 1 47 ? 19.578 -21.891 2.863 1 94.06 47 LEU B C 1
ATOM 3116 O O . LEU B 1 47 ? 20.281 -22.328 1.939 1 94.06 47 LEU B O 1
ATOM 3120 N N . ARG B 1 48 ? 19.938 -20.984 3.701 1 93 48 ARG B N 1
ATOM 3121 C CA . ARG B 1 48 ? 21.297 -20.469 3.643 1 93 48 ARG B CA 1
ATOM 3122 C C . ARG B 1 48 ? 22.312 -21.594 3.863 1 93 48 ARG B C 1
ATOM 3124 O O . ARG B 1 48 ? 23.328 -21.656 3.166 1 93 48 ARG B O 1
ATOM 3131 N N . LEU B 1 49 ? 22.125 -22.406 4.793 1 91.06 49 LEU B N 1
ATOM 3132 C CA . LEU B 1 49 ? 23.016 -23.516 5.113 1 91.06 49 LEU B CA 1
ATOM 3133 C C . LEU B 1 49 ? 23.078 -24.516 3.959 1 91.06 49 LEU B C 1
ATOM 3135 O O . LEU B 1 49 ? 24.156 -25 3.605 1 91.06 49 LEU B O 1
ATOM 3139 N N . ARG B 1 50 ? 21.922 -24.781 3.391 1 91.69 50 ARG B N 1
ATOM 3140 C CA . ARG B 1 50 ? 21.828 -25.812 2.369 1 91.69 50 ARG B CA 1
ATOM 3141 C C . ARG B 1 50 ? 22.344 -25.312 1.025 1 91.69 50 ARG B C 1
ATOM 3143 O O . ARG B 1 50 ? 22.828 -26.109 0.206 1 91.69 50 ARG B O 1
ATOM 3150 N N . GLN B 1 51 ? 22.234 -24 0.815 1 91.25 51 GLN B N 1
ATOM 3151 C CA . GLN B 1 51 ? 22.578 -23.453 -0.491 1 91.25 51 GLN B CA 1
ATOM 3152 C C . GLN B 1 51 ? 23.984 -22.859 -0.482 1 91.25 51 GLN B C 1
ATOM 3154 O O . GLN B 1 51 ? 24.531 -22.531 -1.537 1 91.25 51 GLN B O 1
ATOM 3159 N N . GLY B 1 52 ? 24.656 -22.734 0.585 1 85.12 52 GLY B N 1
ATOM 3160 C CA . GLY B 1 52 ? 26.031 -22.312 0.726 1 85.12 52 GLY B CA 1
ATOM 3161 C C . GLY B 1 52 ? 26.312 -20.969 0.071 1 85.12 52 GLY B C 1
ATOM 3162 O O . GLY B 1 52 ? 26.203 -19.922 0.714 1 85.12 52 GLY B O 1
ATOM 3163 N N . LYS B 1 53 ? 26.484 -21.031 -1.309 1 83.06 53 LYS B N 1
ATOM 3164 C CA . LYS B 1 53 ? 26.922 -19.875 -2.078 1 83.06 53 LYS B CA 1
ATOM 3165 C C . LYS B 1 53 ? 25.719 -19.031 -2.516 1 83.06 53 LYS B C 1
ATOM 3167 O O . LYS B 1 53 ? 25.891 -18 -3.182 1 83.06 53 LYS B O 1
ATOM 3172 N N . GLY B 1 54 ? 24.547 -19.5 -2.09 1 85.25 54 GLY B N 1
ATOM 3173 C CA . GLY B 1 54 ? 23.344 -18.766 -2.439 1 85.25 54 GLY B CA 1
ATOM 3174 C C . GLY B 1 54 ? 22.922 -18.969 -3.879 1 85.25 54 GLY B C 1
ATOM 3175 O O . GLY B 1 54 ? 23.297 -19.969 -4.504 1 85.25 54 GLY B O 1
ATOM 3176 N N . GLN B 1 55 ? 22.016 -18.078 -4.324 1 85 55 GLN B N 1
ATOM 3177 C CA . GLN B 1 55 ? 21.531 -18.141 -5.699 1 85 55 GLN B CA 1
ATOM 3178 C C . GLN B 1 55 ? 22.641 -17.828 -6.695 1 85 55 GLN B C 1
ATOM 3180 O O . GLN B 1 55 ? 23.297 -16.797 -6.582 1 85 55 GLN B O 1
ATOM 3185 N N . PRO B 1 56 ? 22.875 -18.719 -7.652 1 81.94 56 PRO B N 1
ATOM 3186 C CA . PRO B 1 56 ? 23.812 -18.391 -8.719 1 81.94 56 PRO B CA 1
ATOM 3187 C C . PRO B 1 56 ? 23.375 -17.188 -9.547 1 81.94 56 PRO B C 1
ATOM 3189 O O . PRO B 1 56 ? 22.203 -17.078 -9.914 1 81.94 56 PRO B O 1
ATOM 3192 N N . ILE B 1 57 ? 24.25 -16.297 -9.812 1 82.25 57 ILE B N 1
ATOM 3193 C CA . ILE B 1 57 ? 23.953 -15.055 -10.516 1 82.25 57 ILE B CA 1
ATOM 3194 C C . ILE B 1 57 ? 24.406 -15.164 -11.969 1 82.25 57 ILE B C 1
ATOM 3196 O O . ILE B 1 57 ? 25.5 -15.664 -12.25 1 82.25 57 ILE B O 1
ATOM 3200 N N . ARG B 1 58 ? 23.562 -14.688 -12.859 1 82.81 58 ARG B N 1
ATOM 3201 C CA . ARG B 1 58 ? 23.891 -14.703 -14.281 1 82.81 58 ARG B CA 1
ATOM 3202 C C . ARG B 1 58 ? 24.984 -13.695 -14.602 1 82.81 58 ARG B C 1
ATOM 3204 O O . ARG B 1 58 ? 24.969 -12.57 -14.102 1 82.81 58 ARG B O 1
ATOM 3211 N N . THR B 1 59 ? 25.844 -14.047 -15.477 1 80.69 59 THR B N 1
ATOM 3212 C CA . THR B 1 59 ? 26.953 -13.172 -15.844 1 80.69 59 THR B CA 1
ATOM 3213 C C . THR B 1 59 ? 26.516 -12.141 -16.875 1 80.69 59 THR B C 1
ATOM 3215 O O . THR B 1 59 ? 27.141 -11.094 -17.031 1 80.69 59 THR B O 1
ATOM 3218 N N . ASP B 1 60 ? 25.391 -12.477 -17.547 1 79.44 60 ASP B N 1
ATOM 3219 C CA . ASP B 1 60 ? 24.922 -11.586 -18.594 1 79.44 60 ASP B CA 1
ATOM 3220 C C . ASP B 1 60 ? 23.906 -10.586 -18.062 1 79.44 60 ASP B C 1
ATOM 3222 O O . ASP B 1 60 ? 23.328 -9.812 -18.828 1 79.44 60 ASP B O 1
ATOM 3226 N N . GLY B 1 61 ? 23.734 -10.602 -16.766 1 82.19 61 GLY B N 1
ATOM 3227 C CA . GLY B 1 61 ? 22.875 -9.617 -16.156 1 82.19 61 GLY B CA 1
ATOM 3228 C C . GLY B 1 61 ? 23.609 -8.359 -15.734 1 82.19 61 GLY B C 1
ATOM 3229 O O . GLY B 1 61 ? 24.75 -8.133 -16.141 1 82.19 61 GLY B O 1
ATOM 3230 N N . PRO B 1 62 ? 22.891 -7.477 -15.031 1 83.06 62 PRO B N 1
ATOM 3231 C CA . PRO B 1 62 ? 23.578 -6.277 -14.562 1 83.06 62 PRO B CA 1
ATOM 3232 C C . PRO B 1 62 ? 24.812 -6.602 -13.711 1 83.06 62 PRO B C 1
ATOM 3234 O O . PRO B 1 62 ? 24.719 -7.398 -12.773 1 83.06 62 PRO B O 1
ATOM 3237 N N . GLN B 1 63 ? 25.828 -5.98 -13.883 1 80.25 63 GLN B N 1
ATOM 3238 C CA . GLN B 1 63 ? 27.109 -6.281 -13.258 1 80.25 63 GLN B CA 1
ATOM 3239 C C . GLN B 1 63 ? 27.062 -6.039 -11.75 1 80.25 63 GLN B C 1
ATOM 3241 O O . GLN B 1 63 ? 27.734 -6.73 -10.984 1 80.25 63 GLN B O 1
ATOM 3246 N N . SER B 1 64 ? 26.266 -5.117 -11.398 1 81.94 64 SER B N 1
ATOM 3247 C CA . SER B 1 64 ? 26.141 -4.789 -9.984 1 81.94 64 SER B CA 1
ATOM 3248 C C . SER B 1 64 ? 25.594 -5.961 -9.18 1 81.94 64 SER B C 1
ATOM 3250 O O . SER B 1 64 ? 25.859 -6.086 -7.984 1 81.94 64 SER B O 1
ATOM 3252 N N . HIS B 1 65 ? 24.922 -6.816 -9.836 1 85.44 65 HIS B N 1
ATOM 3253 C CA . HIS B 1 65 ? 24.312 -7.949 -9.156 1 85.44 65 HIS B CA 1
ATOM 3254 C C . HIS B 1 65 ? 25.359 -8.945 -8.688 1 85.44 65 HIS B C 1
ATOM 3256 O O . HIS B 1 65 ? 25.172 -9.641 -7.688 1 85.44 65 HIS B O 1
ATOM 3262 N N . LEU B 1 66 ? 26.422 -8.992 -9.344 1 80.81 66 LEU B N 1
ATOM 3263 C CA . LEU B 1 66 ? 27.484 -9.914 -9.008 1 80.81 66 LEU B CA 1
ATOM 3264 C C . LEU B 1 66 ? 28.125 -9.547 -7.668 1 80.81 66 LEU B C 1
ATOM 3266 O O . LEU B 1 66 ? 28.625 -10.422 -6.953 1 80.81 66 LEU B O 1
ATOM 3270 N N . MET B 1 67 ? 27.969 -8.305 -7.332 1 80.44 67 MET B N 1
ATOM 3271 C CA . MET B 1 67 ? 28.594 -7.824 -6.098 1 80.44 67 MET B CA 1
ATOM 3272 C C . MET B 1 67 ? 27.562 -7.727 -4.98 1 80.44 67 MET B C 1
ATOM 3274 O O . MET B 1 67 ? 27.859 -8 -3.82 1 80.44 67 MET B O 1
ATOM 3278 N N . THR B 1 68 ? 26.406 -7.48 -5.367 1 83.25 68 THR B N 1
ATOM 3279 C CA . THR B 1 68 ? 25.453 -7.078 -4.336 1 83.25 68 THR B CA 1
ATOM 3280 C C . THR B 1 68 ? 24.531 -8.234 -3.98 1 83.25 68 THR B C 1
ATOM 3282 O O . THR B 1 68 ? 23.938 -8.258 -2.898 1 83.25 68 THR B O 1
ATOM 3285 N N . LYS B 1 69 ? 24.469 -9.227 -4.812 1 85.56 69 LYS B N 1
ATOM 3286 C CA . LYS B 1 69 ? 23.453 -10.258 -4.613 1 85.56 69 LYS B CA 1
ATOM 3287 C C . LYS B 1 69 ? 24.094 -11.594 -4.238 1 85.56 69 LYS B C 1
ATOM 3289 O O . LYS B 1 69 ? 23.406 -12.547 -3.883 1 85.56 69 LYS B O 1
ATOM 3294 N N . LYS B 1 70 ? 25.359 -11.641 -4.27 1 83.38 70 LYS B N 1
ATOM 3295 C CA . LYS B 1 70 ? 26.062 -12.883 -3.984 1 83.38 70 LYS B CA 1
ATOM 3296 C C . LYS B 1 70 ? 25.828 -13.344 -2.549 1 83.38 70 LYS B C 1
ATOM 3298 O O . LYS B 1 70 ? 25.828 -12.531 -1.622 1 83.38 70 LYS B O 1
ATOM 3303 N N . GLY B 1 71 ? 25.5 -14.648 -2.432 1 86.94 71 GLY B N 1
ATOM 3304 C CA . GLY B 1 71 ? 25.391 -15.227 -1.103 1 86.94 71 GLY B CA 1
ATOM 3305 C C . GLY B 1 71 ? 23.969 -15.234 -0.579 1 86.94 71 GLY B C 1
ATOM 3306 O O . GLY B 1 71 ? 23.672 -15.914 0.405 1 86.94 71 GLY B O 1
ATOM 3307 N N . THR B 1 72 ? 23.062 -14.562 -1.201 1 92.25 72 THR B N 1
ATOM 3308 C CA . THR B 1 72 ? 21.672 -14.516 -0.758 1 92.25 72 THR B CA 1
ATOM 3309 C C . THR B 1 72 ? 20.922 -15.789 -1.158 1 92.25 72 THR B C 1
ATOM 3311 O O . THR B 1 72 ? 20.938 -16.172 -2.328 1 92.25 72 THR B O 1
ATOM 3314 N N . PRO B 1 73 ? 20.344 -16.453 -0.196 1 95.5 73 PRO B N 1
ATOM 3315 C CA . PRO B 1 73 ? 19.625 -17.688 -0.535 1 95.5 73 PRO B CA 1
ATOM 3316 C C . PRO B 1 73 ? 18.375 -17.422 -1.379 1 95.5 73 PRO B C 1
ATOM 3318 O O . PRO B 1 73 ? 17.828 -16.328 -1.354 1 95.5 73 PRO B O 1
ATOM 3321 N N . THR B 1 74 ? 17.953 -18.438 -2.152 1 95.75 74 THR B N 1
ATOM 3322 C CA . THR B 1 74 ? 16.75 -18.375 -2.979 1 95.75 74 THR B CA 1
ATOM 3323 C C . THR B 1 74 ? 15.695 -19.344 -2.477 1 95.75 74 THR B C 1
ATOM 3325 O O . THR B 1 74 ? 15.797 -19.875 -1.367 1 95.75 74 THR B O 1
ATOM 3328 N N . MET B 1 75 ? 14.57 -19.469 -3.139 1 97.19 75 MET B N 1
ATOM 3329 C CA . MET B 1 75 ? 13.422 -20.328 -2.828 1 97.19 75 MET B CA 1
ATOM 3330 C C . MET B 1 75 ? 12.617 -19.75 -1.668 1 97.19 75 MET B C 1
ATOM 3332 O O . MET B 1 75 ? 12 -20.484 -0.903 1 97.19 75 MET B O 1
ATOM 3336 N N . GLY B 1 76 ? 12.664 -18.453 -1.493 1 97.38 76 GLY B N 1
ATOM 3337 C CA . GLY B 1 76 ? 11.844 -17.797 -0.494 1 97.38 76 GLY B CA 1
ATOM 3338 C C . GLY B 1 76 ? 10.359 -18 -0.713 1 97.38 76 GLY B C 1
ATOM 3339 O O . GLY B 1 76 ? 9.555 -17.812 0.206 1 97.38 76 GLY B O 1
ATOM 3340 N N . GLY B 1 77 ? 10.016 -18.391 -1.894 1 98.31 77 GLY B N 1
ATOM 3341 C CA . GLY B 1 77 ? 8.633 -18.75 -2.18 1 98.31 77 GLY B CA 1
ATOM 3342 C C . GLY B 1 77 ? 8.078 -19.797 -1.229 1 98.31 77 GLY B C 1
ATOM 3343 O O . GLY B 1 77 ? 6.871 -19.844 -0.984 1 98.31 77 GLY B O 1
ATOM 3344 N N . LEU B 1 78 ? 8.938 -20.578 -0.694 1 98.06 78 LEU B N 1
ATOM 3345 C CA . LEU B 1 78 ? 8.508 -21.609 0.254 1 98.06 78 LEU B CA 1
ATOM 3346 C C . LEU B 1 78 ? 7.848 -20.969 1.476 1 98.06 78 LEU B C 1
ATOM 3348 O O . LEU B 1 78 ? 6.871 -21.516 2.006 1 98.06 78 LEU B O 1
ATOM 3352 N N . MET B 1 79 ? 8.391 -19.891 1.935 1 98 79 MET B N 1
ATOM 3353 C CA . MET B 1 79 ? 7.816 -19.219 3.096 1 98 79 MET B CA 1
ATOM 3354 C C . MET B 1 79 ? 6.445 -18.641 2.764 1 98 79 MET B C 1
ATOM 3356 O O . MET B 1 79 ? 5.504 -18.781 3.545 1 98 79 MET B O 1
ATOM 3360 N N . ILE B 1 80 ? 6.324 -18.031 1.574 1 98.69 80 ILE B N 1
ATOM 3361 C CA . ILE B 1 80 ? 5.055 -17.453 1.146 1 98.69 80 ILE B CA 1
ATOM 3362 C C . ILE B 1 80 ? 4.008 -18.547 1 1 98.69 80 ILE B C 1
ATOM 3364 O O . ILE B 1 80 ? 2.9 -18.438 1.535 1 98.69 80 ILE B O 1
ATOM 3368 N N . LEU B 1 81 ? 4.402 -19.625 0.314 1 98.81 81 LEU B N 1
ATOM 3369 C CA . LEU B 1 81 ? 3.467 -20.703 -0.002 1 98.81 81 LEU B CA 1
ATOM 3370 C C . LEU B 1 81 ? 3.035 -21.438 1.263 1 98.81 81 LEU B C 1
ATOM 3372 O O . LEU B 1 81 ? 1.885 -21.875 1.372 1 98.81 81 LEU B O 1
ATOM 3376 N N . SER B 1 82 ? 3.961 -21.594 2.205 1 98.56 82 SER B N 1
ATOM 3377 C CA . SER B 1 82 ? 3.596 -22.234 3.463 1 98.56 82 SER B CA 1
ATOM 3378 C C . SER B 1 82 ? 2.592 -21.406 4.242 1 98.56 82 SER B C 1
ATOM 3380 O O . SER B 1 82 ? 1.57 -21.906 4.703 1 98.56 82 SER B O 1
ATOM 3382 N N . GLY B 1 83 ? 2.867 -20.078 4.379 1 98.62 83 GLY B N 1
ATOM 3383 C CA . GLY B 1 83 ? 1.935 -19.203 5.062 1 98.62 83 GLY B CA 1
ATOM 3384 C C . GLY B 1 83 ? 0.586 -19.109 4.375 1 98.62 83 GLY B C 1
ATOM 3385 O O . GLY B 1 83 ? -0.456 -19.125 5.031 1 98.62 83 GLY B O 1
ATOM 3386 N N . LEU B 1 84 ? 0.597 -19 3.066 1 98.81 84 LEU B N 1
ATOM 3387 C CA . LEU B 1 84 ? -0.609 -18.953 2.246 1 98.81 84 LEU B CA 1
ATOM 3388 C C . LEU B 1 84 ? -1.445 -20.203 2.422 1 98.81 84 LEU B C 1
ATOM 3390 O O . LEU B 1 84 ? -2.664 -20.125 2.592 1 98.81 84 LEU B O 1
ATOM 3394 N N . THR B 1 85 ? -0.76 -21.375 2.391 1 98.81 85 THR B N 1
ATOM 3395 C CA . THR B 1 85 ? -1.462 -22.641 2.484 1 98.81 85 THR B CA 1
ATOM 3396 C C . THR B 1 85 ? -2.068 -22.828 3.871 1 98.81 85 THR B C 1
ATOM 3398 O O . THR B 1 85 ? -3.24 -23.188 4 1 98.81 85 THR B O 1
ATOM 3401 N N . VAL B 1 86 ? -1.305 -22.531 4.914 1 98.44 86 VAL B N 1
ATOM 3402 C CA . VAL B 1 86 ? -1.797 -22.672 6.281 1 98.44 86 VAL B CA 1
ATOM 3403 C C . VAL B 1 86 ? -2.971 -21.719 6.508 1 98.44 86 VAL B C 1
ATOM 3405 O O . VAL B 1 86 ? -4.012 -22.125 7.035 1 98.44 86 VAL B O 1
ATOM 3408 N N . GLY B 1 87 ? -2.803 -20.453 6.062 1 98.5 87 GLY B N 1
ATOM 3409 C CA . GLY B 1 87 ? -3.887 -19.484 6.191 1 98.5 87 GLY B CA 1
ATOM 3410 C C . GLY B 1 87 ? -5.141 -19.891 5.438 1 98.5 87 GLY B C 1
ATOM 3411 O O . GLY B 1 87 ? -6.25 -19.781 5.953 1 98.5 87 GLY B O 1
ATOM 3412 N N . THR B 1 88 ? -5.008 -20.422 4.25 1 98.5 88 THR B N 1
ATOM 3413 C CA . THR B 1 88 ? -6.137 -20.812 3.414 1 98.5 88 THR B CA 1
ATOM 3414 C C . THR B 1 88 ? -6.855 -22.031 4.004 1 98.5 88 THR B C 1
ATOM 3416 O O . THR B 1 88 ? -8.078 -22.016 4.168 1 98.5 88 THR B O 1
ATOM 3419 N N . VAL B 1 89 ? -6.113 -23.031 4.383 1 98 89 VAL B N 1
ATOM 3420 C CA . VAL B 1 89 ? -6.695 -24.297 4.848 1 98 89 VAL B CA 1
ATOM 3421 C C . VAL B 1 89 ? -7.395 -24.078 6.188 1 98 89 VAL B C 1
ATOM 3423 O O . VAL B 1 89 ? -8.438 -24.672 6.453 1 98 89 VAL B O 1
ATOM 3426 N N . LEU B 1 90 ? -6.922 -23.188 6.977 1 97.75 90 LEU B N 1
ATOM 3427 C CA . LEU B 1 90 ? -7.5 -22.953 8.297 1 97.75 90 LEU B CA 1
ATOM 3428 C C . LEU B 1 90 ? -8.781 -22.125 8.18 1 97.75 90 LEU B C 1
ATOM 3430 O O . LEU B 1 90 ? -9.719 -22.328 8.961 1 97.75 90 LEU B O 1
ATOM 3434 N N . TRP B 1 91 ? -8.844 -21.25 7.195 1 97.94 91 TRP B N 1
ATOM 3435 C CA . TRP B 1 91 ? -9.898 -20.25 7.297 1 97.94 91 TRP B CA 1
ATOM 3436 C C . TRP B 1 91 ? -10.914 -20.406 6.168 1 97.94 91 TRP B C 1
ATOM 3438 O O . TRP B 1 91 ? -12.055 -19.953 6.281 1 97.94 91 TRP B O 1
ATOM 3448 N N . ALA B 1 92 ? -10.508 -20.969 5.039 1 97.88 92 ALA B N 1
ATOM 3449 C CA . ALA B 1 92 ? -11.43 -21.094 3.91 1 97.88 92 ALA B CA 1
ATOM 3450 C C . ALA B 1 92 ? -12.422 -22.219 4.129 1 97.88 92 ALA B C 1
ATOM 3452 O O . ALA B 1 92 ? -12.164 -23.141 4.902 1 97.88 92 ALA B O 1
ATOM 3453 N N . ASN B 1 93 ? -13.633 -22.172 3.484 1 96.69 93 ASN B N 1
ATOM 3454 C CA . ASN B 1 93 ? -14.578 -23.281 3.439 1 96.69 93 ASN B CA 1
ATOM 3455 C C . ASN B 1 93 ? -13.992 -24.484 2.711 1 96.69 93 ASN B C 1
ATOM 3457 O O . ASN B 1 93 ? -13.781 -24.438 1.498 1 96.69 93 ASN B O 1
ATOM 3461 N N . PRO B 1 94 ? -13.727 -25.547 3.418 1 95.56 94 PRO B N 1
ATOM 3462 C CA . PRO B 1 94 ? -13.062 -26.688 2.803 1 95.56 94 PRO B CA 1
ATOM 3463 C C . PRO B 1 94 ? -13.914 -27.359 1.729 1 95.56 94 PRO B C 1
ATOM 3465 O O . PRO B 1 94 ? -13.414 -28.188 0.962 1 95.56 94 PRO B O 1
ATOM 3468 N N . LEU B 1 95 ? -15.148 -27.047 1.612 1 96.25 95 LEU B N 1
ATOM 3469 C CA . LEU B 1 95 ? -16.031 -27.672 0.627 1 96.25 95 LEU B CA 1
ATOM 3470 C C . LEU B 1 95 ? -16.031 -26.875 -0.672 1 96.25 95 LEU B C 1
ATOM 3472 O O . LEU B 1 95 ? -16.609 -27.312 -1.669 1 96.25 95 LEU B O 1
ATOM 3476 N N . ASN B 1 96 ? -15.398 -25.734 -0.659 1 97.56 96 ASN B N 1
ATOM 3477 C CA . ASN B 1 96 ? -15.43 -24.875 -1.832 1 97.56 96 ASN B CA 1
ATOM 3478 C C . ASN B 1 96 ? -14.453 -25.344 -2.906 1 97.56 96 ASN B C 1
ATOM 3480 O O . ASN B 1 96 ? -13.242 -25.312 -2.703 1 97.56 96 ASN B O 1
ATOM 3484 N N . PRO B 1 97 ? -14.914 -25.766 -3.982 1 98 97 PRO B N 1
ATOM 3485 C CA . PRO B 1 97 ? -14.031 -26.328 -5.008 1 98 97 PRO B CA 1
ATOM 3486 C C . PRO B 1 97 ? -13.094 -25.297 -5.621 1 98 97 PRO B C 1
ATOM 3488 O O . PRO B 1 97 ? -11.984 -25.625 -6.039 1 98 97 PRO B O 1
ATOM 3491 N N . TYR B 1 98 ? -13.547 -24.031 -5.742 1 98.5 98 TYR B N 1
ATOM 3492 C CA . TYR B 1 98 ? -12.711 -22.984 -6.328 1 98.5 98 TYR B CA 1
ATOM 3493 C C . TYR B 1 98 ? -11.422 -22.812 -5.539 1 98.5 98 TYR B C 1
ATOM 3495 O O . TYR B 1 98 ? -10.352 -22.641 -6.125 1 98.5 98 TYR B O 1
ATOM 3503 N N . VAL B 1 99 ? -11.5 -22.859 -4.23 1 98.62 99 VAL B N 1
ATOM 3504 C CA . VAL B 1 99 ? -10.336 -22.719 -3.359 1 98.62 99 VAL B CA 1
ATOM 3505 C C . VAL B 1 99 ? -9.328 -23.812 -3.658 1 98.62 99 VAL B C 1
ATOM 3507 O O . VAL B 1 99 ? -8.133 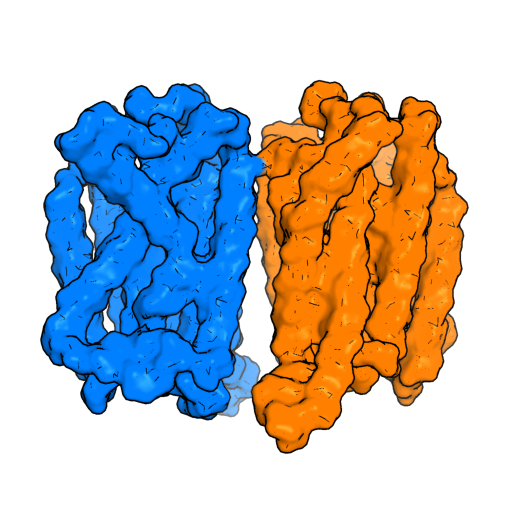-23.547 -3.805 1 98.62 99 VAL B O 1
ATOM 3510 N N . TRP B 1 100 ? -9.773 -24.984 -3.854 1 98.62 100 TRP B N 1
ATOM 3511 C CA . TRP B 1 100 ? -8.891 -26.125 -4.07 1 98.62 100 TRP B CA 1
ATOM 3512 C C . TRP B 1 100 ? -8.273 -26.062 -5.461 1 98.62 100 TRP B C 1
ATOM 3514 O O . TRP B 1 100 ? -7.105 -26.422 -5.641 1 98.62 100 TRP B O 1
ATOM 3524 N N . ILE B 1 101 ? -9.055 -25.688 -6.438 1 98.81 101 ILE B N 1
ATOM 3525 C CA . ILE B 1 101 ? -8.539 -25.594 -7.801 1 98.81 101 ILE B CA 1
ATOM 3526 C C . ILE B 1 101 ? -7.414 -24.562 -7.855 1 98.81 101 ILE B C 1
ATOM 3528 O O . ILE B 1 101 ? -6.332 -24.844 -8.375 1 98.81 101 ILE B O 1
ATOM 3532 N N . VAL B 1 102 ? -7.633 -23.344 -7.293 1 98.94 102 VAL B N 1
ATOM 3533 C CA . VAL B 1 102 ? -6.637 -22.281 -7.324 1 98.94 102 VAL B CA 1
ATOM 3534 C C . VAL B 1 102 ? -5.426 -22.672 -6.484 1 98.94 102 VAL B C 1
ATOM 3536 O O . VAL B 1 102 ? -4.281 -22.438 -6.879 1 98.94 102 VAL B O 1
ATOM 3539 N N . LEU B 1 103 ? -5.684 -23.281 -5.328 1 98.88 103 LEU B N 1
ATOM 3540 C CA . LEU B 1 103 ? -4.582 -23.734 -4.484 1 98.88 103 LEU B CA 1
ATOM 3541 C C . LEU B 1 103 ? -3.746 -24.781 -5.203 1 98.88 103 LEU B C 1
ATOM 3543 O O . LEU B 1 103 ? -2.518 -24.781 -5.098 1 98.88 103 LEU B O 1
ATOM 3547 N N . ALA B 1 104 ? -4.402 -25.688 -5.934 1 98.81 104 ALA B N 1
ATOM 3548 C CA . ALA B 1 104 ? -3.695 -26.719 -6.68 1 98.81 104 ALA B CA 1
ATOM 3549 C C . ALA B 1 104 ? -2.801 -26.109 -7.754 1 98.81 104 ALA B C 1
ATOM 3551 O O . ALA B 1 104 ? -1.666 -26.547 -7.953 1 98.81 104 ALA B O 1
ATOM 3552 N N . VAL B 1 105 ? -3.314 -25.125 -8.453 1 98.94 105 VAL B N 1
ATOM 3553 C CA . VAL B 1 105 ? -2.504 -24.422 -9.445 1 98.94 105 VAL B CA 1
ATOM 3554 C C . VAL B 1 105 ? -1.321 -23.75 -8.766 1 98.94 105 VAL B C 1
ATOM 3556 O O . VAL B 1 105 ? -0.187 -23.828 -9.242 1 98.94 105 VAL B O 1
ATOM 3559 N N . THR B 1 106 ? -1.576 -23.047 -7.656 1 98.94 106 THR B N 1
ATOM 3560 C CA . THR B 1 106 ? -0.555 -22.312 -6.922 1 98.94 106 THR B CA 1
ATOM 3561 C C . THR B 1 106 ? 0.568 -23.234 -6.473 1 98.94 106 THR B C 1
ATOM 3563 O O . THR B 1 106 ? 1.742 -22.984 -6.746 1 98.94 106 THR B O 1
ATOM 3566 N N . LEU B 1 107 ? 0.191 -24.328 -5.855 1 98.88 107 LEU B N 1
ATOM 3567 C CA . LEU B 1 107 ? 1.184 -25.266 -5.352 1 98.88 107 LEU B CA 1
ATOM 3568 C C . LEU B 1 107 ? 1.837 -26.031 -6.496 1 98.88 107 LEU B C 1
ATOM 3570 O O . LEU B 1 107 ? 3.02 -26.375 -6.426 1 98.88 107 LEU B O 1
ATOM 3574 N N . GLY B 1 108 ? 1.067 -26.359 -7.539 1 98.88 108 GLY B N 1
ATOM 3575 C CA . GLY B 1 108 ? 1.644 -27 -8.711 1 98.88 108 GLY B CA 1
ATOM 3576 C C . GLY B 1 108 ? 2.717 -26.172 -9.383 1 98.88 108 GLY B C 1
ATOM 3577 O O . GLY B 1 108 ? 3.818 -26.656 -9.648 1 98.88 108 GLY B O 1
ATOM 3578 N N . PHE B 1 109 ? 2.367 -24.891 -9.664 1 98.88 109 PHE B N 1
ATOM 3579 C CA . PHE B 1 109 ? 3.359 -23.969 -10.219 1 98.88 109 PHE B CA 1
ATOM 3580 C C . PHE B 1 109 ? 4.52 -23.781 -9.258 1 98.88 109 PHE B C 1
ATOM 3582 O O . PHE B 1 109 ? 5.672 -23.641 -9.68 1 98.88 109 PHE B O 1
ATOM 3589 N N . GLY B 1 110 ? 4.188 -23.734 -7.922 1 98.81 110 GLY B N 1
ATOM 3590 C CA . GLY B 1 110 ? 5.23 -23.656 -6.91 1 98.81 110 GLY B CA 1
ATOM 3591 C C . GLY B 1 110 ? 6.203 -24.828 -6.977 1 98.81 110 GLY B C 1
ATOM 3592 O O . GLY B 1 110 ? 7.414 -24.641 -6.82 1 98.81 110 GLY B O 1
ATOM 3593 N N . PHE B 1 111 ? 5.688 -25.984 -7.199 1 98.56 111 PHE B N 1
ATOM 3594 C CA . PHE B 1 111 ? 6.523 -27.172 -7.305 1 98.56 111 PHE B CA 1
ATOM 3595 C C . PHE B 1 111 ? 7.41 -27.094 -8.539 1 98.56 111 PHE B C 1
ATOM 3597 O O . PHE B 1 111 ? 8.578 -27.484 -8.5 1 98.56 111 PHE B O 1
ATOM 3604 N N . VAL B 1 112 ? 6.867 -26.672 -9.641 1 98.38 112 VAL B N 1
ATOM 3605 C CA . VAL B 1 112 ? 7.652 -26.484 -10.852 1 98.38 112 VAL B CA 1
ATOM 3606 C C . VAL B 1 112 ? 8.797 -25.516 -10.594 1 98.38 112 VAL B C 1
ATOM 3608 O O . VAL B 1 112 ? 9.945 -25.781 -10.953 1 98.38 112 VAL B O 1
ATOM 3611 N N . GLY B 1 113 ? 8.453 -24.391 -9.953 1 98.19 113 GLY B N 1
ATOM 3612 C CA . GLY B 1 113 ? 9.461 -23.406 -9.609 1 98.19 113 GLY B CA 1
ATOM 3613 C C . GLY B 1 113 ? 10.484 -23.922 -8.617 1 98.19 113 GLY B C 1
ATOM 3614 O O . GLY B 1 113 ? 11.672 -23.609 -8.727 1 98.19 113 GLY B O 1
ATOM 3615 N N . PHE B 1 114 ? 10 -24.688 -7.648 1 97.81 114 PHE B N 1
ATOM 3616 C CA . PHE B 1 114 ? 10.883 -25.281 -6.652 1 97.81 114 PHE B CA 1
ATOM 3617 C C . PHE B 1 114 ? 11.906 -26.188 -7.316 1 97.81 114 PHE B C 1
ATOM 3619 O O . PHE B 1 114 ? 13.102 -26.125 -7 1 97.81 114 PHE B O 1
ATOM 3626 N N . TYR B 1 115 ? 11.438 -27 -8.164 1 97.06 115 TYR B N 1
ATOM 3627 C CA . TYR B 1 115 ? 12.344 -27.922 -8.859 1 97.06 115 TYR B CA 1
ATOM 3628 C C . TYR B 1 115 ? 13.359 -27.156 -9.688 1 97.06 115 TYR B C 1
ATOM 3630 O O . TYR B 1 115 ? 14.539 -27.516 -9.742 1 97.06 115 TYR B O 1
ATOM 3638 N N . ASP B 1 116 ? 12.93 -26.125 -10.344 1 96.5 116 ASP B N 1
ATOM 3639 C CA . ASP B 1 116 ? 13.82 -25.266 -11.117 1 96.5 116 ASP B CA 1
ATOM 3640 C C . ASP B 1 116 ? 14.898 -24.641 -10.234 1 96.5 116 ASP B C 1
ATOM 3642 O O . ASP B 1 116 ? 16.094 -24.719 -10.562 1 96.5 116 ASP B O 1
ATOM 3646 N N . ASP B 1 117 ? 14.516 -24.031 -9.125 1 96.31 117 ASP B N 1
ATOM 3647 C CA . ASP B 1 117 ? 15.453 -23.422 -8.195 1 96.31 117 ASP B CA 1
ATOM 3648 C C . ASP B 1 117 ? 16.406 -24.469 -7.613 1 96.31 117 ASP B C 1
ATOM 3650 O O . ASP B 1 117 ? 17.594 -24.203 -7.441 1 96.31 117 ASP B O 1
ATOM 3654 N N . TYR B 1 118 ? 15.797 -25.609 -7.281 1 94.56 118 TYR B N 1
ATOM 3655 C CA . TYR B 1 118 ? 16.578 -26.688 -6.695 1 94.56 118 TYR B CA 1
ATOM 3656 C C . TYR B 1 118 ? 17.688 -27.125 -7.633 1 94.56 118 TYR B C 1
ATOM 3658 O O . TYR B 1 118 ? 18.828 -27.328 -7.199 1 94.56 118 TYR B O 1
ATOM 3666 N N . MET B 1 119 ? 17.438 -27.25 -8.875 1 93.69 119 MET B N 1
ATOM 3667 C CA . MET B 1 119 ? 18.438 -27.625 -9.867 1 93.69 119 MET B CA 1
ATOM 3668 C C . MET B 1 119 ? 19.5 -26.547 -10 1 93.69 119 MET B C 1
ATOM 3670 O O . MET B 1 119 ? 20.688 -26.859 -10.094 1 93.69 119 MET B O 1
ATOM 3674 N N . LYS B 1 120 ? 19.125 -25.312 -10 1 92.12 120 LYS B N 1
ATOM 3675 C CA . LYS B 1 120 ? 20.062 -24.203 -10.125 1 92.12 120 LYS B CA 1
ATOM 3676 C C . LYS B 1 120 ? 21.047 -24.188 -8.961 1 92.12 120 LYS B C 1
ATOM 3678 O O . LYS B 1 120 ? 22.25 -24.062 -9.172 1 92.12 120 LYS B O 1
ATOM 3683 N N . VAL B 1 121 ? 20.531 -24.312 -7.785 1 91.69 121 VAL B N 1
ATOM 3684 C CA . VAL B 1 121 ? 21.359 -24.203 -6.594 1 91.69 121 VAL B CA 1
ATOM 3685 C C . VAL B 1 121 ? 22.219 -25.453 -6.434 1 91.69 121 VAL B C 1
ATOM 3687 O O . VAL B 1 121 ? 23.375 -25.375 -6.031 1 91.69 121 VAL B O 1
ATOM 3690 N N . THR B 1 122 ? 21.672 -26.641 -6.727 1 90.69 122 THR B N 1
ATOM 3691 C CA . THR B 1 122 ? 22.406 -27.891 -6.562 1 90.69 122 THR B CA 1
ATOM 3692 C C . THR B 1 122 ? 23.516 -28 -7.594 1 90.69 122 THR B C 1
ATOM 3694 O O . THR B 1 122 ? 24.609 -28.484 -7.281 1 90.69 122 THR B O 1
ATOM 3697 N N . LYS B 1 123 ? 23.297 -27.531 -8.805 1 90.5 123 LYS B N 1
ATOM 3698 C CA . LYS B 1 123 ? 24.281 -27.625 -9.867 1 90.5 123 LYS B CA 1
ATOM 3699 C C . LYS B 1 123 ? 25.156 -26.375 -9.914 1 90.5 123 LYS B C 1
ATOM 3701 O O . LYS B 1 123 ? 26.125 -26.312 -10.672 1 90.5 123 LYS B O 1
ATOM 3706 N N . GLN B 1 124 ? 24.75 -25.375 -9.102 1 88.75 124 GLN B N 1
ATOM 3707 C CA . GLN B 1 124 ? 25.484 -24.125 -9.047 1 88.75 124 GLN B CA 1
ATOM 3708 C C . GLN B 1 124 ? 25.609 -23.484 -10.43 1 88.75 124 GLN B C 1
ATOM 3710 O O . GLN B 1 124 ? 26.719 -23.109 -10.844 1 88.75 124 GLN B O 1
ATOM 3715 N N . THR B 1 125 ? 24.5 -23.578 -11.094 1 87.12 125 THR B N 1
ATOM 3716 C CA . THR B 1 125 ? 24.391 -22.938 -12.398 1 87.12 125 THR B CA 1
ATOM 3717 C C . THR B 1 125 ? 23.109 -22.094 -12.477 1 87.12 125 THR B C 1
ATOM 3719 O O . THR B 1 125 ? 22.188 -22.297 -11.68 1 87.12 125 THR B O 1
ATOM 3722 N N . HIS B 1 126 ? 23.141 -21.25 -13.453 1 84.06 126 HIS B N 1
ATOM 3723 C CA . HIS B 1 126 ? 21.953 -20.406 -13.594 1 84.06 126 HIS B CA 1
ATOM 3724 C C . HIS B 1 126 ? 20.859 -21.141 -14.367 1 84.06 126 HIS B C 1
ATOM 3726 O O . HIS B 1 126 ? 19.703 -20.703 -14.383 1 84.06 126 HIS B O 1
ATOM 3732 N N . ALA B 1 127 ? 21.172 -22.281 -14.922 1 84.25 127 ALA B N 1
ATOM 3733 C CA . ALA B 1 127 ? 20.219 -23.016 -15.758 1 84.25 127 ALA B CA 1
ATOM 3734 C C . ALA B 1 127 ? 19.453 -24.062 -14.938 1 84.25 127 ALA B C 1
ATOM 3736 O O . ALA B 1 127 ? 20.062 -24.85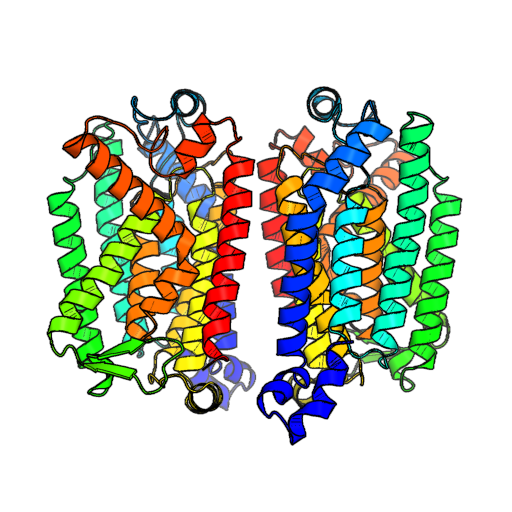9 -14.227 1 84.25 127 ALA B O 1
ATOM 3737 N N . GLY B 1 128 ? 18.156 -24 -14.945 1 89.75 128 GLY B N 1
ATOM 3738 C CA . GLY B 1 128 ? 17.297 -24.984 -14.328 1 89.75 128 GLY B CA 1
ATOM 3739 C C . GLY B 1 128 ? 16.641 -25.922 -15.328 1 89.75 128 GLY B C 1
ATOM 3740 O O . GLY B 1 128 ? 17.312 -26.484 -16.188 1 89.75 128 GLY B O 1
ATOM 3741 N N . ILE B 1 129 ? 15.406 -26.172 -15.141 1 90.31 129 ILE B N 1
ATOM 3742 C CA . ILE B 1 129 ? 14.609 -26.969 -16.078 1 90.31 129 ILE B CA 1
ATOM 3743 C C . ILE B 1 129 ? 14.523 -26.25 -17.422 1 90.31 129 ILE B C 1
ATOM 3745 O O . ILE B 1 129 ? 14.5 -25.016 -17.469 1 90.31 129 ILE B O 1
ATOM 3749 N N . SER B 1 130 ? 14.523 -27.062 -18.453 1 92.75 130 SER B N 1
ATOM 3750 C CA . SER B 1 130 ? 14.406 -26.422 -19.766 1 92.75 130 SER B CA 1
ATOM 3751 C C . SER B 1 130 ? 13.109 -25.625 -19.875 1 92.75 130 SER B C 1
ATOM 3753 O O . SER B 1 130 ? 12.07 -26.047 -19.359 1 92.75 130 SER B O 1
ATOM 3755 N N . GLY B 1 131 ? 13.203 -24.531 -20.547 1 92.19 131 GLY B N 1
ATOM 3756 C CA . GLY B 1 131 ? 12.039 -23.672 -20.719 1 92.19 131 GLY B CA 1
ATOM 3757 C C . GLY B 1 131 ? 10.852 -24.406 -21.328 1 92.19 131 GLY B C 1
ATOM 3758 O O . GLY B 1 131 ? 9.711 -24.188 -20.922 1 92.19 131 GLY B O 1
ATOM 3759 N N . ARG B 1 132 ? 11.109 -25.266 -22.25 1 95.38 132 ARG B N 1
ATOM 3760 C CA . ARG B 1 132 ? 10.047 -26 -22.938 1 95.38 132 ARG B CA 1
ATOM 3761 C C . ARG B 1 132 ? 9.352 -26.953 -21.984 1 95.38 132 ARG B C 1
ATOM 3763 O O . ARG B 1 132 ? 8.125 -27.062 -21.984 1 95.38 132 ARG B O 1
ATOM 3770 N N . THR B 1 133 ? 10.133 -27.672 -21.266 1 96.25 133 THR B N 1
ATOM 3771 C CA . THR B 1 133 ? 9.586 -28.625 -20.312 1 96.25 133 THR B CA 1
ATOM 3772 C C . THR B 1 133 ? 8.781 -27.906 -19.234 1 96.25 133 THR B C 1
ATOM 3774 O O . THR B 1 133 ? 7.688 -28.344 -18.859 1 96.25 133 THR B O 1
ATOM 3777 N N . ARG B 1 134 ? 9.336 -26.844 -18.766 1 97 134 ARG B N 1
ATOM 3778 C CA . ARG B 1 134 ? 8.672 -26.047 -17.734 1 97 134 ARG B CA 1
ATOM 3779 C C . ARG B 1 134 ? 7.312 -25.562 -18.219 1 97 134 ARG B C 1
ATOM 3781 O O . ARG B 1 134 ? 6.309 -25.703 -17.531 1 97 134 ARG B O 1
ATOM 3788 N N . LEU B 1 135 ? 7.281 -25.016 -19.422 1 97.44 135 LEU B N 1
ATOM 3789 C CA . LEU B 1 135 ? 6.055 -24.5 -20 1 97.44 135 LEU B CA 1
ATOM 3790 C C . LEU B 1 135 ? 5.027 -25.594 -20.203 1 97.44 135 LEU B C 1
ATOM 3792 O O . LEU B 1 135 ? 3.832 -25.391 -19.969 1 97.44 135 LEU B O 1
ATOM 3796 N N . LEU B 1 136 ? 5.48 -26.734 -20.656 1 98 136 LEU B N 1
ATOM 3797 C CA . LEU B 1 136 ? 4.578 -27.859 -20.891 1 98 136 LEU B CA 1
ATOM 3798 C C . LEU B 1 136 ? 3.885 -28.281 -19.594 1 98 136 LEU B C 1
ATOM 3800 O O . LEU B 1 136 ? 2.67 -28.484 -19.578 1 98 136 LEU B O 1
ATOM 3804 N N . ILE B 1 137 ? 4.645 -28.406 -18.531 1 98.56 137 ILE B N 1
ATOM 3805 C CA . ILE B 1 137 ? 4.082 -28.812 -17.25 1 98.56 137 ILE B CA 1
ATOM 3806 C C . ILE B 1 137 ? 3.098 -27.75 -16.766 1 98.56 137 ILE B C 1
ATOM 3808 O O . ILE B 1 137 ? 2.02 -28.078 -16.266 1 98.56 137 ILE B O 1
ATOM 3812 N N . GLU B 1 138 ? 3.473 -26.484 -16.906 1 98.69 138 GLU B N 1
ATOM 3813 C CA . GLU B 1 138 ? 2.59 -25.391 -16.516 1 98.69 138 GLU B CA 1
ATOM 3814 C C . GLU B 1 138 ? 1.273 -25.438 -17.297 1 98.69 138 GLU B C 1
ATOM 3816 O O . GLU B 1 138 ? 0.2 -25.266 -16.703 1 98.69 138 GLU B O 1
ATOM 3821 N N . PHE B 1 139 ? 1.374 -25.734 -18.578 1 98.75 139 PHE B N 1
ATOM 3822 C CA . PHE B 1 139 ? 0.171 -25.781 -19.406 1 98.75 139 PHE B CA 1
ATOM 3823 C C . PHE B 1 139 ? -0.703 -26.969 -19.016 1 98.75 139 PHE B C 1
ATOM 3825 O O . PHE B 1 139 ? -1.932 -26.891 -19.078 1 98.75 139 PHE B O 1
ATOM 3832 N N . ILE B 1 140 ? -0.117 -28.031 -18.625 1 98.81 140 ILE B N 1
ATOM 3833 C CA . ILE B 1 140 ? -0.872 -29.203 -18.188 1 98.81 140 ILE B CA 1
ATOM 3834 C C . ILE B 1 140 ? -1.627 -28.875 -16.906 1 98.81 140 ILE B C 1
ATOM 3836 O O . ILE B 1 140 ? -2.828 -29.141 -16.797 1 98.81 140 ILE B O 1
ATOM 3840 N N . ILE B 1 141 ? -0.964 -28.281 -15.945 1 98.88 141 ILE B N 1
ATOM 3841 C CA . ILE B 1 141 ? -1.57 -27.906 -14.664 1 98.88 141 ILE B CA 1
ATOM 3842 C C . ILE B 1 141 ? -2.678 -26.891 -14.898 1 98.88 141 ILE B C 1
ATOM 3844 O O . ILE B 1 141 ? -3.801 -27.062 -14.414 1 98.88 141 ILE B O 1
ATOM 3848 N N . ALA B 1 142 ? -2.336 -25.844 -15.664 1 98.88 142 ALA B N 1
ATOM 3849 C CA . ALA B 1 142 ? -3.291 -24.766 -15.945 1 98.88 142 ALA B CA 1
ATOM 3850 C C . ALA B 1 142 ? -4.48 -25.297 -16.75 1 98.88 142 ALA B C 1
ATOM 3852 O O . ALA B 1 142 ? -5.625 -24.906 -16.5 1 98.88 142 ALA B O 1
ATOM 3853 N N . GLY B 1 143 ? -4.188 -26.141 -17.734 1 98.62 143 GLY B N 1
ATOM 3854 C CA . GLY B 1 143 ? -5.254 -26.75 -18.516 1 98.62 143 GLY B CA 1
ATOM 3855 C C . GLY B 1 143 ? -6.219 -27.578 -17.688 1 98.62 143 GLY B C 1
ATOM 3856 O O . GLY B 1 143 ? -7.434 -27.484 -17.859 1 98.62 143 GLY B O 1
ATOM 3857 N N . ALA B 1 144 ? -5.684 -28.391 -16.812 1 98.75 144 ALA B N 1
ATOM 3858 C CA . ALA B 1 144 ? -6.52 -29.203 -15.922 1 98.75 144 ALA B CA 1
ATOM 3859 C C . ALA B 1 144 ? -7.391 -28.312 -15.039 1 98.75 144 ALA B C 1
ATOM 3861 O O . ALA B 1 144 ? -8.57 -28.594 -14.828 1 98.75 144 ALA B O 1
ATOM 3862 N N . ALA B 1 145 ? -6.836 -27.25 -14.547 1 98.75 145 ALA B N 1
ATOM 3863 C CA . ALA B 1 145 ? -7.578 -26.328 -13.695 1 98.75 145 ALA B CA 1
ATOM 3864 C C . ALA B 1 145 ? -8.695 -25.641 -14.477 1 98.75 145 ALA B C 1
ATOM 3866 O O . ALA B 1 145 ? -9.82 -25.516 -13.984 1 98.75 145 ALA B O 1
ATOM 3867 N N . CYS B 1 146 ? -8.352 -25.156 -15.672 1 98.44 146 CYS B N 1
ATOM 3868 C CA . CYS B 1 146 ? -9.344 -24.469 -16.5 1 98.44 146 CYS B CA 1
ATOM 3869 C C . CYS B 1 146 ? -10.453 -25.422 -16.906 1 98.44 146 CYS B C 1
ATOM 3871 O O . CYS B 1 146 ? -11.617 -25.031 -17 1 98.44 146 CYS B O 1
ATOM 3873 N N . PHE B 1 147 ? -10.094 -26.672 -17.172 1 97.81 147 PHE B N 1
ATOM 3874 C CA . PHE B 1 147 ? -11.094 -27.688 -17.453 1 97.81 147 PHE B CA 1
ATOM 3875 C C . PHE B 1 147 ? -12.039 -27.875 -16.266 1 97.81 147 PHE B C 1
ATOM 3877 O O . PHE B 1 147 ? -13.258 -27.891 -16.438 1 97.81 147 PHE B O 1
ATOM 3884 N N . ALA B 1 148 ? -11.5 -27.969 -15.125 1 97.94 148 ALA B N 1
ATOM 3885 C CA . ALA B 1 148 ? -12.297 -28.125 -13.914 1 97.94 148 ALA B CA 1
ATOM 3886 C C . ALA B 1 148 ? -13.211 -26.922 -13.703 1 97.94 148 ALA B C 1
ATOM 3888 O O . ALA B 1 148 ? -14.359 -27.062 -13.297 1 97.94 148 ALA B O 1
ATOM 3889 N N . LEU B 1 149 ? -12.703 -25.703 -13.977 1 97.31 149 LEU B N 1
ATOM 3890 C CA . LEU B 1 149 ? -13.477 -24.484 -13.797 1 97.31 149 LEU B CA 1
ATOM 3891 C C . LEU B 1 149 ? -14.648 -24.438 -14.773 1 97.31 149 LEU B C 1
ATOM 3893 O O . LEU B 1 149 ? -15.742 -24.016 -14.414 1 97.31 149 LEU B O 1
ATOM 3897 N N . VAL B 1 150 ? -14.391 -24.844 -16.016 1 94.88 150 VAL B N 1
ATOM 3898 C CA . VAL B 1 150 ? -15.453 -24.859 -17 1 94.88 150 VAL B CA 1
ATOM 3899 C C . VAL B 1 150 ? -16.516 -25.891 -16.609 1 94.88 150 VAL B C 1
ATOM 3901 O O . VAL B 1 150 ? -17.719 -25.641 -16.734 1 94.88 150 VAL B O 1
ATOM 3904 N N . TRP B 1 151 ? -16.047 -26.953 -16.062 1 93.06 151 TRP B N 1
ATOM 3905 C CA . TRP B 1 151 ? -16.953 -28.031 -15.648 1 93.06 151 TRP B CA 1
ATOM 3906 C C . TRP B 1 151 ? -17.797 -27.594 -14.453 1 93.06 151 TRP B C 1
ATOM 3908 O O . TRP B 1 151 ? -18.984 -27.922 -14.375 1 93.06 151 TRP B O 1
ATOM 3918 N N . LEU B 1 152 ? -17.281 -26.859 -13.578 1 92.5 152 LEU B N 1
ATOM 3919 C CA . LEU B 1 152 ? -17.938 -26.406 -12.359 1 92.5 152 LEU B CA 1
ATOM 3920 C C . LEU B 1 152 ? -18.906 -25.281 -12.664 1 92.5 152 LEU B C 1
ATOM 3922 O O . LEU B 1 152 ? -19.922 -25.125 -11.984 1 92.5 152 LEU B O 1
ATOM 3926 N N . GLY B 1 153 ? -18.5 -24.406 -13.648 1 88.38 153 GLY B N 1
ATOM 3927 C CA . GLY B 1 153 ? -19.266 -23.203 -13.922 1 88.38 153 GLY B CA 1
ATOM 3928 C C . GLY B 1 153 ? -20.531 -23.469 -14.719 1 88.38 153 GLY B C 1
ATOM 3929 O O . GLY B 1 153 ? -20.781 -24.594 -15.125 1 88.38 153 GLY B O 1
ATOM 3930 N N . ARG B 1 154 ? -21.516 -22.453 -14.773 1 82.44 154 ARG B N 1
ATOM 3931 C CA . ARG B 1 154 ? -22.766 -22.5 -15.523 1 82.44 154 ARG B CA 1
ATOM 3932 C C . ARG B 1 154 ? -22.547 -22.078 -16.969 1 82.44 154 ARG B C 1
ATOM 3934 O O . ARG B 1 154 ? -21.969 -21.031 -17.25 1 82.44 154 ARG B O 1
ATOM 3941 N N . ALA B 1 155 ? -22.922 -22.922 -17.875 1 78.44 155 ALA B N 1
ATOM 3942 C CA . ALA B 1 155 ? -22.891 -22.547 -19.281 1 78.44 155 ALA B CA 1
ATOM 3943 C C . ALA B 1 155 ? -23.906 -21.453 -19.578 1 78.44 155 ALA B C 1
ATOM 3945 O O . ALA B 1 155 ? -24.969 -21.375 -18.953 1 78.44 155 ALA B O 1
ATOM 3946 N N . PRO B 1 156 ? -23.484 -20.531 -20.5 1 83.5 156 PRO B N 1
ATOM 3947 C CA . PRO B 1 156 ? -22.266 -20.453 -21.312 1 83.5 156 PRO B CA 1
ATOM 3948 C C . PRO B 1 156 ? -21.188 -19.594 -20.672 1 83.5 156 PRO B C 1
ATOM 3950 O O . PRO B 1 156 ? -20.094 -19.453 -21.219 1 83.5 156 PRO B O 1
ATOM 3953 N N . LEU B 1 157 ? -21.469 -19.109 -19.531 1 81.19 157 LEU B N 1
ATOM 3954 C CA . LEU B 1 157 ? -20.547 -18.172 -18.891 1 81.19 157 LEU B CA 1
ATOM 3955 C C . LEU B 1 157 ? -19.203 -18.844 -18.609 1 81.19 157 LEU B C 1
ATOM 3957 O O . LEU B 1 157 ? -18.156 -18.234 -18.828 1 81.19 157 LEU B O 1
ATOM 3961 N N . SER B 1 158 ? -19.234 -20.062 -18.297 1 85.44 158 SER B N 1
ATOM 3962 C CA . SER B 1 158 ? -18.031 -20.781 -17.859 1 85.44 158 SER B CA 1
ATOM 3963 C C . SER B 1 158 ? -17.047 -20.938 -19 1 85.44 158 SER B C 1
ATOM 3965 O O . SER B 1 158 ? -15.836 -21.047 -18.766 1 85.44 158 SER B O 1
ATOM 3967 N N . SER B 1 159 ? -17.516 -20.906 -20.219 1 87.69 159 SER B N 1
ATOM 3968 C CA . SER B 1 159 ? -16.656 -21.094 -21.391 1 87.69 159 SER B CA 1
ATOM 3969 C C . SER B 1 159 ? -16.578 -19.844 -22.234 1 87.69 159 SER B C 1
ATOM 3971 O O . SER B 1 159 ? -16.25 -19.891 -23.422 1 87.69 159 SER B O 1
ATOM 3973 N N . SER B 1 160 ? -16.906 -18.75 -21.609 1 87.12 160 SER B N 1
ATOM 3974 C CA . SER B 1 160 ? -16.969 -17.516 -22.359 1 87.12 160 SER B CA 1
ATOM 3975 C C . SER B 1 160 ? -15.938 -16.5 -21.844 1 87.12 160 SER B C 1
ATOM 3977 O O . SER B 1 160 ? -15.523 -16.578 -20.688 1 87.12 160 SER B O 1
ATOM 3979 N N . LEU B 1 161 ? -15.484 -15.68 -22.766 1 89.69 161 LEU B N 1
ATOM 3980 C CA . LEU B 1 161 ? -14.656 -14.531 -22.422 1 89.69 161 LEU B CA 1
ATOM 3981 C C . LEU B 1 161 ? -15.516 -13.281 -22.234 1 89.69 161 LEU B C 1
ATOM 3983 O O . LEU B 1 161 ? -16.234 -12.883 -23.156 1 89.69 161 LEU B O 1
ATOM 3987 N N . VAL B 1 162 ? -15.43 -12.703 -21.047 1 88.12 162 VAL B N 1
ATOM 3988 C CA . VAL B 1 162 ? -16.203 -11.5 -20.766 1 88.12 162 VAL B CA 1
ATOM 3989 C C . VAL B 1 162 ? -15.344 -10.258 -21.031 1 88.12 162 VAL B C 1
ATOM 3991 O O . VAL B 1 162 ? -14.195 -10.188 -20.594 1 88.12 162 VAL B O 1
ATOM 3994 N N . ILE B 1 163 ? -15.891 -9.328 -21.828 1 84.31 163 ILE B N 1
ATOM 3995 C CA . ILE B 1 163 ? -15.188 -8.094 -22.172 1 84.31 163 ILE B CA 1
ATOM 3996 C C . ILE B 1 163 ? -15.617 -6.973 -21.234 1 84.31 163 ILE B C 1
ATOM 3998 O O . ILE B 1 163 ? -16.812 -6.637 -21.156 1 84.31 163 ILE B O 1
ATOM 4002 N N . PRO B 1 164 ? -14.594 -6.398 -20.594 1 80.69 164 PRO B N 1
ATOM 4003 C CA . PRO B 1 164 ? -14.953 -5.32 -19.672 1 80.69 164 PRO B CA 1
ATOM 4004 C C . PRO B 1 164 ? -15.539 -4.105 -20.391 1 80.69 164 PRO B C 1
ATOM 4006 O O . PRO B 1 164 ? -15.211 -3.848 -21.547 1 80.69 164 PRO B O 1
ATOM 4009 N N . PHE B 1 165 ? -16.375 -3.32 -19.828 1 77.38 165 PHE B N 1
ATOM 4010 C CA . PHE B 1 165 ? -17 -2.09 -20.297 1 77.38 165 PHE B CA 1
ATOM 4011 C C . PHE B 1 165 ? -18.141 -2.396 -21.266 1 77.38 165 PHE B C 1
ATOM 4013 O O . PHE B 1 165 ? -18.953 -1.522 -21.578 1 77.38 165 PHE B O 1
ATOM 4020 N N . PHE B 1 166 ? -18.078 -3.701 -21.859 1 77.25 166 PHE B N 1
ATOM 4021 C CA . PHE B 1 166 ? -19.172 -4.09 -22.75 1 77.25 166 PHE B CA 1
ATOM 4022 C C . PHE B 1 166 ? -20.031 -5.184 -22.109 1 77.25 166 PHE B C 1
ATOM 4024 O O . PHE B 1 166 ? -19.75 -6.371 -22.281 1 77.25 166 PHE B O 1
ATOM 4031 N N . LYS B 1 167 ? -21.078 -4.891 -21.469 1 68.06 167 LYS B N 1
ATOM 4032 C CA . LYS B 1 167 ? -21.875 -5.754 -20.609 1 68.06 167 LYS B CA 1
ATOM 4033 C C . LYS B 1 167 ? -22.531 -6.879 -21.406 1 68.06 167 LYS B C 1
ATOM 4035 O O . LYS B 1 167 ? -22.656 -8.008 -20.922 1 68.06 167 LYS B O 1
ATOM 4040 N N . GLU B 1 168 ? -22.734 -6.621 -22.516 1 72.38 168 GLU B N 1
ATOM 4041 C CA . GLU B 1 168 ? -23.531 -7.586 -23.281 1 72.38 168 GLU B CA 1
ATOM 4042 C C . GLU B 1 168 ? -22.656 -8.383 -24.25 1 72.38 168 GLU B C 1
ATOM 4044 O O . GLU B 1 168 ? -23.156 -9.273 -24.938 1 72.38 168 GLU B O 1
ATOM 4049 N N . VAL B 1 169 ? -21.391 -8.078 -24.047 1 79.31 169 VAL B N 1
ATOM 4050 C CA . VAL B 1 169 ? -20.531 -8.766 -25.016 1 79.31 169 VAL B CA 1
ATOM 4051 C C . VAL B 1 169 ? -19.797 -9.922 -24.312 1 79.31 169 VAL B C 1
ATOM 4053 O O . VAL B 1 169 ? -19.016 -9.703 -23.406 1 79.31 169 VAL B O 1
ATOM 4056 N N . MET B 1 170 ? -20.297 -11.078 -24.609 1 85.69 170 MET B N 1
ATOM 4057 C CA . MET B 1 170 ? -19.672 -12.32 -24.172 1 85.69 170 MET B CA 1
ATOM 4058 C C . MET B 1 170 ? -19.344 -13.211 -25.359 1 85.69 170 MET B C 1
ATOM 4060 O O . MET B 1 170 ? -20.188 -13.469 -26.219 1 85.69 170 MET B O 1
ATOM 4064 N N . LEU B 1 171 ? -18.031 -13.523 -25.5 1 89.81 171 LEU B N 1
ATOM 4065 C CA . LEU B 1 171 ? -17.594 -14.406 -26.578 1 89.81 171 LEU B CA 1
ATOM 4066 C C . LEU B 1 171 ? -17.5 -15.852 -26.109 1 89.81 171 LEU B C 1
ATOM 4068 O O . LEU B 1 171 ? -16.594 -16.203 -25.359 1 89.81 171 LEU B O 1
ATOM 4072 N N . ASN B 1 172 ? -18.406 -16.641 -26.562 1 91.12 172 ASN B N 1
ATOM 4073 C CA . ASN B 1 172 ? -18.375 -18.047 -26.188 1 91.12 172 ASN B CA 1
ATOM 4074 C C . ASN B 1 172 ? -17.297 -18.812 -26.969 1 91.12 172 ASN B C 1
ATOM 4076 O O . ASN B 1 172 ? -17.391 -18.953 -28.188 1 91.12 172 ASN B O 1
ATOM 4080 N N . LEU B 1 173 ? -16.328 -19.281 -26.281 1 92.62 173 LEU B N 1
ATOM 4081 C CA . LEU B 1 173 ? -15.195 -19.969 -26.906 1 92.62 173 LEU B CA 1
ATOM 4082 C C . LEU B 1 173 ? -15.359 -21.484 -26.828 1 92.62 173 LEU B C 1
ATOM 4084 O O . LEU B 1 173 ? -14.602 -22.219 -27.469 1 92.62 173 LEU B O 1
ATOM 4088 N N . GLY B 1 174 ? -16.375 -21.922 -26.141 1 91.38 174 GLY B N 1
ATOM 4089 C CA . GLY B 1 174 ? -16.516 -23.344 -25.938 1 91.38 174 GLY B CA 1
ATOM 4090 C C . GLY B 1 174 ? -15.305 -23.984 -25.281 1 91.38 174 GLY B C 1
ATOM 4091 O O . GLY B 1 174 ? -14.758 -23.438 -24.312 1 91.38 174 GLY B O 1
ATOM 4092 N N . TRP B 1 175 ? -14.891 -25.125 -25.781 1 90.62 175 TRP B N 1
ATOM 4093 C CA . TRP B 1 175 ? -13.758 -25.844 -25.203 1 90.62 175 TRP B CA 1
ATOM 4094 C C . TRP B 1 175 ? -12.445 -25.125 -25.484 1 90.62 175 TRP B C 1
ATOM 4096 O O . TRP B 1 175 ? -11.438 -25.344 -24.812 1 90.62 175 TRP B O 1
ATOM 4106 N N . ALA B 1 176 ? -12.461 -24.234 -26.422 1 95.31 176 ALA B N 1
ATOM 4107 C CA . ALA B 1 176 ? -11.289 -23.422 -26.688 1 95.31 176 ALA B CA 1
ATOM 4108 C C . ALA B 1 176 ? -10.977 -22.5 -25.516 1 95.31 176 ALA B C 1
ATOM 4110 O O . ALA B 1 176 ? -9.859 -21.984 -25.406 1 95.31 176 ALA B O 1
ATOM 4111 N N . PHE B 1 177 ? -11.992 -22.359 -24.625 1 95.81 177 PHE B N 1
ATOM 4112 C CA . PHE B 1 177 ? -11.773 -21.531 -23.438 1 95.81 177 PHE B CA 1
ATOM 4113 C C . PHE B 1 177 ? -10.719 -22.156 -22.531 1 95.81 177 PHE B C 1
ATOM 4115 O O . PHE B 1 177 ? -9.953 -21.422 -21.891 1 95.81 177 PHE B O 1
ATOM 4122 N N . VAL B 1 178 ? -10.695 -23.5 -22.5 1 97.44 178 VAL B N 1
ATOM 4123 C CA . VAL B 1 178 ? -9.719 -24.188 -21.656 1 97.44 178 VAL B CA 1
ATOM 4124 C C . VAL B 1 178 ? -8.305 -23.812 -22.109 1 97.44 178 VAL B C 1
ATOM 4126 O O . VAL B 1 178 ? -7.438 -23.531 -21.266 1 97.44 178 VAL B O 1
ATOM 4129 N N . VAL B 1 179 ? -8.086 -23.734 -23.391 1 97.5 179 VAL B N 1
ATOM 4130 C CA . VAL B 1 179 ? -6.789 -23.359 -23.938 1 97.5 179 VAL B CA 1
ATOM 4131 C C . VAL B 1 179 ? -6.504 -21.891 -23.625 1 97.5 179 VAL B C 1
ATOM 4133 O O . VAL B 1 179 ? -5.395 -21.547 -23.219 1 97.5 179 VAL B O 1
ATOM 4136 N N . PHE B 1 180 ? -7.488 -21.062 -23.797 1 97.69 180 PHE B N 1
ATOM 4137 C CA . PHE B 1 180 ? -7.348 -19.641 -23.531 1 97.69 180 PHE B CA 1
ATOM 4138 C C . PHE B 1 180 ? -7.055 -19.406 -22.047 1 97.69 180 PHE B C 1
ATOM 4140 O O . PHE B 1 180 ? -6.141 -18.656 -21.703 1 97.69 180 PHE B O 1
ATOM 4147 N N . GLY B 1 181 ? -7.895 -20.062 -21.203 1 98.31 181 GLY B N 1
ATOM 4148 C CA . GLY B 1 181 ? -7.672 -19.938 -19.766 1 98.31 181 GLY B CA 1
ATOM 4149 C C . GLY B 1 181 ? -6.289 -20.375 -19.344 1 98.31 181 GLY B C 1
ATOM 4150 O O . GLY B 1 181 ? -5.645 -19.719 -18.516 1 98.31 181 GLY B O 1
ATOM 4151 N N . ALA B 1 182 ? -5.875 -21.516 -19.906 1 98.69 182 ALA B N 1
ATOM 4152 C CA . ALA B 1 182 ? -4.535 -22.016 -19.609 1 98.69 182 ALA B CA 1
ATOM 4153 C C . ALA B 1 182 ? -3.471 -21 -20.016 1 98.69 182 ALA B C 1
ATOM 4155 O O . ALA B 1 182 ? -2.473 -20.812 -19.312 1 98.69 182 ALA B O 1
ATOM 4156 N N . PHE B 1 183 ? -3.678 -20.375 -21.125 1 98.5 183 PHE B N 1
ATOM 4157 C CA . PHE B 1 183 ? -2.762 -19.344 -21.594 1 98.5 183 PHE B CA 1
ATOM 4158 C C . PHE B 1 183 ? -2.695 -18.188 -20.609 1 98.5 183 PHE B C 1
ATOM 4160 O O . PHE B 1 183 ? -1.618 -17.641 -20.344 1 98.5 183 PHE B O 1
ATOM 4167 N N . VAL B 1 184 ? -3.828 -17.797 -20.078 1 98.69 184 VAL B N 1
ATOM 4168 C CA . VAL B 1 184 ? -3.896 -16.719 -19.109 1 98.69 184 VAL B CA 1
ATOM 4169 C C . VAL B 1 184 ? -3.119 -17.094 -17.859 1 98.69 184 VAL B C 1
ATOM 4171 O O . VAL B 1 184 ? -2.314 -16.297 -17.359 1 98.69 184 VAL B O 1
ATOM 4174 N N . VAL B 1 185 ? -3.326 -18.281 -17.375 1 98.94 185 VAL B N 1
ATOM 4175 C CA . VAL B 1 185 ? -2.705 -18.75 -16.141 1 98.94 185 VAL B CA 1
ATOM 4176 C C . VAL B 1 185 ? -1.194 -18.859 -16.344 1 98.94 185 VAL B C 1
ATOM 4178 O O . VAL B 1 185 ? -0.416 -18.344 -15.539 1 98.94 185 VAL B O 1
ATOM 4181 N N . VAL B 1 186 ? -0.823 -19.516 -17.391 1 98.88 186 VAL B N 1
ATOM 4182 C CA . VAL B 1 186 ? 0.592 -19.734 -17.688 1 98.88 186 VAL B CA 1
ATOM 4183 C C . VAL B 1 186 ? 1.26 -18.391 -17.969 1 98.88 186 VAL B C 1
ATOM 4185 O O . VAL B 1 186 ? 2.377 -18.125 -17.516 1 98.88 186 VAL B O 1
ATOM 4188 N N . GLY B 1 187 ? 0.563 -17.562 -18.75 1 98.75 187 GLY B N 1
ATOM 4189 C CA . GLY B 1 187 ? 1.076 -16.219 -19.016 1 98.75 187 GLY B CA 1
ATOM 4190 C C . GLY B 1 187 ? 1.304 -15.406 -17.766 1 98.75 187 GLY B C 1
ATOM 4191 O O . GLY B 1 187 ? 2.348 -14.766 -17.609 1 98.75 187 GLY B O 1
ATOM 4192 N N . ALA B 1 188 ? 0.343 -15.422 -16.859 1 98.81 188 ALA B N 1
ATOM 4193 C CA . ALA B 1 188 ? 0.471 -14.703 -15.602 1 98.81 188 ALA B CA 1
ATOM 4194 C C . ALA B 1 188 ? 1.632 -15.242 -14.773 1 98.81 188 ALA B C 1
ATOM 4196 O O . ALA B 1 188 ? 2.414 -14.477 -14.203 1 98.81 188 ALA B O 1
ATOM 4197 N N . GLY B 1 189 ? 1.737 -16.578 -14.688 1 98.81 189 GLY B N 1
ATOM 4198 C CA . GLY B 1 189 ? 2.836 -17.203 -13.969 1 98.81 189 GLY B CA 1
ATOM 4199 C C . GLY B 1 189 ? 4.199 -16.75 -14.453 1 98.81 189 GLY B C 1
ATOM 4200 O O . GLY B 1 189 ? 5.047 -16.344 -13.656 1 98.81 189 GLY B O 1
ATOM 4201 N N . ASN B 1 190 ? 4.367 -16.75 -15.727 1 98.62 190 ASN B N 1
ATOM 4202 C CA . ASN B 1 190 ? 5.668 -16.422 -16.312 1 98.62 190 ASN B CA 1
ATOM 4203 C C . ASN B 1 190 ? 5.926 -14.922 -16.297 1 98.62 190 ASN B C 1
ATOM 4205 O O . ASN B 1 190 ? 7.07 -14.484 -16.156 1 98.62 190 ASN B O 1
ATOM 4209 N N . ALA B 1 191 ? 4.898 -14.125 -16.422 1 98.81 191 ALA B N 1
ATOM 4210 C CA . ALA B 1 191 ? 5.059 -12.672 -16.344 1 98.81 191 ALA B CA 1
ATOM 4211 C C . ALA B 1 191 ? 5.543 -12.25 -14.953 1 98.81 191 ALA B C 1
ATOM 4213 O O . ALA B 1 191 ? 6.434 -11.406 -14.836 1 98.81 191 ALA B O 1
ATOM 4214 N N . VAL B 1 192 ? 4.938 -12.828 -13.922 1 98.88 192 VAL B N 1
ATOM 4215 C CA . VAL B 1 192 ? 5.379 -12.523 -12.562 1 98.88 192 VAL B CA 1
ATOM 4216 C C . VAL B 1 192 ? 6.809 -13.016 -12.359 1 98.88 192 VAL B C 1
ATOM 4218 O O . VAL B 1 192 ? 7.625 -12.336 -11.734 1 98.88 192 VAL B O 1
ATOM 4221 N N . ASN B 1 193 ? 7.129 -14.164 -12.906 1 98.5 193 ASN B N 1
ATOM 4222 C CA . ASN B 1 193 ? 8.477 -14.719 -12.812 1 98.5 193 ASN B CA 1
ATOM 4223 C C . ASN B 1 193 ? 9.508 -13.789 -13.438 1 98.5 193 ASN B C 1
ATOM 4225 O O . ASN B 1 193 ? 10.57 -13.562 -12.859 1 98.5 193 ASN B O 1
ATOM 4229 N N . LEU B 1 194 ? 9.156 -13.227 -14.602 1 98.06 194 LEU B N 1
ATOM 4230 C CA . LEU B 1 194 ? 10.047 -12.297 -15.281 1 98.06 194 LEU B CA 1
ATOM 4231 C C . LEU B 1 194 ? 10.227 -11.016 -14.461 1 98.06 194 LEU B C 1
ATOM 4233 O O . LEU B 1 194 ? 11.273 -10.367 -14.539 1 98.06 194 LEU B O 1
ATOM 4237 N N . THR B 1 195 ? 9.242 -10.672 -13.672 1 98.38 195 THR B N 1
ATOM 4238 C CA . THR B 1 195 ? 9.25 -9.438 -12.898 1 98.38 195 THR B CA 1
ATOM 4239 C C . THR B 1 195 ? 10.117 -9.578 -11.648 1 98.38 195 THR B C 1
ATOM 4241 O O . THR B 1 195 ? 10.625 -8.586 -11.125 1 98.38 195 THR B O 1
ATOM 4244 N N . ASP B 1 196 ? 10.312 -10.828 -11.195 1 97.5 196 ASP B N 1
ATOM 4245 C CA . ASP B 1 196 ? 11.039 -11.094 -9.961 1 97.5 196 ASP B CA 1
ATOM 4246 C C . ASP B 1 196 ? 12.547 -10.992 -10.188 1 97.5 196 ASP B C 1
ATOM 4248 O O . ASP B 1 196 ? 13.281 -11.961 -9.961 1 97.5 196 ASP B O 1
ATOM 4252 N N . GLY B 1 197 ? 13.055 -9.805 -10.484 1 95.88 197 GLY B N 1
ATOM 4253 C CA . GLY B 1 197 ? 14.461 -9.617 -10.781 1 95.88 197 GLY B CA 1
ATOM 4254 C C . GLY B 1 197 ? 15.156 -8.68 -9.812 1 95.88 197 GLY B C 1
ATOM 4255 O O . GLY B 1 197 ? 16.391 -8.602 -9.789 1 95.88 197 GLY B O 1
ATOM 4256 N N . LEU B 1 198 ? 14.414 -7.914 -9.062 1 96.75 198 LEU B N 1
ATOM 4257 C CA . LEU B 1 198 ? 14.953 -7.004 -8.062 1 96.75 198 LEU B CA 1
ATOM 4258 C C . LEU B 1 198 ? 14.336 -7.273 -6.691 1 96.75 198 LEU B C 1
ATOM 4260 O O . LEU B 1 198 ? 13.219 -7.781 -6.598 1 96.75 198 LEU B O 1
ATOM 4264 N N . ASP B 1 199 ? 15.062 -6.914 -5.645 1 96.19 199 ASP B N 1
ATOM 4265 C CA . ASP B 1 199 ? 14.602 -7.121 -4.277 1 96.19 199 ASP B CA 1
ATOM 4266 C C . ASP B 1 199 ? 13.312 -6.344 -4.012 1 96.19 199 ASP B C 1
ATOM 4268 O O . ASP B 1 199 ? 13.281 -5.121 -4.152 1 96.19 199 ASP B O 1
ATOM 4272 N N . GLY B 1 200 ? 12.289 -7.109 -3.709 1 96.5 200 GLY B N 1
ATOM 4273 C CA . GLY B 1 200 ? 11.039 -6.477 -3.316 1 96.5 200 GLY B CA 1
ATOM 4274 C C . GLY B 1 200 ? 10.164 -6.105 -4.5 1 96.5 200 GLY B C 1
ATOM 4275 O O . GLY B 1 200 ? 9.031 -5.648 -4.32 1 96.5 200 GLY B O 1
ATOM 4276 N N . LEU B 1 201 ? 10.578 -6.352 -5.695 1 98.06 201 LEU B N 1
ATOM 4277 C CA . LEU B 1 201 ? 9.891 -5.824 -6.867 1 98.06 201 LEU B CA 1
ATOM 4278 C C . LEU B 1 201 ? 8.594 -6.586 -7.129 1 98.06 201 LEU B C 1
ATOM 4280 O O . LEU B 1 201 ? 7.539 -5.98 -7.312 1 98.06 201 LEU B O 1
ATOM 4284 N N . ALA B 1 202 ? 8.617 -7.855 -7.047 1 98.56 202 ALA B N 1
ATOM 4285 C CA . ALA B 1 202 ? 7.5 -8.648 -7.543 1 98.56 202 ALA B CA 1
ATOM 4286 C C . ALA B 1 202 ? 6.406 -8.781 -6.488 1 98.56 202 ALA B C 1
ATOM 4288 O O . ALA B 1 202 ? 5.215 -8.758 -6.812 1 98.56 202 ALA B O 1
ATOM 4289 N N . ILE B 1 203 ? 6.746 -8.883 -5.215 1 98.81 203 ILE B N 1
ATOM 4290 C CA . ILE B 1 203 ? 5.82 -9.32 -4.176 1 98.81 203 ILE B CA 1
ATOM 4291 C C . ILE B 1 203 ? 4.75 -8.25 -3.959 1 98.81 203 ILE B C 1
ATOM 4293 O O . ILE B 1 203 ? 3.576 -8.578 -3.758 1 98.81 203 ILE B O 1
ATOM 4297 N N . VAL B 1 204 ? 5.121 -6.977 -3.986 1 98.75 204 VAL B N 1
ATOM 4298 C CA . VAL B 1 204 ? 4.156 -5.934 -3.664 1 98.75 204 VAL B CA 1
ATOM 4299 C C . VAL B 1 204 ? 3.143 -5.801 -4.801 1 98.75 204 VAL B C 1
ATOM 4301 O O . VAL B 1 204 ? 1.932 -5.805 -4.566 1 98.75 204 VAL B O 1
ATOM 4304 N N . PRO B 1 205 ? 3.557 -5.758 -6.062 1 98.88 205 PRO B N 1
ATOM 4305 C CA . PRO B 1 205 ? 2.555 -5.773 -7.133 1 98.88 205 PRO B CA 1
ATOM 4306 C C . PRO B 1 205 ? 1.662 -7.012 -7.082 1 98.88 205 PRO B C 1
ATOM 4308 O O . PRO B 1 205 ? 0.477 -6.934 -7.414 1 98.88 205 PRO B O 1
ATOM 4311 N N . VAL B 1 206 ? 2.211 -8.148 -6.723 1 98.94 206 VAL B N 1
ATOM 4312 C CA . VAL B 1 206 ? 1.408 -9.359 -6.559 1 98.94 206 VAL B CA 1
ATOM 4313 C C . VAL B 1 206 ? 0.368 -9.141 -5.465 1 98.94 206 VAL B C 1
ATOM 4315 O O . VAL B 1 206 ? -0.799 -9.508 -5.625 1 98.94 206 VAL B O 1
ATOM 4318 N N . MET B 1 207 ? 0.808 -8.57 -4.375 1 98.88 207 MET B N 1
ATOM 4319 C CA . MET B 1 207 ? -0.111 -8.289 -3.275 1 98.88 207 MET B CA 1
ATOM 4320 C C . MET B 1 207 ? -1.206 -7.32 -3.715 1 98.88 207 MET B C 1
ATOM 4322 O O . MET B 1 207 ? -2.371 -7.488 -3.352 1 98.88 207 MET B O 1
ATOM 4326 N N . ILE B 1 208 ? -0.833 -6.316 -4.496 1 98.75 208 ILE B N 1
ATOM 4327 C CA . ILE B 1 208 ? -1.795 -5.344 -5.008 1 98.75 208 ILE B CA 1
ATOM 4328 C C . ILE B 1 208 ? -2.812 -6.051 -5.902 1 98.75 208 ILE B C 1
ATOM 4330 O O . ILE B 1 208 ? -4.02 -5.84 -5.766 1 98.75 208 ILE B O 1
ATOM 4334 N N . ALA B 1 209 ? -2.334 -6.875 -6.75 1 98.88 209 ALA B N 1
ATOM 4335 C CA . ALA B 1 209 ? -3.219 -7.637 -7.625 1 98.88 209 ALA B CA 1
ATOM 4336 C C . ALA B 1 209 ? -4.102 -8.586 -6.82 1 98.88 209 ALA B C 1
ATOM 4338 O O . ALA B 1 209 ? -5.297 -8.719 -7.102 1 98.88 209 ALA B O 1
ATOM 4339 N N . ALA B 1 210 ? -3.494 -9.242 -5.852 1 98.88 210 ALA B N 1
ATOM 4340 C CA . ALA B 1 210 ? -4.246 -10.172 -5.012 1 98.88 210 ALA B CA 1
ATOM 4341 C C . ALA B 1 210 ? -5.336 -9.445 -4.23 1 98.88 210 ALA B C 1
ATOM 4343 O O . ALA B 1 210 ? -6.449 -9.961 -4.078 1 98.88 210 ALA B O 1
ATOM 4344 N N . ALA B 1 211 ? -5.027 -8.305 -3.699 1 98.69 211 ALA B N 1
ATOM 4345 C CA . ALA B 1 211 ? -6.035 -7.508 -3 1 98.69 211 ALA B CA 1
ATOM 4346 C C . ALA B 1 211 ? -7.184 -7.137 -3.934 1 98.69 211 ALA B C 1
ATOM 4348 O O . ALA B 1 211 ? -8.352 -7.223 -3.555 1 98.69 211 ALA B O 1
ATOM 4349 N N . SER B 1 212 ? -6.844 -6.715 -5.113 1 98.62 212 SER B N 1
ATOM 4350 C CA . SER B 1 212 ? -7.84 -6.34 -6.113 1 98.62 212 SER B CA 1
ATOM 4351 C C . SER B 1 212 ? -8.719 -7.523 -6.488 1 98.62 212 SER B C 1
ATOM 4353 O O . SER B 1 212 ? -9.945 -7.418 -6.492 1 98.62 212 SER B O 1
ATOM 4355 N N . PHE B 1 213 ? -8.109 -8.617 -6.715 1 98.81 213 PHE B N 1
ATOM 4356 C CA . PHE B 1 213 ? -8.867 -9.781 -7.156 1 98.81 213 PHE B CA 1
ATOM 4357 C C . PHE B 1 213 ? -9.586 -10.438 -5.98 1 98.81 213 PHE B C 1
ATOM 4359 O O . PHE B 1 213 ? -10.602 -11.117 -6.168 1 98.81 213 PHE B O 1
ATOM 4366 N N . GLY B 1 214 ? -9.016 -10.297 -4.75 1 98.69 214 GLY B N 1
ATOM 4367 C CA . GLY B 1 214 ? -9.805 -10.664 -3.586 1 98.69 214 GLY B CA 1
ATOM 4368 C C . GLY B 1 214 ? -11.125 -9.914 -3.496 1 98.69 214 GLY B C 1
ATOM 4369 O O . GLY B 1 214 ? -12.164 -10.508 -3.225 1 98.69 214 GLY B O 1
ATOM 4370 N N . LEU B 1 215 ? -11.047 -8.648 -3.758 1 97.56 215 LEU B N 1
ATOM 4371 C CA . LEU B 1 215 ? -12.25 -7.824 -3.775 1 97.56 215 LEU B CA 1
ATOM 4372 C C . LEU B 1 215 ? -13.18 -8.25 -4.902 1 97.56 215 LEU B C 1
ATOM 4374 O O . LEU B 1 215 ? -14.391 -8.406 -4.695 1 97.56 215 LEU B O 1
ATOM 4378 N N . ILE B 1 216 ? -12.672 -8.445 -6.07 1 97.88 216 ILE B N 1
ATOM 4379 C CA . ILE B 1 216 ? -13.469 -8.852 -7.227 1 97.88 216 ILE B CA 1
ATOM 4380 C C . ILE B 1 216 ? -14.133 -10.195 -6.949 1 97.88 216 ILE B C 1
ATOM 4382 O O . ILE B 1 216 ? -15.312 -10.383 -7.25 1 97.88 216 ILE B O 1
ATOM 4386 N N . SER B 1 217 ? -13.367 -11.109 -6.348 1 98.62 217 SER B N 1
ATOM 4387 C CA . SER B 1 217 ? -13.922 -12.414 -6.012 1 98.62 217 SER B CA 1
ATOM 4388 C C . SER B 1 217 ? -15.078 -12.289 -5.027 1 98.62 217 SER B C 1
ATOM 4390 O O . SER B 1 217 ? -16.109 -12.938 -5.191 1 98.62 217 SER B O 1
ATOM 4392 N N . TYR B 1 218 ? -14.898 -11.484 -4.039 1 97.75 218 TYR B N 1
ATOM 4393 C CA . TYR B 1 218 ? -15.922 -11.25 -3.025 1 97.75 218 TYR B CA 1
ATOM 4394 C C . TYR B 1 218 ? -17.188 -10.68 -3.652 1 97.75 218 TYR B C 1
ATOM 4396 O O . TYR B 1 218 ? -18.297 -11.117 -3.332 1 97.75 218 TYR B O 1
ATOM 4404 N N . LEU B 1 219 ? -17.016 -9.719 -4.547 1 96.5 219 LEU B N 1
ATOM 4405 C CA . LEU B 1 219 ? -18.141 -9.047 -5.191 1 96.5 219 LEU B CA 1
ATOM 4406 C C . LEU B 1 219 ? -18.812 -9.969 -6.199 1 96.5 219 LEU B C 1
ATOM 4408 O O . LEU B 1 219 ? -20.047 -10.07 -6.227 1 96.5 219 LEU B O 1
ATOM 4412 N N . ALA B 1 220 ? -18.047 -10.68 -6.992 1 95.75 220 ALA B N 1
ATOM 4413 C CA . ALA B 1 220 ? -18.578 -11.57 -8.023 1 95.75 220 ALA B CA 1
ATOM 4414 C C . ALA B 1 220 ? -19.234 -12.797 -7.398 1 95.75 220 ALA B C 1
ATOM 4416 O O . ALA B 1 220 ? -20.094 -13.43 -8.008 1 95.75 220 ALA B O 1
ATOM 4417 N N . GLY B 1 221 ? -18.797 -13.133 -6.215 1 96.25 221 GLY B N 1
ATOM 4418 C CA . GLY B 1 221 ? -19.328 -14.305 -5.531 1 96.25 221 GLY B CA 1
ATOM 4419 C C . GLY B 1 221 ? -20.609 -14.016 -4.77 1 96.25 221 GLY B C 1
ATOM 4420 O O . GLY B 1 221 ? -21.203 -14.922 -4.184 1 96.25 221 GLY B O 1
ATOM 4421 N N . ASN B 1 222 ? -21.062 -12.766 -4.719 1 95.62 222 ASN B N 1
ATOM 4422 C CA . ASN B 1 222 ? -22.297 -12.32 -4.09 1 95.62 222 ASN B CA 1
ATOM 4423 C C . ASN B 1 222 ? -23.312 -11.828 -5.121 1 95.62 222 ASN B C 1
ATOM 4425 O O . ASN B 1 222 ? -23.062 -10.844 -5.816 1 95.62 222 ASN B O 1
ATOM 4429 N N . ALA B 1 223 ? -24.5 -12.43 -5.105 1 94 223 ALA B N 1
ATOM 4430 C CA . ALA B 1 223 ? -25.484 -12.148 -6.145 1 94 223 ALA B CA 1
ATOM 4431 C C . ALA B 1 223 ? -25.938 -10.695 -6.094 1 94 223 ALA B C 1
ATOM 4433 O O . ALA B 1 223 ? -26.141 -10.062 -7.133 1 94 223 ALA B O 1
ATOM 4434 N N . VAL B 1 224 ? -26.094 -10.156 -4.918 1 92.94 224 VAL B N 1
ATOM 4435 C CA . VAL B 1 224 ? -26.594 -8.805 -4.727 1 92.94 224 VAL B CA 1
ATOM 4436 C C . VAL B 1 224 ? -25.562 -7.797 -5.254 1 92.94 224 VAL B C 1
ATOM 4438 O O . VAL B 1 224 ? -25.906 -6.906 -6.035 1 92.94 224 VAL B O 1
ATOM 4441 N N . PHE B 1 225 ? -24.328 -7.996 -4.895 1 91.69 225 PHE B N 1
ATOM 4442 C CA . PHE B 1 225 ? -23.266 -7.082 -5.32 1 91.69 225 PHE B CA 1
ATOM 4443 C C . PHE B 1 225 ? -23.031 -7.203 -6.816 1 91.69 225 PHE B C 1
ATOM 4445 O O . PHE B 1 225 ? -22.797 -6.199 -7.496 1 91.69 225 PHE B O 1
ATOM 4452 N N . ALA B 1 226 ? -23.031 -8.438 -7.301 1 92 226 ALA B N 1
ATOM 4453 C CA . ALA B 1 226 ? -22.812 -8.656 -8.727 1 92 226 ALA B CA 1
ATOM 4454 C C . ALA B 1 226 ? -23.875 -7.949 -9.562 1 92 226 ALA B C 1
ATOM 4456 O O . ALA B 1 226 ? -23.562 -7.32 -10.578 1 92 226 ALA B O 1
ATOM 4457 N N . GLU B 1 227 ? -25.109 -8.031 -9.109 1 90.19 227 GLU B N 1
ATOM 4458 C CA . GLU B 1 227 ? -26.203 -7.352 -9.805 1 90.19 227 GLU B CA 1
ATOM 4459 C C . GLU B 1 227 ? -26.047 -5.836 -9.734 1 90.19 227 GLU B C 1
ATOM 4461 O O . GLU B 1 227 ? -26.188 -5.145 -10.742 1 90.19 227 GLU B O 1
ATOM 4466 N N . TYR B 1 228 ? -25.688 -5.367 -8.578 1 85.5 228 TYR B N 1
ATOM 4467 C CA . TYR B 1 228 ? -25.531 -3.934 -8.352 1 85.5 228 TYR B CA 1
ATOM 4468 C C . TYR B 1 228 ? -24.422 -3.357 -9.234 1 85.5 228 TYR B C 1
ATOM 4470 O O . TYR B 1 228 ? -24.578 -2.26 -9.781 1 85.5 228 TYR B O 1
ATOM 4478 N N . LEU B 1 229 ? -23.359 -4.121 -9.414 1 87.5 229 LEU B N 1
ATOM 4479 C CA . LEU B 1 229 ? -22.188 -3.646 -10.164 1 87.5 229 LEU B CA 1
ATOM 4480 C C . LEU B 1 229 ? -22.281 -4.082 -11.625 1 87.5 229 LEU B C 1
ATOM 4482 O O . LEU B 1 229 ? -21.406 -3.74 -12.43 1 87.5 229 LEU B O 1
ATOM 4486 N N . GLN B 1 230 ? -23.25 -4.871 -11.938 1 86.56 230 GLN B N 1
ATOM 4487 C CA . GLN B 1 230 ? -23.484 -5.367 -13.289 1 86.56 230 GLN B CA 1
ATOM 4488 C C . GLN B 1 230 ? -22.312 -6.203 -13.781 1 86.56 230 GLN B C 1
ATOM 4490 O O . GLN B 1 230 ? -21.812 -5.996 -14.891 1 86.56 230 GLN B O 1
ATOM 4495 N N . ILE B 1 231 ? -21.781 -7.012 -12.867 1 88.62 231 ILE B N 1
ATOM 4496 C CA . ILE B 1 231 ? -20.781 -8.008 -13.242 1 88.62 231 ILE B CA 1
ATOM 4497 C C . ILE B 1 231 ? -21.375 -9.406 -13.117 1 88.62 231 ILE B C 1
ATOM 4499 O O . ILE B 1 231 ? -22.469 -9.578 -12.555 1 88.62 231 ILE B O 1
ATOM 4503 N N . ASN B 1 232 ? -20.766 -10.367 -13.766 1 90.44 232 ASN B N 1
ATOM 4504 C CA . ASN B 1 232 ? -21.281 -11.727 -13.758 1 90.44 232 ASN B CA 1
ATOM 4505 C C . ASN B 1 232 ? -21.156 -12.359 -12.375 1 90.44 232 ASN B C 1
ATOM 4507 O O . ASN B 1 232 ? -20.094 -12.32 -11.758 1 90.44 232 ASN B O 1
ATOM 4511 N N . TYR B 1 233 ? -22.281 -12.867 -11.953 1 93.94 233 TYR B N 1
ATOM 4512 C CA . TYR B 1 233 ? -22.281 -13.609 -10.703 1 93.94 233 TYR B CA 1
ATOM 4513 C C . TYR B 1 233 ? -21.703 -15.008 -10.891 1 93.94 233 TYR B C 1
ATOM 4515 O O . TYR B 1 233 ? -22.125 -15.758 -11.773 1 93.94 233 TYR B O 1
ATOM 4523 N N . VAL B 1 234 ? -20.703 -15.336 -10.141 1 96.12 234 VAL B N 1
ATOM 4524 C CA . VAL B 1 234 ? -20.109 -16.672 -10.148 1 96.12 234 VAL B CA 1
ATOM 4525 C C . VAL B 1 234 ? -20.172 -17.281 -8.742 1 96.12 234 VAL B C 1
ATOM 4527 O O . VAL B 1 234 ? -19.281 -17.047 -7.926 1 96.12 234 VAL B O 1
ATOM 4530 N N . ALA B 1 235 ? -21.109 -18.141 -8.57 1 95.56 235 ALA B N 1
ATOM 4531 C CA . ALA B 1 235 ? -21.391 -18.703 -7.254 1 95.56 235 ALA B CA 1
ATOM 4532 C C . ALA B 1 235 ? -20.188 -19.422 -6.688 1 95.56 235 ALA B C 1
ATOM 4534 O O . ALA B 1 235 ? -19.578 -20.25 -7.371 1 95.56 235 ALA B O 1
ATOM 4535 N N . GLY B 1 236 ? -19.781 -19.094 -5.441 1 96.25 236 GLY B N 1
ATOM 4536 C CA . GLY B 1 236 ? -18.734 -19.812 -4.746 1 96.25 236 GLY B CA 1
ATOM 4537 C C . GLY B 1 236 ? -17.391 -19.125 -4.824 1 96.25 236 GLY B C 1
ATOM 4538 O O . GLY B 1 236 ? -16.484 -19.422 -4.031 1 96.25 236 GLY B O 1
ATOM 4539 N N . THR B 1 237 ? -17.219 -18.188 -5.746 1 98.06 237 THR B N 1
ATOM 4540 C CA . THR B 1 237 ? -15.914 -17.594 -5.969 1 98.06 237 THR B CA 1
ATOM 4541 C C . THR B 1 237 ? -15.57 -16.609 -4.859 1 98.06 237 THR B C 1
ATOM 4543 O O . THR B 1 237 ? -14.406 -16.219 -4.703 1 98.06 237 THR B O 1
ATOM 4546 N N . GLY B 1 238 ? -16.562 -16.203 -4.078 1 98.25 238 GLY B N 1
ATOM 4547 C CA . GLY B 1 238 ? -16.297 -15.312 -2.965 1 98.25 238 GLY B CA 1
ATOM 4548 C C . GLY B 1 238 ? -15.266 -15.859 -1.997 1 98.25 238 GLY B C 1
ATOM 4549 O O . GLY B 1 238 ? -14.516 -15.086 -1.389 1 98.25 238 GLY B O 1
ATOM 4550 N N . GLU B 1 239 ? -15.195 -17.156 -1.916 1 98 239 GLU B N 1
ATOM 4551 C CA . GLU B 1 239 ? -14.289 -17.812 -0.98 1 98 239 GLU B CA 1
ATOM 4552 C C . GLU B 1 239 ? -12.836 -17.578 -1.363 1 98 239 GLU B C 1
ATOM 4554 O O . GLU B 1 239 ? -11.938 -17.734 -0.53 1 98 239 GLU B O 1
ATOM 4559 N N . LEU B 1 240 ? -12.602 -17.219 -2.58 1 98.88 240 LEU B N 1
ATOM 4560 C CA . LEU B 1 240 ? -11.234 -16.953 -3.035 1 98.88 240 LEU B CA 1
ATOM 4561 C C . LEU B 1 240 ? -10.664 -15.719 -2.355 1 98.88 240 LEU B C 1
ATOM 4563 O O . LEU B 1 240 ? -9.453 -15.516 -2.348 1 98.88 240 LEU B O 1
ATOM 4567 N N . ALA B 1 241 ? -11.531 -14.867 -1.773 1 98.81 241 ALA B N 1
ATOM 4568 C CA . ALA B 1 241 ? -11.07 -13.727 -0.99 1 98.81 241 ALA B CA 1
ATOM 4569 C C . ALA B 1 241 ? -10.227 -14.188 0.198 1 98.81 241 ALA B C 1
ATOM 4571 O O . ALA B 1 241 ? -9.266 -13.516 0.579 1 98.81 241 ALA B O 1
ATOM 4572 N N . VAL B 1 242 ? -10.555 -15.305 0.771 1 98.62 242 VAL B N 1
ATOM 4573 C CA . VAL B 1 242 ? -9.828 -15.844 1.915 1 98.62 242 VAL B CA 1
ATOM 4574 C C . VAL B 1 242 ? -8.422 -16.25 1.485 1 98.62 242 VAL B C 1
ATOM 4576 O O . VAL B 1 242 ? -7.441 -15.953 2.18 1 98.62 242 VAL B O 1
ATOM 4579 N N . LEU B 1 243 ? -8.344 -16.859 0.342 1 98.81 243 LEU B N 1
ATOM 4580 C CA . LEU B 1 243 ? -7.055 -17.234 -0.225 1 98.81 243 LEU B CA 1
ATOM 4581 C C . LEU B 1 243 ? -6.211 -15.992 -0.516 1 98.81 243 LEU B C 1
ATOM 4583 O O . LEU B 1 243 ? -5.016 -15.977 -0.225 1 98.81 243 LEU B O 1
ATOM 4587 N N . CYS B 1 244 ? -6.832 -14.984 -1.093 1 98.94 244 CYS B N 1
ATOM 4588 C CA . CYS B 1 244 ? -6.141 -13.727 -1.359 1 98.94 244 CYS B CA 1
ATOM 4589 C C . CYS B 1 244 ? -5.66 -13.086 -0.064 1 98.94 244 CYS B C 1
ATOM 4591 O O . CYS B 1 244 ? -4.559 -12.539 -0.008 1 98.94 244 CYS B O 1
ATOM 4593 N N . GLY B 1 245 ? -6.508 -13.156 0.985 1 98.75 245 GLY B N 1
ATOM 4594 C CA . GLY B 1 245 ? -6.098 -12.656 2.287 1 98.75 245 GLY B CA 1
ATOM 4595 C C . GLY B 1 245 ? -4.859 -13.344 2.83 1 98.75 245 GLY B C 1
ATOM 4596 O O . GLY B 1 245 ? -3.949 -12.688 3.334 1 98.75 245 GLY B O 1
ATOM 4597 N N . ALA B 1 246 ? -4.824 -14.648 2.699 1 98.88 246 ALA B N 1
ATOM 4598 C CA . ALA B 1 246 ? -3.67 -15.422 3.146 1 98.88 246 ALA B CA 1
ATOM 4599 C C . ALA B 1 246 ? -2.404 -14.992 2.414 1 98.88 246 ALA B C 1
ATOM 4601 O O . ALA B 1 246 ? -1.337 -14.875 3.023 1 98.88 246 ALA B O 1
ATOM 4602 N N . LEU B 1 247 ? -2.529 -14.758 1.136 1 98.94 247 LEU B N 1
ATOM 4603 C CA . LEU B 1 247 ? -1.386 -14.297 0.353 1 98.94 247 LEU B CA 1
ATOM 4604 C C . LEU B 1 247 ? -0.927 -12.922 0.813 1 98.94 247 LEU B C 1
ATOM 4606 O O . LEU B 1 247 ? 0.274 -12.656 0.895 1 98.94 247 LEU B O 1
ATOM 4610 N N . LEU B 1 248 ? -1.884 -12.008 1.074 1 98.75 248 LEU B N 1
ATOM 4611 C CA . LEU B 1 248 ? -1.534 -10.672 1.529 1 98.75 248 LEU B CA 1
ATOM 4612 C C . LEU B 1 248 ? -0.715 -10.727 2.814 1 98.75 248 LEU B C 1
ATOM 4614 O O . LEU B 1 248 ? 0.32 -10.07 2.926 1 98.75 248 LEU B O 1
ATOM 4618 N N . GLY B 1 249 ? -1.177 -11.547 3.75 1 98.75 249 GLY B N 1
ATOM 4619 C CA . GLY B 1 249 ? -0.446 -11.703 5 1 98.75 249 GLY B CA 1
ATOM 4620 C C . GLY B 1 249 ? 0.929 -12.312 4.812 1 98.75 249 GLY B C 1
ATOM 4621 O O . GLY B 1 249 ? 1.929 -11.758 5.273 1 98.75 249 GLY B O 1
ATOM 4622 N N . ALA B 1 250 ? 0.976 -13.422 4.098 1 98.88 250 ALA B N 1
ATOM 4623 C CA . ALA B 1 250 ? 2.24 -14.109 3.84 1 98.88 250 ALA B CA 1
ATOM 4624 C C . ALA B 1 250 ? 3.197 -13.211 3.057 1 98.88 250 ALA B C 1
ATOM 4626 O O . ALA B 1 250 ? 4.406 -13.227 3.299 1 98.88 250 ALA B O 1
ATOM 4627 N N . GLY B 1 251 ? 2.613 -12.508 2.115 1 98.69 251 GLY B N 1
ATOM 4628 C CA . GLY B 1 251 ? 3.412 -11.586 1.319 1 98.69 251 GLY B CA 1
ATOM 4629 C C . GLY B 1 251 ? 4.051 -10.484 2.141 1 98.69 251 GLY B C 1
ATOM 4630 O O . GLY B 1 251 ? 5.211 -10.125 1.92 1 98.69 251 GLY B O 1
ATOM 4631 N N . LEU B 1 252 ? 3.305 -9.883 3.09 1 98.44 252 LEU B N 1
ATOM 4632 C CA . LEU B 1 252 ? 3.848 -8.867 3.982 1 98.44 252 LEU B CA 1
ATOM 4633 C C . LEU B 1 252 ? 4.996 -9.43 4.812 1 98.44 252 LEU B C 1
ATOM 4635 O O . LEU B 1 252 ? 6.027 -8.773 4.977 1 98.44 252 LEU B O 1
ATOM 4639 N N . GLY B 1 253 ? 4.773 -10.602 5.32 1 98.19 253 GLY B N 1
ATOM 4640 C CA . GLY B 1 253 ? 5.848 -11.258 6.047 1 98.19 253 GLY B CA 1
ATOM 4641 C C . GLY B 1 253 ? 7.098 -11.469 5.215 1 98.19 253 GLY B C 1
ATOM 4642 O O . GLY B 1 253 ? 8.211 -11.18 5.664 1 98.19 253 GLY B O 1
ATOM 4643 N N . PHE B 1 254 ? 6.898 -11.953 3.992 1 98.62 254 PHE B N 1
ATOM 4644 C CA . PHE B 1 254 ? 8.016 -12.203 3.092 1 98.62 254 PHE B CA 1
ATOM 4645 C C . PHE B 1 254 ? 8.734 -10.898 2.748 1 98.62 254 PHE B C 1
ATOM 4647 O O . PHE B 1 254 ? 9.961 -10.859 2.678 1 98.62 254 PHE B O 1
ATOM 4654 N N . LEU B 1 255 ? 7.945 -9.82 2.516 1 98.38 255 LEU B N 1
ATOM 4655 C CA . LEU B 1 255 ? 8.508 -8.531 2.145 1 98.38 255 LEU B CA 1
ATOM 4656 C C . LEU B 1 255 ? 9.461 -8.016 3.221 1 98.38 255 LEU B C 1
ATOM 4658 O O . LEU B 1 255 ? 10.453 -7.359 2.912 1 98.38 255 LEU B O 1
ATOM 4662 N N . TRP B 1 256 ? 9.211 -8.359 4.449 1 97.62 256 TRP B N 1
ATOM 4663 C CA . TRP B 1 256 ? 10.078 -7.973 5.559 1 97.62 256 TRP B CA 1
ATOM 4664 C C . TRP B 1 256 ? 11.516 -8.438 5.316 1 97.62 256 TRP B C 1
ATOM 4666 O O . TRP B 1 256 ? 12.469 -7.727 5.652 1 97.62 256 TRP B O 1
ATOM 4676 N N . PHE B 1 257 ? 11.656 -9.57 4.684 1 97.38 257 PHE B N 1
ATOM 4677 C CA . PHE B 1 257 ? 12.961 -10.18 4.496 1 97.38 257 PHE B CA 1
ATOM 4678 C C . PHE B 1 257 ? 13.477 -9.93 3.084 1 97.38 257 PHE B C 1
ATOM 4680 O O . PHE B 1 257 ? 14.664 -10.125 2.807 1 97.38 257 PHE B O 1
ATOM 4687 N N . ASN B 1 258 ? 12.562 -9.492 2.232 1 97.62 258 ASN B N 1
ATOM 4688 C CA . ASN B 1 258 ? 12.906 -9.344 0.822 1 97.62 258 ASN B CA 1
ATOM 4689 C C . ASN B 1 258 ? 13.125 -7.883 0.446 1 97.62 258 ASN B C 1
ATOM 4691 O O . ASN B 1 258 ? 13.516 -7.578 -0.684 1 97.62 258 ASN B O 1
ATOM 4695 N N . ALA B 1 259 ? 12.984 -6.957 1.426 1 94.25 259 ALA B N 1
ATOM 4696 C CA . ALA B 1 259 ? 13.266 -5.543 1.191 1 94.25 259 ALA B CA 1
ATOM 4697 C C . ALA B 1 259 ? 14.742 -5.324 0.878 1 94.25 259 ALA B C 1
ATOM 4699 O O . ALA B 1 259 ? 15.617 -5.965 1.476 1 94.25 259 ALA B O 1
ATOM 4700 N N . PRO B 1 260 ? 15.031 -4.406 -0.08 1 91.25 260 PRO B N 1
ATOM 4701 C CA . PRO B 1 260 ? 16.422 -4.184 -0.469 1 91.25 260 PRO B CA 1
ATOM 4702 C C . PRO B 1 260 ? 17.281 -3.643 0.676 1 91.25 260 PRO B C 1
ATOM 4704 O O . PRO B 1 260 ? 16.906 -2.66 1.32 1 91.25 260 PRO B O 1
ATOM 4707 N N . PRO B 1 261 ? 18.359 -4.281 0.902 1 93.25 261 PRO B N 1
ATOM 4708 C CA . PRO B 1 261 ? 18.859 -5.531 0.319 1 93.25 261 PRO B CA 1
ATOM 4709 C C . PRO B 1 261 ? 18.203 -6.77 0.929 1 93.25 261 PRO B C 1
ATOM 4711 O O . PRO B 1 261 ? 18.062 -6.855 2.15 1 93.25 261 PRO B O 1
ATOM 4714 N N . ALA B 1 262 ? 17.922 -7.66 0.109 1 95.25 262 ALA B N 1
ATOM 4715 C CA . ALA B 1 262 ? 17.109 -8.812 0.501 1 95.25 262 ALA B CA 1
ATOM 4716 C C . ALA B 1 262 ? 17.953 -9.828 1.272 1 95.25 262 ALA B C 1
ATOM 4718 O O . ALA B 1 262 ? 19.109 -10.062 0.945 1 95.25 262 ALA B O 1
ATOM 4719 N N . SER B 1 263 ? 17.328 -10.438 2.25 1 94.88 263 SER B N 1
ATOM 4720 C CA . SER B 1 263 ? 17.922 -11.562 2.963 1 94.88 263 SER B CA 1
ATOM 4721 C C . SER B 1 263 ? 17.594 -12.891 2.289 1 94.88 263 SER B C 1
ATOM 4723 O O . SER B 1 263 ? 18.203 -13.914 2.582 1 94.88 263 SER B O 1
ATOM 4725 N N . ILE B 1 264 ? 16.656 -12.859 1.396 1 96.69 264 ILE B N 1
ATOM 4726 C CA . ILE B 1 264 ? 16.203 -14.055 0.684 1 96.69 264 ILE B CA 1
ATOM 4727 C C . ILE B 1 264 ? 15.492 -13.648 -0.606 1 96.69 264 ILE B C 1
ATOM 4729 O O . ILE B 1 264 ? 14.781 -12.641 -0.643 1 96.69 2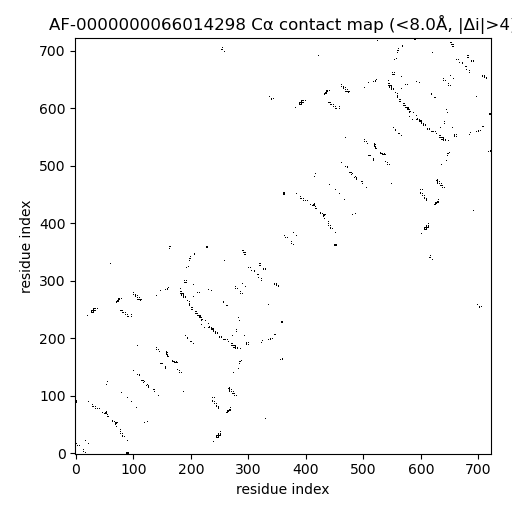64 ILE B O 1
ATOM 4733 N N . PHE B 1 265 ? 15.758 -14.383 -1.678 1 97.44 265 PHE B N 1
ATOM 4734 C CA . PHE B 1 265 ? 15.07 -14.156 -2.941 1 97.44 265 PHE B CA 1
ATOM 4735 C C . PHE B 1 265 ? 13.836 -15.039 -3.049 1 97.44 265 PHE B C 1
ATOM 4737 O O . PHE B 1 265 ? 13.82 -16.156 -2.537 1 97.44 265 PHE B O 1
ATOM 4744 N N . MET B 1 266 ? 12.805 -14.578 -3.688 1 97.69 266 MET B N 1
ATOM 4745 C CA . MET B 1 266 ? 11.555 -15.312 -3.881 1 97.69 266 MET B CA 1
ATOM 4746 C C . MET B 1 266 ? 11.797 -16.594 -4.664 1 97.69 266 MET B C 1
ATOM 4748 O O . MET B 1 266 ? 11.258 -17.656 -4.32 1 97.69 266 MET B O 1
ATOM 4752 N N . GLY B 1 267 ? 12.617 -16.484 -5.742 1 97.31 267 GLY B N 1
ATOM 4753 C CA . GLY B 1 267 ? 12.906 -17.609 -6.617 1 97.31 267 GLY B CA 1
ATOM 4754 C C . GLY B 1 267 ? 11.758 -17.953 -7.547 1 97.31 267 GLY B C 1
ATOM 4755 O O . GLY B 1 267 ? 10.656 -17.422 -7.398 1 97.31 267 GLY B O 1
ATOM 4756 N N . ASP B 1 268 ? 12.023 -18.906 -8.422 1 97.94 268 ASP B N 1
ATOM 4757 C CA . ASP B 1 268 ? 10.977 -19.422 -9.305 1 97.94 268 ASP B CA 1
ATOM 4758 C C . ASP B 1 268 ? 9.891 -20.125 -8.508 1 97.94 268 ASP B C 1
ATOM 4760 O O . ASP B 1 268 ? 8.734 -20.188 -8.938 1 97.94 268 ASP B O 1
ATOM 4764 N N . THR B 1 269 ? 10.281 -20.562 -7.312 1 98.31 269 THR B N 1
ATOM 4765 C CA . THR B 1 269 ? 9.352 -21.219 -6.395 1 98.31 269 THR B CA 1
ATOM 4766 C C . THR B 1 269 ? 8.172 -20.312 -6.082 1 98.31 269 THR B C 1
ATOM 4768 O O . THR B 1 269 ? 7.016 -20.75 -6.109 1 98.31 269 THR B O 1
ATOM 4771 N N . GLY B 1 270 ? 8.453 -19.109 -5.805 1 98.69 270 GLY B N 1
ATOM 4772 C CA . GLY B 1 270 ? 7.406 -18.172 -5.438 1 98.69 270 GLY B CA 1
ATOM 4773 C C . GLY B 1 270 ? 6.777 -17.469 -6.629 1 98.69 270 GLY B C 1
ATOM 4774 O O . GLY B 1 270 ? 5.551 -17.391 -6.734 1 98.69 270 GLY B O 1
ATOM 4775 N N . SER B 1 271 ? 7.586 -16.953 -7.531 1 98.75 271 SER B N 1
ATOM 4776 C CA . SER B 1 271 ? 7.098 -16.078 -8.594 1 98.75 271 SER B CA 1
ATOM 4777 C C . SER B 1 271 ? 6.16 -16.828 -9.539 1 98.75 271 SER B C 1
ATOM 4779 O O . SER B 1 271 ? 5.09 -16.312 -9.875 1 98.75 271 SER B O 1
ATOM 4781 N N . LEU B 1 272 ? 6.535 -18.094 -9.945 1 98.75 272 LEU B N 1
ATOM 4782 C CA . LEU B 1 272 ? 5.648 -18.875 -10.805 1 98.75 272 LEU B CA 1
ATOM 4783 C C . LEU B 1 272 ? 4.332 -19.172 -10.094 1 98.75 272 LEU B C 1
ATOM 4785 O O . LEU B 1 272 ? 3.26 -19.047 -10.688 1 98.75 272 LEU B O 1
ATOM 4789 N N . ALA B 1 273 ? 4.43 -19.547 -8.82 1 98.94 273 ALA B N 1
ATOM 4790 C CA . ALA B 1 273 ? 3.266 -19.906 -8.023 1 98.94 273 ALA B CA 1
ATOM 4791 C C . ALA B 1 273 ? 2.303 -18.734 -7.887 1 98.94 273 ALA B C 1
ATOM 4793 O O . ALA B 1 273 ? 1.098 -18.891 -8.102 1 98.94 273 ALA B O 1
ATOM 4794 N N . LEU B 1 274 ? 2.846 -17.594 -7.547 1 98.94 274 LEU B N 1
ATOM 4795 C CA . LEU B 1 274 ? 2.021 -16.422 -7.293 1 98.94 274 LEU B CA 1
ATOM 4796 C C . LEU B 1 274 ? 1.366 -15.93 -8.578 1 98.94 274 LEU B C 1
ATOM 4798 O O . LEU B 1 274 ? 0.211 -15.5 -8.562 1 98.94 274 LEU B O 1
ATOM 4802 N N . GLY B 1 275 ? 2.117 -15.984 -9.664 1 98.94 275 GLY B N 1
ATOM 4803 C CA . GLY B 1 275 ? 1.517 -15.664 -10.945 1 98.94 275 GLY B CA 1
ATOM 4804 C C . GLY B 1 275 ? 0.414 -16.625 -11.352 1 98.94 275 GLY B C 1
ATOM 4805 O O . GLY B 1 275 ? -0.643 -16.203 -11.82 1 98.94 275 GLY B O 1
ATOM 4806 N N . GLY B 1 276 ? 0.702 -17.922 -11.172 1 98.94 276 GLY B N 1
ATOM 4807 C CA . GLY B 1 276 ? -0.322 -18.906 -11.445 1 98.94 276 GLY B CA 1
ATOM 4808 C C . GLY B 1 276 ? -1.577 -18.719 -10.609 1 98.94 276 GLY B C 1
ATOM 4809 O O . GLY B 1 276 ? -2.689 -18.906 -11.109 1 98.94 276 GLY B O 1
ATOM 4810 N N . MET B 1 277 ? -1.417 -18.359 -9.375 1 98.94 277 MET B N 1
ATOM 4811 C CA . MET B 1 277 ? -2.539 -18.094 -8.484 1 98.94 277 MET B CA 1
ATOM 4812 C C . MET B 1 277 ? -3.404 -16.953 -9.031 1 98.94 277 MET B C 1
ATOM 4814 O O . MET B 1 277 ? -4.621 -17.109 -9.156 1 98.94 277 MET B O 1
ATOM 4818 N N . LEU B 1 278 ? -2.754 -15.836 -9.383 1 98.94 278 LEU B N 1
ATOM 4819 C CA . LEU B 1 278 ? -3.479 -14.68 -9.898 1 98.94 278 LEU B CA 1
ATOM 4820 C C . LEU B 1 278 ? -4.207 -15.016 -11.188 1 98.94 278 LEU B C 1
ATOM 4822 O O . LEU B 1 278 ? -5.379 -14.664 -11.359 1 98.94 278 LEU B O 1
ATOM 4826 N N . GLY B 1 279 ? -3.512 -15.711 -12.062 1 98.94 279 GLY B N 1
ATOM 4827 C CA . GLY B 1 279 ? -4.133 -16.109 -13.312 1 98.94 279 GLY B CA 1
ATOM 4828 C C . GLY B 1 279 ? -5.352 -17 -13.109 1 98.94 279 GLY B C 1
ATOM 4829 O O . GLY B 1 279 ? -6.387 -16.781 -13.75 1 98.94 279 GLY B O 1
ATOM 4830 N N . SER B 1 280 ? -5.23 -17.984 -12.266 1 98.88 280 SER B N 1
ATOM 4831 C CA . SER B 1 280 ? -6.328 -18.922 -12.047 1 98.88 280 SER B CA 1
ATOM 4832 C C . SER B 1 280 ? -7.516 -18.234 -11.375 1 98.88 280 SER B C 1
ATOM 4834 O O . SER B 1 280 ? -8.672 -18.562 -11.664 1 98.88 280 SER B O 1
ATOM 4836 N N . ILE B 1 281 ? -7.258 -17.281 -10.461 1 98.88 281 ILE B N 1
ATOM 4837 C CA . ILE B 1 281 ? -8.344 -16.531 -9.844 1 98.88 281 ILE B CA 1
ATOM 4838 C C . ILE B 1 281 ? -9.07 -15.703 -10.906 1 98.88 281 ILE B C 1
ATOM 4840 O O . ILE B 1 281 ? -10.305 -15.664 -10.938 1 98.88 281 ILE B O 1
ATOM 4844 N N . ALA B 1 282 ? -8.289 -15.047 -11.758 1 98.75 282 ALA B N 1
ATOM 4845 C CA . ALA B 1 282 ? -8.875 -14.219 -12.805 1 98.75 282 ALA B CA 1
ATOM 4846 C C . ALA B 1 282 ? -9.797 -15.039 -13.703 1 98.75 282 ALA B C 1
ATOM 4848 O O . ALA B 1 282 ? -10.883 -14.586 -14.078 1 98.75 282 ALA B O 1
ATOM 4849 N N . VAL B 1 283 ? -9.367 -16.25 -14.031 1 98.5 283 VAL B N 1
ATOM 4850 C CA . VAL B 1 283 ? -10.18 -17.125 -14.859 1 98.5 283 VAL B CA 1
ATOM 4851 C C . VAL B 1 283 ? -11.43 -17.562 -14.094 1 98.5 283 VAL B C 1
ATOM 4853 O O . VAL B 1 283 ? -12.531 -17.562 -14.641 1 98.5 283 VAL B O 1
ATOM 4856 N N . ALA B 1 284 ? -11.281 -17.891 -12.844 1 98.31 284 ALA B N 1
ATOM 4857 C CA . ALA B 1 284 ? -12.383 -18.375 -12.016 1 98.31 284 ALA B CA 1
ATOM 4858 C C . ALA B 1 284 ? -13.484 -17.328 -11.891 1 98.31 284 ALA B C 1
ATOM 4860 O O . ALA B 1 284 ? -14.672 -17.641 -11.945 1 98.31 284 ALA B O 1
ATOM 4861 N N . VAL B 1 285 ? -13.07 -16.031 -11.773 1 97.38 285 VAL B N 1
ATOM 4862 C CA . VAL B 1 285 ? -14.062 -14.992 -11.516 1 97.38 285 VAL B CA 1
ATOM 4863 C C . VAL B 1 285 ? -14.461 -14.312 -12.82 1 97.38 285 VAL B C 1
ATOM 4865 O O . VAL B 1 285 ? -15.195 -13.328 -12.812 1 97.38 285 VAL B O 1
ATOM 4868 N N . LYS B 1 286 ? -13.938 -14.773 -13.961 1 95.88 286 LYS B N 1
ATOM 4869 C CA . LYS B 1 286 ? -14.281 -14.305 -15.297 1 95.88 286 LYS B CA 1
ATOM 4870 C C . LYS B 1 286 ? -13.836 -12.859 -15.508 1 95.88 286 LYS B C 1
ATOM 4872 O O . LYS B 1 286 ? -14.578 -12.047 -16.078 1 95.88 286 LYS B O 1
ATOM 4877 N N . HIS B 1 287 ? -12.648 -12.555 -15.031 1 96.94 287 HIS B N 1
ATOM 4878 C CA . HIS B 1 287 ? -12.055 -11.227 -15.211 1 96.94 287 HIS B CA 1
ATOM 4879 C C . HIS B 1 287 ? -10.641 -11.328 -15.773 1 96.94 287 HIS B C 1
ATOM 4881 O O . HIS B 1 287 ? -9.719 -10.68 -15.266 1 96.94 287 HIS B O 1
ATOM 4887 N N . GLU B 1 288 ? -10.477 -12.078 -16.828 1 97.25 288 GLU B N 1
ATOM 4888 C CA . GLU B 1 288 ? -9.18 -12.328 -17.453 1 97.25 288 GLU B CA 1
ATOM 4889 C C . GLU B 1 288 ? -8.586 -11.047 -18.031 1 97.25 288 GLU B C 1
ATOM 4891 O O . GLU B 1 288 ? -7.406 -10.758 -17.844 1 97.25 288 GLU B O 1
ATOM 4896 N N . ILE B 1 289 ? -9.367 -10.242 -18.672 1 96.12 289 ILE B N 1
ATOM 4897 C CA . ILE B 1 289 ? -8.891 -9 -19.281 1 96.12 289 ILE B CA 1
ATOM 4898 C C . ILE B 1 289 ? -8.531 -7.996 -18.188 1 96.12 289 ILE B C 1
ATOM 4900 O O . ILE B 1 289 ? -7.539 -7.27 -18.312 1 96.12 289 ILE B O 1
ATOM 4904 N N . VAL B 1 290 ? -9.312 -7.957 -17.109 1 97.25 290 VAL B N 1
ATOM 4905 C CA . VAL B 1 290 ? -9.047 -7.059 -15.992 1 97.25 290 VAL B CA 1
ATOM 4906 C C . VAL B 1 290 ? -7.703 -7.406 -15.359 1 97.25 290 VAL B C 1
ATOM 4908 O O . VAL B 1 290 ? -6.98 -6.52 -14.891 1 97.25 290 VAL B O 1
ATOM 4911 N N . LEU B 1 291 ? -7.359 -8.703 -15.398 1 98.56 291 LEU B N 1
ATOM 4912 C CA . LEU B 1 291 ? -6.051 -9.102 -14.891 1 98.56 291 LEU B CA 1
ATOM 4913 C C . LEU B 1 291 ? -4.934 -8.453 -15.695 1 98.56 291 LEU B C 1
ATOM 4915 O O . LEU B 1 291 ? -3.912 -8.047 -15.141 1 98.56 291 LEU B O 1
ATOM 4919 N N . ALA B 1 292 ? -5.121 -8.352 -16.984 1 98.19 292 ALA B N 1
ATOM 4920 C CA . ALA B 1 292 ? -4.113 -7.719 -17.828 1 98.19 292 ALA B CA 1
ATOM 4921 C C . ALA B 1 292 ? -3.914 -6.254 -17.453 1 98.19 292 ALA B C 1
ATOM 4923 O O . ALA B 1 292 ? -2.801 -5.73 -17.531 1 98.19 292 ALA B O 1
ATOM 4924 N N . VAL B 1 293 ? -4.93 -5.629 -16.938 1 97.88 293 VAL B N 1
ATOM 4925 C CA . VAL B 1 293 ? -4.848 -4.227 -16.547 1 97.88 293 VAL B CA 1
ATOM 4926 C C . VAL B 1 293 ? -4.266 -4.117 -15.141 1 97.88 293 VAL B C 1
ATOM 4928 O O . VAL B 1 293 ? -3.254 -3.443 -14.93 1 97.88 293 VAL B O 1
ATOM 4931 N N . ILE B 1 294 ? -4.863 -4.863 -14.188 1 98.62 294 ILE B N 1
ATOM 4932 C CA . ILE B 1 294 ? -4.414 -4.824 -12.805 1 98.62 294 ILE B CA 1
ATOM 4933 C C . ILE B 1 294 ? -2.975 -5.324 -12.711 1 98.62 294 ILE B C 1
ATOM 4935 O O . ILE B 1 294 ? -2.162 -4.766 -11.969 1 98.62 294 ILE B O 1
ATOM 4939 N N . GLY B 1 295 ? -2.707 -6.363 -13.469 1 98.62 295 GLY B N 1
ATOM 4940 C CA . GLY B 1 295 ? -1.354 -6.887 -13.555 1 98.62 295 GLY B CA 1
ATOM 4941 C C . GLY B 1 295 ? -0.55 -6.277 -14.688 1 98.62 295 GLY B C 1
ATOM 4942 O O . GLY B 1 295 ? 0.384 -6.898 -15.203 1 98.62 295 GLY B O 1
ATOM 4943 N N . GLY B 1 296 ? -0.918 -5.109 -15.086 1 98.62 296 GLY B N 1
ATOM 4944 C CA . GLY B 1 296 ? -0.308 -4.477 -16.25 1 98.62 296 GLY B CA 1
ATOM 4945 C C . GLY B 1 296 ? 1.198 -4.344 -16.125 1 98.62 296 GLY B C 1
ATOM 4946 O O . GLY B 1 296 ? 1.912 -4.406 -17.141 1 98.62 296 GLY B O 1
ATOM 4947 N N . LEU B 1 297 ? 1.713 -4.148 -14.898 1 98.75 297 LEU B N 1
ATOM 4948 C CA . LEU B 1 297 ? 3.156 -4.098 -14.695 1 98.75 297 LEU B CA 1
ATOM 4949 C C . LEU B 1 297 ? 3.818 -5.395 -15.148 1 98.75 297 LEU B C 1
ATOM 4951 O O . LEU B 1 297 ? 4.859 -5.371 -15.805 1 98.75 297 LEU B O 1
ATOM 4955 N N . PHE B 1 298 ? 3.219 -6.523 -14.75 1 98.81 298 PHE B N 1
ATOM 4956 C CA . PHE B 1 298 ? 3.746 -7.82 -15.156 1 98.81 298 PHE B CA 1
ATOM 4957 C C . PHE B 1 298 ? 3.684 -7.98 -16.672 1 98.81 298 PHE B C 1
ATOM 4959 O O . PHE B 1 298 ? 4.605 -8.523 -17.281 1 98.81 298 PHE B O 1
ATOM 4966 N N . VAL B 1 299 ? 2.566 -7.516 -17.234 1 98.62 299 VAL B N 1
ATOM 4967 C CA . VAL B 1 299 ? 2.393 -7.566 -18.672 1 98.62 299 VAL B CA 1
ATOM 4968 C C . VAL B 1 299 ? 3.494 -6.754 -19.359 1 98.62 299 VAL B C 1
ATOM 4970 O O . VAL B 1 299 ? 4.102 -7.215 -20.328 1 98.62 299 VAL B O 1
ATOM 4973 N N . LEU B 1 300 ? 3.785 -5.57 -18.844 1 98.44 300 LEU B N 1
ATOM 4974 C CA . LEU B 1 300 ? 4.82 -4.707 -19.406 1 98.44 300 LEU B CA 1
ATOM 4975 C C . LEU B 1 300 ? 6.184 -5.379 -19.328 1 98.44 300 LEU B C 1
ATOM 4977 O O . LEU B 1 300 ? 6.973 -5.293 -20.281 1 98.44 300 LEU B O 1
ATOM 4981 N N . GLU B 1 301 ? 6.488 -5.992 -18.25 1 98.5 301 GLU B N 1
ATOM 4982 C CA . GLU B 1 301 ? 7.738 -6.73 -18.094 1 98.5 301 GLU B CA 1
ATOM 4983 C C . GLU B 1 301 ? 7.852 -7.855 -19.109 1 98.5 301 GLU B C 1
ATOM 4985 O O . GLU B 1 301 ? 8.891 -8.008 -19.766 1 98.5 301 GLU B O 1
ATOM 4990 N N . ALA B 1 302 ? 6.785 -8.625 -19.266 1 98.31 302 ALA B N 1
ATOM 4991 C CA . ALA B 1 302 ? 6.773 -9.75 -20.203 1 98.31 302 ALA B CA 1
ATOM 4992 C C . ALA B 1 302 ? 6.875 -9.266 -21.641 1 98.31 302 ALA B C 1
ATOM 4994 O O . ALA B 1 302 ? 7.637 -9.82 -22.438 1 98.31 302 ALA B O 1
ATOM 4995 N N . VAL B 1 303 ? 6.125 -8.234 -21.938 1 98.31 303 VAL B N 1
ATOM 4996 C CA . VAL B 1 303 ? 6.121 -7.695 -23.297 1 98.31 303 VAL B CA 1
ATOM 4997 C C . VAL B 1 303 ? 7.5 -7.133 -23.641 1 98.31 303 VAL B C 1
ATOM 4999 O O . VAL B 1 303 ? 7.965 -7.25 -24.781 1 98.31 303 VAL B O 1
ATOM 5002 N N . SER B 1 304 ? 8.172 -6.496 -22.672 1 98.25 304 SER B N 1
ATOM 5003 C CA . SER B 1 304 ? 9.508 -5.965 -22.922 1 98.25 304 SER B CA 1
ATOM 5004 C C . SER B 1 304 ? 10.469 -7.066 -23.344 1 98.25 304 SER B C 1
ATOM 5006 O O . SER B 1 304 ? 11.312 -6.863 -24.219 1 98.25 304 SER B O 1
ATOM 5008 N N . VAL B 1 305 ? 10.328 -8.234 -22.75 1 97.75 305 VAL B N 1
ATOM 5009 C CA . VAL B 1 305 ? 11.18 -9.367 -23.094 1 97.75 305 VAL B CA 1
ATOM 5010 C C . VAL B 1 305 ? 10.82 -9.867 -24.484 1 97.75 305 VAL B C 1
ATOM 5012 O O . VAL B 1 305 ? 11.703 -10.117 -25.312 1 97.75 305 VAL B O 1
ATOM 5015 N N . ILE B 1 306 ? 9.547 -10.008 -24.734 1 97.69 306 ILE B N 1
ATOM 5016 C CA . ILE B 1 306 ? 9.078 -10.516 -26.031 1 97.69 306 ILE B CA 1
ATOM 5017 C C . ILE B 1 306 ? 9.555 -9.594 -27.141 1 97.69 306 ILE B C 1
ATOM 5019 O O . ILE B 1 306 ? 10.117 -10.062 -28.141 1 97.69 306 ILE B O 1
ATOM 5023 N N . VAL B 1 307 ? 9.383 -8.336 -26.938 1 97.81 307 VAL B N 1
ATOM 5024 C CA . VAL B 1 307 ? 9.773 -7.348 -27.938 1 97.81 307 VAL B CA 1
ATOM 5025 C C . VAL B 1 307 ? 11.289 -7.367 -28.125 1 97.81 307 VAL B C 1
ATOM 5027 O O . VAL B 1 307 ? 11.789 -7.324 -29.25 1 97.81 307 VAL B O 1
ATOM 5030 N N . GLN B 1 308 ? 11.984 -7.395 -27.016 1 97.38 308 GLN B N 1
ATOM 5031 C CA . GLN B 1 308 ? 13.445 -7.41 -27.062 1 97.38 308 GLN B CA 1
ATOM 5032 C C . GLN B 1 308 ? 13.953 -8.609 -27.844 1 97.38 308 GLN B C 1
ATOM 5034 O O . GLN B 1 308 ? 14.812 -8.469 -28.719 1 97.38 308 GLN B O 1
ATOM 5039 N N . VAL B 1 309 ? 13.484 -9.797 -27.594 1 96.5 309 VAL B N 1
ATOM 5040 C CA . VAL B 1 309 ? 13.945 -11.031 -28.203 1 96.5 309 VAL B CA 1
ATOM 5041 C C . VAL B 1 309 ? 13.539 -11.047 -29.688 1 96.5 309 VAL B C 1
ATOM 5043 O O . VAL B 1 309 ? 14.344 -11.422 -30.547 1 96.5 309 VAL B O 1
ATOM 5046 N N . ALA B 1 310 ? 12.344 -10.68 -29.938 1 97.44 310 ALA B N 1
ATOM 5047 C CA . ALA B 1 310 ? 11.867 -10.648 -31.328 1 97.44 310 ALA B CA 1
ATOM 5048 C C . ALA B 1 310 ? 12.695 -9.68 -32.156 1 97.44 310 ALA B C 1
ATOM 5050 O O . ALA B 1 310 ? 13.102 -10.008 -33.281 1 97.44 310 ALA B O 1
ATOM 5051 N N . SER B 1 311 ? 12.938 -8.5 -31.641 1 97.38 311 SER B N 1
ATOM 5052 C CA . SER B 1 311 ? 13.711 -7.496 -32.375 1 97.38 311 SER B CA 1
ATOM 5053 C C . SER B 1 311 ? 15.133 -7.977 -32.625 1 97.38 311 SER B C 1
ATOM 5055 O O . SER B 1 311 ? 15.648 -7.852 -33.75 1 97.38 311 SER B O 1
ATOM 5057 N N . PHE B 1 312 ? 15.68 -8.531 -31.609 1 96 312 PHE B N 1
ATOM 5058 C CA . PHE B 1 312 ? 17.062 -8.992 -31.75 1 96 312 PHE B CA 1
ATOM 5059 C C . PHE B 1 312 ? 17.141 -10.133 -32.75 1 96 312 PHE B C 1
ATOM 5061 O O . PHE B 1 312 ? 18.078 -10.188 -33.562 1 96 312 PHE B O 1
ATOM 5068 N N . LYS B 1 313 ? 16.219 -11.023 -32.75 1 96.88 313 LYS B N 1
ATOM 5069 C CA . LYS B 1 313 ? 16.203 -12.156 -33.656 1 96.88 313 LYS B CA 1
ATOM 5070 C C . LYS B 1 313 ? 15.945 -11.695 -35.094 1 96.88 313 LYS B C 1
ATOM 5072 O O . LYS B 1 313 ? 16.516 -12.242 -36.031 1 96.88 313 LYS B O 1
ATOM 5077 N N . LEU B 1 314 ? 15.18 -10.711 -35.281 1 97.38 314 LEU B N 1
ATOM 5078 C CA . LEU B 1 314 ? 14.734 -10.297 -36.594 1 97.38 314 LEU B CA 1
ATOM 5079 C C . LEU B 1 314 ? 15.672 -9.258 -37.188 1 97.38 314 LEU B C 1
ATOM 5081 O O . LEU B 1 314 ? 15.906 -9.234 -38.406 1 97.38 314 LEU B O 1
ATOM 5085 N N . THR B 1 315 ? 16.203 -8.344 -36.344 1 97.06 315 THR B N 1
ATOM 5086 C CA . THR B 1 315 ? 16.922 -7.195 -36.875 1 97.06 315 THR B CA 1
ATOM 5087 C C . THR B 1 315 ? 18.344 -7.141 -36.281 1 97.06 315 THR B C 1
ATOM 5089 O O . THR B 1 315 ? 19.188 -6.41 -36.812 1 97.06 315 THR B O 1
ATOM 5092 N N . GLY B 1 316 ? 18.609 -7.832 -35.25 1 95.38 316 GLY B N 1
ATOM 5093 C CA . GLY B 1 316 ? 19.906 -7.777 -34.562 1 95.38 316 GLY B CA 1
ATOM 5094 C C . GLY B 1 316 ? 20.062 -6.559 -33.688 1 95.38 316 GLY B C 1
ATOM 5095 O O . GLY B 1 316 ? 21.141 -6.332 -33.125 1 95.38 316 GLY B O 1
ATOM 5096 N N . LYS B 1 317 ? 19.016 -5.828 -33.594 1 96.62 317 LYS B N 1
ATOM 5097 C CA . LYS B 1 317 ? 19.094 -4.602 -32.781 1 96.62 317 LYS B CA 1
ATOM 5098 C C . LYS B 1 317 ? 18.297 -4.734 -31.5 1 96.62 317 LYS B C 1
ATOM 5100 O O . LYS B 1 317 ? 17.219 -5.34 -31.484 1 96.62 317 LYS B O 1
ATOM 5105 N N . ARG B 1 318 ? 18.812 -4.184 -30.469 1 96 318 ARG B N 1
ATOM 5106 C CA . ARG B 1 318 ? 18.141 -4.152 -29.172 1 96 318 ARG B CA 1
ATOM 5107 C C . ARG B 1 318 ? 17.172 -2.971 -29.094 1 96 318 ARG B C 1
ATOM 5109 O O . ARG B 1 318 ? 17.469 -1.888 -29.609 1 96 318 ARG B O 1
ATOM 5116 N N . VAL B 1 319 ? 16.109 -3.219 -28.531 1 96.81 319 VAL B N 1
ATOM 5117 C CA . VAL B 1 319 ? 15.125 -2.162 -28.312 1 96.81 319 VAL B CA 1
ATOM 5118 C C . VAL B 1 319 ? 15.383 -1.488 -26.969 1 96.81 319 VAL B C 1
ATOM 5120 O O . VAL B 1 319 ? 15.383 -0.259 -26.875 1 96.81 319 VAL B O 1
ATOM 5123 N N . PHE B 1 320 ? 15.531 -2.277 -25.922 1 97.19 320 PHE B N 1
ATOM 5124 C CA . PHE B 1 320 ? 15.875 -1.813 -24.578 1 97.19 320 PHE B CA 1
ATOM 5125 C C . PHE B 1 320 ? 17.344 -2.098 -24.266 1 97.19 320 PHE B C 1
ATOM 5127 O O . PHE B 1 320 ? 17.938 -2.992 -24.859 1 97.19 320 PHE B O 1
ATOM 5134 N N . LYS B 1 321 ? 17.906 -1.277 -23.375 1 96.12 321 LYS B N 1
ATOM 5135 C CA . LYS B 1 321 ? 19.266 -1.584 -22.953 1 96.12 321 LYS B CA 1
ATOM 5136 C C . LYS B 1 321 ? 19.375 -3.008 -22.422 1 96.12 321 LYS B C 1
ATOM 5138 O O . LYS B 1 321 ? 20.406 -3.668 -22.594 1 96.12 321 LYS B O 1
ATOM 5143 N N . MET B 1 322 ? 18.328 -3.424 -21.75 1 95.69 322 MET B N 1
ATOM 5144 C CA . MET B 1 322 ? 18.234 -4.785 -21.234 1 95.69 322 MET B CA 1
ATOM 5145 C C . MET B 1 322 ? 16.781 -5.141 -20.922 1 95.69 322 MET B C 1
ATOM 5147 O O . MET B 1 322 ? 15.984 -4.27 -20.562 1 95.69 322 MET B O 1
ATOM 5151 N N . ALA B 1 323 ? 16.5 -6.32 -21.094 1 96.06 323 ALA B N 1
ATOM 5152 C CA . ALA B 1 323 ? 15.195 -6.832 -20.703 1 96.06 323 ALA B CA 1
ATOM 5153 C C . ALA B 1 323 ? 15.32 -7.902 -19.625 1 96.06 323 ALA B C 1
ATOM 5155 O O . ALA B 1 323 ? 16.281 -8.664 -19.609 1 96.06 323 ALA B O 1
ATOM 5156 N N . PRO B 1 324 ? 14.242 -7.961 -18.75 1 97.12 324 PRO B N 1
ATOM 5157 C CA . PRO B 1 324 ? 12.984 -7.227 -18.656 1 97.12 324 PRO B CA 1
ATOM 5158 C C . PRO B 1 324 ? 13.188 -5.746 -18.344 1 97.12 324 PRO B C 1
ATOM 5160 O O . PRO B 1 324 ? 14.297 -5.332 -17.984 1 97.12 324 PRO B O 1
ATOM 5163 N N . ILE B 1 325 ? 12.156 -4.961 -18.375 1 97.75 325 ILE B N 1
ATOM 5164 C CA . ILE B 1 325 ? 12.234 -3.506 -18.453 1 97.75 325 ILE B CA 1
ATOM 5165 C C . ILE B 1 325 ? 12.82 -2.953 -17.156 1 97.75 325 ILE B C 1
ATOM 5167 O O . ILE B 1 325 ? 13.453 -1.894 -17.156 1 97.75 325 ILE B O 1
ATOM 5171 N N . HIS B 1 326 ? 12.719 -3.645 -16.016 1 98 326 HIS B N 1
ATOM 5172 C CA . HIS B 1 326 ? 13.312 -3.129 -14.789 1 98 326 HIS B CA 1
ATOM 5173 C C . HIS B 1 326 ? 14.836 -3.072 -14.898 1 98 326 HIS B C 1
ATOM 5175 O O . HIS B 1 326 ? 15.469 -2.186 -14.328 1 98 326 HIS B O 1
ATOM 5181 N N . HIS B 1 327 ? 15.445 -3.91 -15.664 1 96.75 327 HIS B N 1
ATOM 5182 C CA . HIS B 1 327 ? 16.891 -3.852 -15.898 1 96.75 327 HIS B CA 1
ATOM 5183 C C . HIS B 1 327 ? 17.25 -2.717 -16.844 1 96.75 327 HIS B C 1
ATOM 5185 O O . HIS B 1 327 ? 18.344 -2.17 -16.781 1 96.75 327 HIS B O 1
ATOM 5191 N N . HIS B 1 328 ? 16.297 -2.404 -17.812 1 97.06 328 HIS B N 1
ATOM 5192 C CA . HIS B 1 328 ? 16.5 -1.24 -18.672 1 97.06 328 HIS B CA 1
ATOM 5193 C C . HIS B 1 328 ? 16.719 0.021 -17.844 1 97.06 328 HIS B C 1
ATOM 5195 O O . HIS B 1 328 ? 17.625 0.808 -18.125 1 97.06 328 HIS B O 1
ATOM 5201 N N . PHE B 1 329 ? 16 0.171 -16.781 1 96.44 329 PHE B N 1
ATOM 5202 C CA . PHE B 1 329 ? 16.078 1.37 -15.953 1 96.44 329 PHE B CA 1
ATOM 5203 C C . PHE B 1 329 ? 17.297 1.312 -15.031 1 96.44 329 PHE B C 1
ATOM 5205 O O . PHE B 1 329 ? 17.891 2.344 -14.719 1 96.44 329 PHE B O 1
ATOM 5212 N N . GLU B 1 330 ? 17.672 0.067 -14.633 1 94.94 330 GLU B N 1
ATOM 5213 C CA . GLU B 1 330 ? 18.938 -0.055 -13.938 1 94.94 330 GLU B CA 1
ATOM 5214 C C . GLU B 1 330 ? 20.094 0.466 -14.797 1 94.94 330 GLU B C 1
ATOM 5216 O O . GLU B 1 330 ? 20.953 1.197 -14.312 1 94.94 330 GLU B O 1
ATOM 5221 N N . GLN B 1 331 ? 20.062 0.068 -16.047 1 94.81 331 GLN B N 1
ATOM 5222 C CA . GLN B 1 331 ? 21.109 0.467 -16.969 1 94.81 331 GLN B CA 1
ATOM 5223 C C . GLN B 1 331 ? 21.062 1.966 -17.25 1 94.81 331 GLN B C 1
ATOM 5225 O O . GLN B 1 331 ? 22.078 2.568 -17.625 1 94.81 331 GLN B O 1
ATOM 5230 N N . LYS B 1 332 ? 19.953 2.547 -17.062 1 95.38 332 LYS B N 1
ATOM 5231 C CA . LYS B 1 332 ? 19.797 3.984 -17.266 1 95.38 332 LYS B CA 1
ATOM 5232 C C . LYS B 1 332 ? 20.234 4.758 -16.016 1 95.38 332 LYS B C 1
ATOM 5234 O O . LYS B 1 332 ? 20.156 5.988 -15.984 1 95.38 332 LYS B O 1
ATOM 5239 N N . GLY B 1 333 ? 20.531 4.055 -14.961 1 93.44 333 GLY B N 1
ATOM 5240 C CA . GLY B 1 333 ? 21.125 4.723 -13.82 1 93.44 333 GLY B CA 1
ATOM 5241 C C . GLY B 1 333 ? 20.203 4.82 -12.625 1 93.44 333 GLY B C 1
ATOM 5242 O O . GLY B 1 333 ? 20.578 5.352 -11.578 1 93.44 333 GLY B O 1
ATOM 5243 N N . TRP B 1 334 ? 18.969 4.293 -12.719 1 93.56 334 TRP B N 1
ATOM 5244 C CA . TRP B 1 334 ? 18.078 4.293 -11.562 1 93.56 334 TRP B CA 1
ATOM 5245 C C . TRP B 1 334 ? 18.547 3.291 -10.516 1 93.56 334 TRP B C 1
ATOM 5247 O O . TRP B 1 334 ? 19 2.197 -10.852 1 93.56 334 TRP B O 1
ATOM 5257 N N . THR B 1 335 ? 18.438 3.701 -9.234 1 94 335 THR B N 1
ATOM 5258 C CA . THR B 1 335 ? 18.781 2.766 -8.172 1 94 335 THR B CA 1
ATOM 5259 C C . THR B 1 335 ? 17.688 1.706 -8.016 1 94 335 THR B C 1
ATOM 5261 O O . THR B 1 335 ? 16.562 1.905 -8.453 1 94 335 THR B O 1
ATOM 5264 N N . GLU B 1 336 ? 18.031 0.55 -7.449 1 95.06 336 GLU B N 1
ATOM 5265 C CA . GLU B 1 336 ? 17.094 -0.55 -7.246 1 95.06 336 GLU B CA 1
ATOM 5266 C C . GLU B 1 336 ? 15.898 -0.105 -6.418 1 95.06 336 GLU B C 1
ATOM 5268 O O . GLU B 1 336 ? 14.75 -0.329 -6.809 1 95.06 336 GLU B O 1
ATOM 5273 N N . PRO B 1 337 ? 16.094 0.616 -5.27 1 94.69 337 PRO B N 1
ATOM 5274 C CA . PRO B 1 337 ? 14.914 1.048 -4.508 1 94.69 337 PRO B CA 1
ATOM 5275 C C . PRO B 1 337 ? 14.023 2.006 -5.297 1 94.69 337 PRO B C 1
ATOM 5277 O O . PRO B 1 337 ? 12.797 1.936 -5.195 1 94.69 337 PRO B O 1
ATOM 5280 N N . GLN B 1 338 ? 14.594 2.855 -6.062 1 95.19 338 GLN B N 1
ATOM 5281 C CA . GLN B 1 338 ? 13.828 3.783 -6.891 1 95.19 338 GLN B CA 1
ATOM 5282 C C . GLN B 1 338 ? 12.945 3.035 -7.883 1 95.19 338 GLN B C 1
ATOM 5284 O O . GLN B 1 338 ? 11.758 3.346 -8.023 1 95.19 338 GLN B O 1
ATOM 5289 N N . ILE B 1 339 ? 13.539 2.055 -8.562 1 97.06 339 ILE B N 1
ATOM 5290 C CA . ILE B 1 339 ? 12.805 1.268 -9.547 1 97.06 339 ILE B CA 1
ATOM 5291 C C . ILE B 1 339 ? 11.656 0.533 -8.859 1 97.06 339 ILE B C 1
ATOM 5293 O O . ILE B 1 339 ? 10.516 0.579 -9.328 1 97.06 339 ILE B O 1
ATOM 5297 N N . VAL B 1 340 ? 11.961 -0.088 -7.75 1 97.69 340 VAL B N 1
ATOM 5298 C CA . VAL B 1 340 ? 11 -0.932 -7.043 1 97.69 340 VAL B CA 1
ATOM 5299 C C . VAL B 1 340 ? 9.812 -0.093 -6.586 1 97.69 340 VAL B C 1
ATOM 5301 O O . VAL B 1 340 ? 8.656 -0.43 -6.875 1 97.69 340 VAL B O 1
ATOM 5304 N N . ILE B 1 341 ? 10.039 1.041 -6.008 1 97.5 341 ILE B N 1
ATOM 5305 C CA . ILE B 1 341 ? 8.977 1.868 -5.457 1 97.5 341 ILE B CA 1
ATOM 5306 C C . ILE B 1 341 ? 8.188 2.514 -6.594 1 97.5 341 ILE B C 1
ATOM 5308 O O . ILE B 1 341 ? 6.953 2.58 -6.543 1 97.5 341 ILE B O 1
ATOM 5312 N N . ARG B 1 342 ? 8.836 3.006 -7.613 1 97.31 342 ARG B N 1
ATOM 5313 C CA . ARG B 1 342 ? 8.133 3.57 -8.766 1 97.31 342 ARG B CA 1
ATOM 5314 C C . ARG B 1 342 ? 7.242 2.527 -9.43 1 97.31 342 ARG B C 1
ATOM 5316 O O . ARG B 1 342 ? 6.117 2.83 -9.836 1 97.31 342 ARG B O 1
ATOM 5323 N N . PHE B 1 343 ? 7.738 1.286 -9.547 1 98.56 343 PHE B N 1
ATOM 5324 C CA . PHE B 1 343 ? 6.949 0.211 -10.141 1 98.56 343 PHE B CA 1
ATOM 5325 C C . PHE B 1 343 ? 5.77 -0.148 -9.242 1 98.56 343 PHE B C 1
ATOM 5327 O O . PHE B 1 343 ? 4.691 -0.489 -9.727 1 98.56 343 PHE B O 1
ATOM 5334 N N . TRP B 1 344 ? 5.98 -0.06 -7.883 1 98.44 344 TRP B N 1
ATOM 5335 C CA . TRP B 1 344 ? 4.859 -0.248 -6.969 1 98.44 344 TRP B CA 1
ATOM 5336 C C . TRP B 1 344 ? 3.777 0.797 -7.211 1 98.44 344 TRP B C 1
ATOM 5338 O O . TRP B 1 344 ? 2.586 0.477 -7.215 1 98.44 344 TRP B O 1
ATOM 5348 N N . ILE B 1 345 ? 4.188 2.027 -7.414 1 97.94 345 ILE B N 1
ATOM 5349 C CA . ILE B 1 345 ? 3.256 3.119 -7.676 1 97.94 345 ILE B CA 1
ATOM 5350 C C . ILE B 1 345 ? 2.461 2.824 -8.945 1 97.94 345 ILE B C 1
ATOM 5352 O O . ILE B 1 345 ? 1.236 2.963 -8.969 1 97.94 345 ILE B O 1
ATOM 5356 N N . ILE B 1 346 ? 3.148 2.369 -9.969 1 97.94 346 ILE B N 1
ATOM 5357 C CA . ILE B 1 346 ? 2.506 2.033 -11.234 1 97.94 346 ILE B CA 1
ATOM 5358 C C . ILE B 1 346 ? 1.499 0.906 -11.016 1 97.94 346 ILE B C 1
ATOM 5360 O O . ILE B 1 346 ? 0.383 0.955 -11.539 1 97.94 346 ILE B O 1
ATOM 5364 N N . ALA B 1 347 ? 1.906 -0.081 -10.258 1 98.62 347 ALA B N 1
ATOM 5365 C CA . ALA B 1 347 ? 1.012 -1.2 -9.977 1 98.62 347 ALA B CA 1
ATOM 5366 C C . ALA B 1 347 ? -0.255 -0.723 -9.266 1 98.62 347 ALA B C 1
ATOM 5368 O O . ALA B 1 347 ? -1.356 -1.181 -9.578 1 98.62 347 ALA B O 1
ATOM 5369 N N . VAL B 1 348 ? -0.12 0.215 -8.305 1 98.12 348 VAL B N 1
ATOM 5370 C CA . VAL B 1 348 ? -1.273 0.753 -7.59 1 98.12 348 VAL B CA 1
ATOM 5371 C C . VAL B 1 348 ? -2.193 1.479 -8.57 1 98.12 348 VAL B C 1
ATOM 5373 O O . VAL B 1 348 ? -3.412 1.287 -8.547 1 98.12 348 VAL B O 1
ATOM 5376 N N . MET B 1 349 ? -1.618 2.275 -9.414 1 96.75 349 MET B N 1
ATOM 5377 C CA . MET B 1 349 ? -2.396 3.045 -10.375 1 96.75 349 MET B CA 1
ATOM 5378 C C . MET B 1 349 ? -3.127 2.121 -11.352 1 96.75 349 MET B C 1
ATOM 5380 O O . MET B 1 349 ? -4.289 2.359 -11.688 1 96.75 349 MET B O 1
ATOM 5384 N N . LEU B 1 350 ? -2.477 1.091 -11.789 1 98.06 350 LEU B N 1
ATOM 5385 C CA . LEU B 1 350 ? -3.084 0.129 -12.703 1 98.06 350 LEU B CA 1
ATOM 5386 C C . LEU B 1 350 ? -4.188 -0.662 -12.008 1 98.06 350 LEU B C 1
ATOM 5388 O O . LEU B 1 350 ? -5.219 -0.963 -12.609 1 98.06 350 LEU B O 1
ATOM 5392 N N . ALA B 1 351 ? -3.945 -1.011 -10.758 1 98.19 351 ALA B N 1
ATOM 5393 C CA . ALA B 1 351 ? -4.977 -1.691 -9.984 1 98.19 351 ALA B CA 1
ATOM 5394 C C . ALA B 1 351 ? -6.227 -0.825 -9.852 1 98.19 351 ALA B C 1
ATOM 5396 O O . ALA B 1 351 ? -7.348 -1.315 -10 1 98.19 351 ALA B O 1
ATOM 5397 N N . LEU B 1 352 ? -6 0.458 -9.562 1 95.44 352 LEU B N 1
ATOM 5398 C CA . LEU B 1 352 ? -7.125 1.384 -9.453 1 95.44 352 LEU B CA 1
ATOM 5399 C C . LEU B 1 352 ? -7.859 1.51 -10.781 1 95.44 352 LEU B C 1
ATOM 5401 O O . LEU B 1 352 ? -9.086 1.55 -10.812 1 95.44 352 LEU B O 1
ATOM 5405 N N . ALA B 1 353 ? -7.102 1.57 -11.867 1 94.88 353 ALA B N 1
ATOM 5406 C CA . ALA B 1 353 ? -7.699 1.627 -13.195 1 94.88 353 ALA B CA 1
ATOM 5407 C C . ALA B 1 353 ? -8.516 0.369 -13.484 1 94.88 353 ALA B C 1
ATOM 5409 O O . ALA B 1 353 ? -9.641 0.452 -13.984 1 94.88 353 ALA B O 1
ATOM 5410 N N . GLY B 1 354 ? -7.941 -0.787 -13.156 1 96.12 354 GLY B N 1
ATOM 5411 C CA . GLY B 1 354 ? -8.664 -2.033 -13.352 1 96.12 354 GLY B CA 1
ATOM 5412 C C . GLY B 1 354 ? -9.93 -2.127 -12.523 1 96.12 354 GLY B C 1
ATOM 5413 O O . GLY B 1 354 ? -10.969 -2.57 -13.023 1 96.12 354 GLY B O 1
ATOM 5414 N N . LEU B 1 355 ? -9.891 -1.728 -11.289 1 94.5 355 LEU B N 1
ATOM 5415 C CA . LEU B 1 355 ? -11.047 -1.778 -10.398 1 94.5 355 LEU B CA 1
ATOM 5416 C C . LEU B 1 355 ? -12.125 -0.805 -10.859 1 94.5 355 LEU B C 1
ATOM 5418 O O . LEU B 1 355 ? -13.312 -1.046 -10.641 1 94.5 355 LEU B O 1
ATOM 5422 N N . SER B 1 356 ? -11.695 0.322 -11.461 1 89.88 356 SER B N 1
ATOM 5423 C CA . SER B 1 356 ? -12.664 1.312 -11.93 1 89.88 356 SER B CA 1
ATOM 5424 C C . SER B 1 356 ? -13.516 0.754 -13.07 1 89.88 356 SER B C 1
ATOM 5426 O O . SER B 1 356 ? -14.586 1.29 -13.367 1 89.88 356 SER B O 1
ATOM 5428 N N . THR B 1 357 ? -13.047 -0.295 -13.695 1 86.69 357 THR B N 1
ATOM 5429 C CA . THR B 1 357 ? -13.812 -0.9 -14.773 1 86.69 357 THR B CA 1
ATOM 5430 C C . THR B 1 357 ? -15.031 -1.646 -14.234 1 86.69 357 THR B C 1
ATOM 5432 O O . THR B 1 357 ? -15.945 -1.988 -14.984 1 86.69 357 THR B O 1
ATOM 5435 N N . LEU B 1 358 ? -15.141 -1.988 -12.938 1 84.5 358 LEU B N 1
ATOM 5436 C CA . LEU B 1 358 ? -16.266 -2.691 -12.336 1 84.5 358 LEU B CA 1
ATOM 5437 C C . LEU B 1 358 ? -17.516 -1.82 -12.336 1 84.5 358 LEU B C 1
ATOM 5439 O O . LEU B 1 358 ? -18.641 -2.334 -12.406 1 84.5 358 LEU B O 1
ATOM 5443 N N . LYS B 1 359 ? -17.375 -0.425 -12.125 1 73.44 359 LYS B N 1
ATOM 5444 C CA . LYS B 1 359 ? -18.531 0.461 -12.016 1 73.44 359 LYS B CA 1
ATOM 5445 C C . LYS B 1 359 ? -18.891 1.052 -13.375 1 73.44 359 LYS B C 1
ATOM 5447 O O . LYS B 1 359 ? -20.062 1.379 -13.617 1 73.44 359 LYS B O 1
ATOM 5452 N N . LEU B 1 360 ? -17.938 1.28 -14.164 1 59.19 360 LEU B N 1
ATOM 5453 C CA . LEU B 1 360 ? -18.203 1.989 -15.414 1 59.19 360 LEU B CA 1
ATOM 5454 C C . LEU B 1 360 ? -18.859 1.065 -16.438 1 59.19 360 LEU B C 1
ATOM 5456 O O . LEU B 1 360 ? -19.094 1.466 -17.578 1 59.19 360 LEU B O 1
ATOM 5460 N N . ARG B 1 361 ? -19.562 0.09 -16.016 1 51.41 361 ARG B N 1
ATOM 5461 C CA . ARG B 1 361 ? -20.188 -0.73 -17.047 1 51.41 361 ARG B CA 1
ATOM 5462 C C . ARG B 1 361 ? -21.547 -0.166 -17.453 1 51.41 361 ARG B C 1
ATOM 5464 O O . ARG B 1 361 ? -22.281 0.357 -16.609 1 51.41 361 ARG B O 1
#

Organism: Rhodopseudomonas palustris (strain TIE-1) (NCBI:txid395960)

Sequence (722 aa):
MLYWLIDLSSSFPAFNVFRYITFRTGGAMVTGALFVFMFGPWIIDNLRLRQGKGQPIRTDGPQSHLMTKKGTPTMGGLMILSGLTVGTVLWANPLNPYVWIVLAVTLGFGFVGFYDDYMKVTKQTHAGISGRTRLLIEFIIAGAACFALVWLGRAPLSSSLVIPFFKEVMLNLGWAFVVFGAFVVVGAGNAVNLTDGLDGLAIVPVMIAAASFGLISYLAGNAVFAEYLQINYVAGTGELAVLCGALLGAGLGFLWFNAPPASIFMGDTGSLALGGMLGSIAVAVKHEIVLAVIGGLFVLEAVSVIVQVASFKLTGKRVFKMAPIHHHFEQKGWTEPQIVIRFWIIAVMLALAGLSTLKLRMLYWLIDLSSSFPAFNVFRYITFRTGGAMVTGALFVFMFGPWIIDNLRLRQGKGQPIRTDGPQSHLMTKKGTPTMGGLMILSGLTVGTVLWANPLNPYVWIVLAVTLGFGFVGFYDDYMKVTKQTHAGISGRTRLLIEFIIAGAACFALVWLGRAPLSSSLVIPFFKEVMLNLGWAFVVFGAFVVVGAGNAVNLTDGLDGLAIVPVMIAAASFGLISYLAGNAVFAEYLQINYVAGTGELAVLCGALLGAGLGFLWFNAPPASIFMGDTGSLALGGMLGSIAVAVKHEIVLAVIGGLFVLEAVSVIVQVASFKLTGKRVFKMAPIHHHFEQKGWTEPQIVIRFWIIAVMLALAGLSTLKLR

InterPro domains:
  IPR000715 Glycosyl transferase, family 4 [PF00953] (100-285)
  IPR000715 Glycosyl transferase, family 4 [PTHR22926] (27-358)
  IPR003524 Phospho-N-acetylmuramoyl-pentapeptide transferase [MF_00038] (24-359)
  IPR003524 Phospho-N-acetylmuramoyl-pentapeptide transferase [TIGR00445] (38-361)
  IPR003524 Phospho-N-acetylmuramoyl-pentapeptide transferase [cd06852] (61-357)
  IPR018480 Phospho-N-acetylmuramoyl-pentapeptide transferase, conserved site [PF10555] (69-81)
  IPR018480 Phospho-N-acetylmuramoyl-pentapeptide transferase, conserved site [PS01347] (69-81)
  IPR018480 Phospho-N-acetylmuramoyl-pentapeptide transferase, conserved site [PS01348] (190-201)

pLDDT: mean 94.09, std 6.63, range [51.25, 98.94]